Protein AF-A0A2X2RR32-F1 (afdb_monomer)

Secondary structure (DSSP, 8-state):
-HHHHHHHHHHHHHHTTS-HHHHHHHHHHHTTTTT-SSS-HHHHHHHHHHHHHH-TT--HHHHHHHHH-HHHHHHHT--TT----HHHHHHHHHHS-THHHHHHHHHHHHHHGGGT--S-SSEEEEEEEEEEEPPTTT-SS-EE-SPPPTT-PPPPEEEEEEEEEESEEEEEEEE-SGGGGSHHHHHHHHHHT----TTEEEEE-TT---HHHHHHHHHTSS-EEEEEE-TT--EEEPTT---EE---B-SSEEEEEEEEEEEB-TTSPBPSS-EEEEEEEEEEE-TTT--EEEEEEEEEE---TTS-HHHHHHHHHTTHHHHHHHHHHHHHS-TTS-S--SS-----------TTS--S-TTSSGGGTTT-

Organism: Capnocytophaga ochracea (NCBI:txid1018)

Radius of gyration: 24.1 Å; Cα contacts (8 Å, |Δi|>4): 556; chains: 1; bounding box: 56×47×66 Å

Sequence (372 aa):
MTTIIKNRKRISNIFSKIEDKELEFLVKETGVDKYSKKLKGIEIFKLLIFGALTDDRASLRTFENFYITNFFKMIAKISLTKVISHSSIAERIAKINVVFFERLFAYCVKKYAPFLEEGITSKISSYDSTIVSISSKLLHLGMQNGQKNKKDEQGKLSLKFTIGFSNLPFKCKIHHQQEMISEDLALGDILKEHTANKKDIAVFDRGMKDRKVMDELSDEQTQYFVTRIYKDSKYILAEGSQVKKLAEQDEHLRLISSQKVHLFTKSQKKTKNTFRLIEGRLLKKDEKRGEIKEEKILFLSNLTDDFSDEQIAGIYRNRWKIEQYFRFIKQELNFKHFFFKKSQWHTSDDVCDINSINITIDIHKRRRIERL

Nearest PDB structures (foldseek):
  8avp-assembly6_L  TM=3.102E-01  e=4.045E-01  Rhizobium sp. AAP43
  8ass-assembly1_B  TM=3.225E-01  e=4.533E-01  Rhizobium sp. AAP43
  8an6-assembly1_A  TM=3.180E-01  e=7.156E-01  Rhizobium sp. AAP43
  8avj-assembly1_A  TM=3.063E-01  e=1.067E+00  Rhizobium sp. AAP43
  4qdc-assembly1_A  TM=1.880E-01  e=1.196E+00  Rhodococcus rhodochrous

Structure (mmCIF, N/CA/C/O backbone):
data_AF-A0A2X2RR32-F1
#
_entry.id   AF-A0A2X2RR32-F1
#
loop_
_atom_site.group_PDB
_atom_site.id
_atom_site.type_symbol
_atom_site.label_atom_id
_atom_site.label_alt_id
_atom_site.label_comp_id
_atom_site.label_asym_id
_atom_site.label_entity_id
_atom_site.label_seq_id
_atom_site.pdbx_PDB_ins_code
_atom_site.Cartn_x
_atom_site.Cartn_y
_atom_site.Cartn_z
_atom_site.occupancy
_atom_site.B_iso_or_equiv
_atom_site.auth_seq_id
_atom_site.auth_comp_id
_atom_site.auth_asym_id
_atom_site.auth_atom_id
_atom_site.pdbx_PDB_model_num
ATOM 1 N N . MET A 1 1 ? -12.359 27.482 20.839 1.00 33.94 1 MET A N 1
ATOM 2 C CA . MET A 1 1 ? -13.725 26.976 20.533 1.00 33.94 1 MET A CA 1
ATOM 3 C C . MET A 1 1 ? -13.929 26.600 19.064 1.00 33.94 1 MET A C 1
ATOM 5 O O . MET A 1 1 ? -14.572 25.591 18.795 1.00 33.94 1 MET A O 1
ATOM 9 N N . THR A 1 2 ? -13.351 27.335 18.111 1.00 32.38 2 THR A N 1
ATOM 10 C CA . THR A 1 2 ? -13.560 27.164 16.659 1.00 32.38 2 THR A CA 1
ATOM 11 C C . THR A 1 2 ? -13.089 25.808 16.106 1.00 32.38 2 THR A C 1
ATOM 13 O O . THR A 1 2 ? -13.782 25.208 15.289 1.00 32.38 2 THR A O 1
ATOM 16 N N . THR A 1 3 ? -11.971 25.259 16.601 1.00 44.25 3 THR A N 1
ATOM 17 C CA . THR A 1 3 ? -11.442 23.938 16.189 1.00 44.25 3 THR A CA 1
ATOM 18 C C . THR A 1 3 ? -12.320 22.774 16.660 1.00 44.25 3 THR A C 1
ATOM 20 O O . THR A 1 3 ? -12.595 21.854 15.895 1.00 44.25 3 THR A O 1
ATOM 23 N N . ILE A 1 4 ? -12.839 22.851 17.891 1.00 45.69 4 ILE A N 1
ATOM 24 C CA . ILE A 1 4 ? -13.712 21.821 18.477 1.00 45.69 4 ILE A CA 1
ATOM 25 C C . ILE A 1 4 ? -15.046 21.773 17.719 1.00 45.69 4 ILE A C 1
ATOM 27 O O . ILE A 1 4 ? -15.483 20.702 17.313 1.00 45.69 4 ILE A O 1
ATOM 31 N N . ILE A 1 5 ? -15.667 22.926 17.444 1.00 49.62 5 ILE A N 1
ATOM 32 C CA . ILE A 1 5 ? -16.937 23.005 16.696 1.00 49.62 5 ILE A CA 1
ATOM 33 C C . ILE A 1 5 ? -16.766 22.523 15.244 1.00 49.62 5 ILE A C 1
ATOM 35 O O . ILE A 1 5 ? -17.630 21.815 14.718 1.00 49.62 5 ILE A O 1
ATOM 39 N N . LYS A 1 6 ? -15.634 22.846 14.603 1.00 55.19 6 LYS A N 1
ATOM 40 C CA . LYS A 1 6 ? -15.314 22.386 13.242 1.00 55.19 6 LYS A CA 1
ATOM 41 C C . LYS A 1 6 ? -15.137 20.863 13.176 1.00 55.19 6 LYS A C 1
ATOM 43 O O . LYS A 1 6 ? -15.631 20.242 12.235 1.00 55.19 6 LYS A O 1
ATOM 48 N N . ASN A 1 7 ? -14.528 20.254 14.196 1.00 64.75 7 ASN A N 1
ATOM 49 C CA . ASN A 1 7 ? -14.412 18.795 14.303 1.00 64.75 7 ASN A CA 1
ATOM 50 C C . ASN A 1 7 ? -15.775 18.123 14.540 1.00 64.75 7 ASN A C 1
ATOM 52 O O . ASN A 1 7 ? -16.060 17.102 13.921 1.00 64.75 7 ASN A O 1
ATOM 56 N N . ARG A 1 8 ? -16.670 18.730 15.332 1.00 69.94 8 ARG A N 1
ATOM 57 C CA . ARG A 1 8 ? -18.020 18.191 15.590 1.00 69.94 8 ARG A CA 1
ATOM 58 C C . ARG A 1 8 ? -18.867 18.041 14.322 1.00 69.94 8 ARG A C 1
ATOM 60 O O . ARG A 1 8 ? -19.373 16.952 14.055 1.00 69.94 8 ARG A O 1
ATOM 67 N N . LYS A 1 9 ? -18.983 19.101 13.509 1.00 70.75 9 LYS A N 1
ATOM 68 C CA . LYS A 1 9 ? -19.721 19.045 12.227 1.00 70.75 9 LYS A CA 1
ATOM 69 C C . LYS A 1 9 ? -19.108 18.021 11.266 1.00 70.75 9 LYS A C 1
ATOM 71 O O . LYS A 1 9 ? -19.823 17.293 10.587 1.00 70.75 9 LYS A O 1
ATOM 76 N N . ARG A 1 10 ? -17.777 17.926 11.249 1.00 72.62 10 ARG A N 1
ATOM 77 C CA . ARG A 1 10 ? -17.046 16.974 10.410 1.00 72.62 10 ARG A CA 1
ATOM 78 C C . ARG A 1 10 ? -17.331 15.517 10.781 1.00 72.62 10 ARG A C 1
ATOM 80 O O . ARG A 1 10 ? -17.573 14.720 9.885 1.00 72.62 10 ARG A O 1
ATOM 87 N N . ILE A 1 11 ? -17.320 15.177 12.069 1.00 80.06 11 ILE A N 1
ATOM 88 C CA . ILE A 1 11 ? -17.577 13.804 12.531 1.00 80.06 11 ILE A CA 1
ATOM 89 C C . ILE A 1 11 ? -19.017 13.395 12.211 1.00 80.06 11 ILE A C 1
ATOM 91 O O . ILE A 1 11 ? -19.236 12.312 11.677 1.00 80.06 11 ILE A O 1
ATOM 95 N N . SER A 1 12 ? -19.987 14.284 12.457 1.00 80.50 12 SER A N 1
ATOM 96 C CA . SER A 1 12 ? -21.388 14.023 12.105 1.00 80.50 12 SER A CA 1
ATOM 97 C C . SER A 1 12 ? -21.560 13.745 10.610 1.00 80.50 12 SER A C 1
ATOM 99 O O . SER A 1 12 ? -22.289 12.830 10.242 1.00 80.50 12 SER A O 1
ATOM 101 N N . ASN A 1 13 ? -20.857 14.498 9.757 1.00 82.94 13 ASN A N 1
ATOM 102 C CA . ASN A 1 13 ? -20.869 14.277 8.313 1.00 82.94 13 ASN A CA 1
ATOM 103 C C . ASN A 1 13 ? -20.208 12.955 7.914 1.00 82.94 13 ASN A C 1
ATOM 105 O O . ASN A 1 13 ? -20.634 12.345 6.949 1.00 82.94 13 ASN A O 1
ATOM 109 N N . ILE A 1 14 ? -19.160 12.510 8.611 1.00 83.38 14 ILE A N 1
ATOM 110 C CA . ILE A 1 14 ? -18.509 11.225 8.319 1.00 83.38 14 ILE A CA 1
ATOM 111 C C . ILE A 1 14 ? -19.427 10.063 8.701 1.00 83.38 14 ILE A C 1
ATOM 113 O O . ILE A 1 14 ? -19.578 9.126 7.925 1.00 83.38 14 ILE A O 1
ATOM 117 N N . PHE A 1 15 ? -20.088 10.133 9.858 1.00 85.06 15 PHE A N 1
ATOM 118 C CA . PHE A 1 15 ? -21.021 9.084 10.268 1.00 85.06 15 PHE A CA 1
ATOM 119 C C . PHE A 1 15 ? -22.236 8.992 9.350 1.00 85.06 15 PHE A C 1
ATOM 121 O O . PHE A 1 15 ? -22.658 7.885 9.050 1.00 85.06 15 PHE A O 1
ATOM 128 N N . SER A 1 16 ? -22.751 10.112 8.837 1.00 85.25 16 SER A N 1
ATOM 129 C CA . SER A 1 16 ? -23.887 10.088 7.905 1.00 85.25 16 SER A CA 1
ATOM 130 C C . SER A 1 16 ? -23.548 9.556 6.509 1.00 85.25 16 SER A C 1
ATOM 132 O O . SER A 1 16 ? -24.451 9.267 5.729 1.00 85.25 16 SER A O 1
ATOM 134 N N . LYS A 1 17 ? -22.261 9.418 6.170 1.00 86.81 17 LYS A N 1
ATOM 135 C CA . LYS A 1 17 ? -21.811 8.848 4.890 1.00 86.81 17 LYS A CA 1
ATOM 136 C C . LYS A 1 17 ? -21.948 7.320 4.859 1.00 86.81 17 LYS A C 1
ATOM 138 O O . LYS A 1 17 ? -22.032 6.731 3.780 1.00 86.81 17 LYS A O 1
ATOM 143 N N . ILE A 1 18 ? -22.001 6.671 6.017 1.00 88.00 18 ILE A N 1
ATOM 144 C CA . ILE A 1 18 ? -22.227 5.230 6.122 1.00 88.00 18 ILE A CA 1
ATOM 145 C C . ILE A 1 18 ? -23.673 5.025 6.569 1.00 88.00 18 ILE A C 1
ATOM 147 O O . ILE A 1 18 ? -24.087 5.531 7.606 1.00 88.00 18 ILE A O 1
ATOM 151 N N . GLU A 1 19 ? -24.454 4.318 5.759 1.00 89.50 19 GLU A N 1
ATOM 152 C CA . GLU A 1 19 ? -25.870 4.091 6.041 1.00 89.50 19 GLU A CA 1
ATOM 153 C C . GLU A 1 19 ? -26.031 3.135 7.226 1.00 89.50 19 GLU A C 1
ATOM 155 O O . GLU A 1 19 ? -25.386 2.087 7.275 1.00 89.50 19 GLU A O 1
ATOM 160 N N . ASP A 1 20 ? -26.921 3.462 8.168 1.00 89.69 20 ASP A N 1
ATOM 161 C CA . ASP A 1 20 ? -27.146 2.618 9.351 1.00 89.69 20 ASP A CA 1
ATOM 162 C C . ASP A 1 20 ? -27.623 1.206 8.959 1.00 89.69 20 ASP A C 1
ATOM 164 O O . ASP A 1 20 ? -27.191 0.228 9.563 1.00 89.69 20 ASP A O 1
ATOM 168 N N . LYS A 1 21 ? -28.420 1.082 7.885 1.00 92.81 21 LYS A N 1
ATOM 169 C CA . LYS A 1 21 ? -28.842 -0.210 7.315 1.00 92.81 21 LYS A CA 1
ATOM 170 C C . LYS A 1 21 ? -27.651 -1.099 6.950 1.00 92.81 21 LYS A C 1
ATOM 172 O O . LYS A 1 21 ? -27.693 -2.302 7.193 1.00 92.81 21 LYS A O 1
ATOM 177 N N . GLU A 1 22 ? -26.608 -0.517 6.363 1.00 93.38 22 GLU A N 1
ATOM 178 C CA . GLU A 1 22 ? -25.411 -1.263 5.972 1.00 93.38 22 GLU A CA 1
ATOM 179 C C . GLU A 1 22 ? -24.637 -1.726 7.207 1.00 93.38 22 GLU A C 1
ATOM 181 O O . GLU A 1 22 ? -24.230 -2.882 7.303 1.00 93.38 22 GLU A O 1
ATOM 186 N N . LEU A 1 23 ? -24.482 -0.843 8.199 1.00 93.56 23 LEU A N 1
ATOM 187 C CA . LEU A 1 23 ? -23.838 -1.196 9.463 1.00 93.56 23 LEU A CA 1
ATOM 188 C C . LEU A 1 23 ? -24.577 -2.341 10.167 1.00 93.56 23 LEU A C 1
ATOM 190 O O . LEU A 1 23 ? -23.943 -3.273 10.658 1.00 93.56 23 LEU A O 1
ATOM 194 N N . GLU A 1 24 ? -25.908 -2.300 10.194 1.00 94.75 24 GLU A N 1
ATOM 195 C CA . GLU A 1 24 ? -26.738 -3.362 10.765 1.00 94.75 24 GLU A CA 1
ATOM 196 C C . GLU A 1 24 ? -26.637 -4.678 9.987 1.00 94.75 24 GLU A C 1
ATOM 198 O O . GLU A 1 24 ? -26.592 -5.749 10.602 1.00 94.75 24 GLU A O 1
ATOM 203 N N . PHE A 1 25 ? -26.577 -4.616 8.654 1.00 95.88 25 PHE A N 1
ATOM 204 C CA . PHE A 1 25 ? -26.337 -5.787 7.813 1.00 95.88 25 PHE A CA 1
ATOM 205 C C . PHE A 1 25 ? -24.992 -6.438 8.163 1.00 95.88 25 PHE A C 1
ATOM 207 O O . PHE A 1 25 ? -24.963 -7.618 8.512 1.00 95.88 25 PHE A O 1
ATOM 214 N N . LEU A 1 26 ? -23.908 -5.656 8.194 1.00 95.31 26 LEU A N 1
ATOM 215 C CA . LEU A 1 26 ? -22.565 -6.139 8.529 1.00 95.31 26 LEU A CA 1
ATOM 216 C C . LEU A 1 26 ? -22.479 -6.712 9.949 1.00 95.31 26 LEU A C 1
ATOM 218 O O . LEU A 1 26 ? -21.797 -7.715 10.169 1.00 95.31 26 LEU A O 1
ATOM 222 N N . VAL A 1 27 ? -23.184 -6.122 10.922 1.00 95.88 27 VAL A N 1
ATOM 223 C CA . VAL A 1 27 ? -23.259 -6.662 12.292 1.00 95.88 27 VAL A CA 1
ATOM 224 C C . VAL A 1 27 ? -23.852 -8.070 12.299 1.00 95.88 27 VAL A C 1
ATOM 226 O O . VAL A 1 27 ? -23.311 -8.954 12.970 1.00 95.88 27 VAL A O 1
ATOM 229 N N . LYS A 1 28 ? -24.947 -8.287 11.558 1.00 95.50 28 LYS A N 1
ATOM 230 C CA . LYS A 1 28 ? -25.614 -9.594 11.459 1.00 95.50 28 LYS A CA 1
ATOM 231 C C . LYS A 1 28 ? -24.745 -10.600 10.713 1.00 95.50 28 LYS A C 1
ATOM 233 O O . LYS A 1 28 ? -24.543 -11.706 11.202 1.00 95.50 28 LYS A O 1
ATOM 238 N N . GLU A 1 29 ? -24.205 -10.195 9.569 1.00 96.00 29 GLU A N 1
ATOM 239 C CA . GLU A 1 29 ? -23.431 -11.049 8.668 1.00 96.00 29 GLU A CA 1
ATOM 240 C C . GLU A 1 29 ? -22.123 -11.551 9.306 1.00 96.00 29 GLU A C 1
ATOM 242 O O . GLU A 1 29 ? -21.724 -12.694 9.105 1.00 96.00 29 GLU A O 1
ATOM 247 N N . THR A 1 30 ? -21.458 -10.709 10.103 1.00 94.12 30 THR A N 1
ATOM 248 C CA . THR A 1 30 ? -20.187 -11.059 10.770 1.00 94.12 30 THR A CA 1
ATOM 249 C C . THR A 1 30 ? -20.363 -11.591 12.187 1.00 94.12 30 THR A C 1
ATOM 251 O O . THR A 1 30 ? -19.401 -12.055 12.803 1.00 94.12 30 THR A O 1
ATOM 254 N N . GLY A 1 31 ? -21.570 -11.491 12.751 1.00 93.88 31 GLY A N 1
ATOM 255 C CA . GLY A 1 31 ? -21.833 -11.869 14.137 1.00 93.88 31 GLY A CA 1
ATOM 256 C C . GLY A 1 31 ? -20.987 -11.095 15.154 1.00 93.88 31 GLY A C 1
ATOM 257 O O . GLY A 1 31 ? -20.731 -11.611 16.243 1.00 93.88 31 GLY A O 1
ATOM 258 N N . VAL A 1 32 ? -20.545 -9.869 14.833 1.00 94.00 32 VAL A N 1
ATOM 259 C CA . VAL A 1 32 ? -19.602 -9.084 15.660 1.00 94.00 32 VAL A CA 1
ATOM 260 C C . VAL A 1 32 ? -20.074 -8.907 17.107 1.00 94.00 32 VAL A C 1
ATOM 262 O O . VAL A 1 32 ? -19.261 -8.804 18.030 1.00 94.00 32 VAL A O 1
ATOM 265 N N . ASP A 1 33 ? -21.390 -8.916 17.330 1.00 94.50 33 ASP A N 1
ATOM 266 C CA . ASP A 1 33 ? -22.026 -8.727 18.633 1.00 94.50 33 ASP A CA 1
ATOM 267 C C . ASP A 1 33 ? -22.489 -10.023 19.324 1.00 94.50 33 ASP A C 1
ATOM 269 O O . ASP A 1 33 ? -23.054 -9.930 20.415 1.00 94.50 33 ASP A O 1
ATOM 273 N N . LYS A 1 34 ? -22.207 -11.216 18.766 1.00 86.81 34 LYS A N 1
ATOM 274 C CA . LYS A 1 34 ? -22.688 -12.524 19.273 1.00 86.81 34 LYS A CA 1
ATOM 275 C C . LYS A 1 34 ? -22.403 -12.752 20.765 1.00 86.81 34 LYS A C 1
ATOM 277 O O . LYS A 1 34 ? -23.251 -13.286 21.471 1.00 86.81 34 LYS A O 1
ATOM 282 N N . TYR A 1 35 ? -21.252 -12.289 21.257 1.00 83.50 35 TYR A N 1
ATOM 283 C CA . TYR A 1 35 ? -20.856 -12.400 22.670 1.00 83.50 35 TYR A CA 1
ATOM 284 C C . TYR A 1 35 ? -20.765 -11.049 23.397 1.00 83.50 35 TYR A C 1
ATOM 286 O O . TYR A 1 35 ? -20.311 -10.985 24.540 1.00 83.50 35 TYR A O 1
ATOM 294 N N . SER A 1 36 ? -21.205 -9.952 22.769 1.00 83.62 36 SER A N 1
ATOM 295 C CA . SER A 1 36 ? -21.129 -8.621 23.377 1.00 83.62 36 SER A CA 1
ATOM 296 C C . SER A 1 36 ? -22.448 -8.189 24.003 1.00 83.62 36 SER A C 1
ATOM 298 O O . SER A 1 36 ? -23.434 -7.897 23.316 1.00 83.62 36 SER A O 1
ATOM 300 N N . LYS A 1 37 ? -22.437 -8.070 25.333 1.00 77.50 37 LYS A N 1
ATOM 301 C CA . LYS A 1 37 ? -23.588 -7.598 26.113 1.00 77.50 37 LYS A CA 1
ATOM 302 C C . LYS A 1 37 ? -23.645 -6.071 26.194 1.00 77.50 37 LYS A C 1
ATOM 304 O O . LYS A 1 37 ? -24.691 -5.487 25.935 1.00 77.50 37 LYS A O 1
ATOM 309 N N . LYS A 1 38 ? -22.526 -5.419 26.537 1.00 84.00 38 LYS A N 1
ATOM 310 C CA . LYS A 1 38 ? -22.506 -3.987 26.894 1.00 84.00 38 LYS A CA 1
ATOM 311 C C . LYS A 1 38 ? -22.081 -3.049 25.765 1.00 84.00 38 LYS A C 1
ATOM 313 O O . LYS A 1 38 ? -22.647 -1.968 25.678 1.00 84.00 38 LYS A O 1
ATOM 318 N N . LEU A 1 39 ? -21.119 -3.420 24.920 1.00 90.50 39 LEU A N 1
ATOM 319 C CA . LEU A 1 39 ? -20.470 -2.492 23.981 1.00 90.50 39 LEU A CA 1
ATOM 320 C C . LEU A 1 39 ? -20.489 -3.052 22.554 1.00 90.50 39 LEU A C 1
ATOM 322 O O . LEU A 1 39 ? -19.776 -4.010 22.241 1.00 90.50 39 LEU A O 1
ATOM 326 N N . LYS A 1 40 ? -21.358 -2.500 21.706 1.00 93.50 40 LYS A N 1
ATOM 327 C CA . LYS A 1 40 ? -21.669 -3.060 20.379 1.00 93.50 40 LYS A CA 1
ATOM 328 C C . LYS A 1 40 ? -20.610 -2.696 19.332 1.00 93.50 40 LYS A C 1
ATOM 330 O O . LYS A 1 40 ? -19.855 -1.742 19.512 1.00 93.50 40 LYS A O 1
ATOM 335 N N . GLY A 1 41 ? -20.539 -3.454 18.239 1.00 92.25 41 GLY A N 1
ATOM 336 C CA . GLY A 1 41 ? -19.530 -3.280 17.186 1.00 92.25 41 GLY A CA 1
ATOM 337 C C . GLY A 1 41 ? -19.581 -1.894 16.539 1.00 92.25 41 GLY A C 1
ATOM 338 O O . GLY A 1 41 ? -18.557 -1.222 16.430 1.00 92.25 41 GLY A O 1
ATOM 339 N N . ILE A 1 42 ? -20.789 -1.412 16.228 1.00 93.75 42 ILE A N 1
ATOM 340 C CA . ILE A 1 42 ? -21.011 -0.060 15.688 1.00 93.75 42 ILE A CA 1
ATOM 341 C C . ILE A 1 42 ? -20.552 1.021 16.680 1.00 93.75 42 ILE A C 1
ATOM 343 O O . ILE A 1 42 ? -19.973 2.027 16.273 1.00 93.75 42 ILE A O 1
ATOM 347 N N . GLU A 1 43 ? -20.781 0.820 17.982 1.00 93.62 43 GLU A N 1
ATOM 348 C CA . GLU A 1 43 ? -20.367 1.774 19.018 1.00 93.62 43 GLU A CA 1
ATOM 349 C C . GLU A 1 43 ? -18.842 1.875 19.097 1.00 93.62 43 GLU A C 1
ATOM 351 O O . GLU A 1 43 ? -18.314 2.985 19.138 1.00 93.62 43 GLU A O 1
ATOM 356 N N . ILE A 1 44 ? -18.134 0.737 19.051 1.00 92.19 44 ILE A N 1
ATOM 357 C CA . ILE A 1 44 ? -16.665 0.712 18.972 1.00 92.19 44 ILE A CA 1
ATOM 358 C C . ILE A 1 44 ? -16.181 1.406 17.707 1.00 92.19 44 ILE A C 1
ATOM 360 O O . ILE A 1 44 ? -15.309 2.264 17.793 1.00 92.19 44 ILE A O 1
ATOM 364 N N . PHE A 1 45 ? -16.751 1.080 16.546 1.00 91.69 45 PHE A N 1
ATOM 365 C CA . PHE A 1 45 ? -16.376 1.712 15.283 1.00 91.69 45 PHE A CA 1
ATOM 366 C C . PHE A 1 45 ? -16.489 3.238 15.356 1.00 91.69 45 PHE A C 1
ATOM 368 O O . PHE A 1 45 ? -15.516 3.950 15.096 1.00 91.69 45 PHE A O 1
ATOM 375 N N . LYS A 1 46 ? -17.642 3.753 15.795 1.00 91.44 46 LYS A N 1
ATOM 376 C CA . LYS A 1 46 ? -17.850 5.196 15.945 1.00 91.44 46 LYS A CA 1
ATOM 377 C C . LYS A 1 46 ? -16.896 5.793 16.982 1.00 91.44 46 LYS A C 1
ATOM 379 O O . LYS A 1 46 ? -16.376 6.882 16.755 1.00 91.44 46 LYS A O 1
ATOM 384 N N . LEU A 1 47 ? -16.621 5.098 18.087 1.00 89.88 47 LEU A N 1
ATOM 385 C CA . LEU A 1 47 ? -15.689 5.562 19.120 1.00 89.88 47 LEU A CA 1
ATOM 386 C C . LEU A 1 47 ? -14.246 5.665 18.603 1.00 89.88 47 LEU A C 1
ATOM 388 O O . LEU A 1 47 ? -13.577 6.664 18.869 1.00 89.88 47 LEU A O 1
ATOM 392 N N . LEU A 1 48 ? -13.786 4.679 17.829 1.00 86.44 48 LEU A N 1
ATOM 393 C CA . LEU A 1 48 ? -12.452 4.668 17.221 1.00 86.44 48 LEU A CA 1
ATOM 394 C C . LEU A 1 48 ? -12.291 5.807 16.209 1.00 86.44 48 LEU A C 1
ATOM 396 O O . LEU A 1 48 ? -11.332 6.572 16.301 1.00 86.44 48 LEU A O 1
ATOM 400 N N . ILE A 1 49 ? -13.262 5.985 15.305 1.00 84.75 49 ILE A N 1
ATOM 401 C CA . ILE A 1 49 ? -13.260 7.099 14.342 1.00 84.75 49 ILE A CA 1
ATOM 402 C C . ILE A 1 49 ? -13.315 8.447 15.065 1.00 84.75 49 ILE A C 1
ATOM 404 O O . ILE A 1 49 ? -12.608 9.384 14.692 1.00 84.75 49 ILE A O 1
ATOM 408 N N . PHE A 1 50 ? -14.122 8.552 16.123 1.00 85.62 50 PHE A N 1
ATOM 409 C CA . PHE A 1 50 ? -14.196 9.759 16.937 1.00 85.62 50 PHE A CA 1
ATOM 410 C C . PHE A 1 50 ? -12.839 10.104 17.554 1.00 85.62 50 PHE A C 1
ATOM 412 O O . PHE A 1 50 ? -12.414 11.257 17.470 1.00 85.62 50 PHE A O 1
ATOM 419 N N . GLY A 1 51 ? -12.147 9.120 18.137 1.00 81.56 51 GLY A N 1
ATOM 420 C CA . GLY A 1 51 ? -10.825 9.337 18.720 1.00 81.56 51 GLY A CA 1
ATOM 421 C C . GLY A 1 51 ? -9.786 9.728 17.682 1.00 81.56 51 GLY A C 1
ATOM 422 O O . GLY A 1 51 ? -9.139 10.755 17.857 1.00 81.56 51 GLY A O 1
ATOM 423 N N . ALA A 1 52 ? -9.714 8.999 16.565 1.00 76.62 52 ALA A N 1
ATOM 424 C CA . ALA A 1 52 ? -8.784 9.288 15.471 1.00 76.62 52 ALA A CA 1
ATOM 425 C C . ALA A 1 52 ? -8.966 10.696 14.869 1.00 76.62 52 ALA A C 1
ATOM 427 O O . ALA A 1 52 ? -8.025 11.280 14.345 1.00 76.62 52 ALA A O 1
ATOM 428 N N . LEU A 1 53 ? -10.175 11.263 14.935 1.00 77.19 53 LEU A N 1
ATOM 429 C CA . LEU A 1 53 ? -10.470 12.608 14.426 1.00 77.19 53 LEU A CA 1
ATOM 430 C C . LEU A 1 53 ? -10.316 13.726 15.464 1.00 77.19 53 LEU A C 1
ATOM 432 O O . LEU A 1 53 ? -10.347 14.903 15.089 1.00 77.19 53 LEU A O 1
ATOM 436 N N . THR A 1 54 ? -10.214 13.380 16.748 1.00 76.44 54 THR A N 1
ATOM 437 C CA . THR A 1 54 ? -10.278 14.347 17.852 1.00 76.44 54 THR A CA 1
ATOM 438 C C . THR A 1 54 ? -8.959 14.474 18.606 1.00 76.44 54 THR A C 1
ATOM 440 O O . THR A 1 54 ? -8.653 15.579 19.054 1.00 76.44 54 THR A O 1
ATOM 443 N N . ASP A 1 55 ? -8.190 13.391 18.752 1.00 69.56 55 ASP A N 1
ATOM 444 C CA . ASP A 1 55 ? -6.975 13.368 19.571 1.00 69.56 55 ASP A CA 1
ATOM 445 C C . ASP A 1 55 ? -5.892 12.445 18.984 1.00 69.56 55 ASP A C 1
ATOM 447 O O . ASP A 1 55 ? -6.074 11.231 18.884 1.00 69.56 55 ASP A O 1
ATOM 451 N N . ASP A 1 56 ? -4.729 13.027 18.678 1.00 64.06 56 ASP A N 1
ATOM 452 C CA . ASP A 1 56 ? -3.545 12.347 18.127 1.00 64.06 56 ASP A CA 1
ATOM 453 C C . ASP A 1 56 ? -2.857 11.395 19.141 1.00 64.06 56 ASP A C 1
ATOM 455 O O . ASP A 1 56 ? -1.924 10.653 18.806 1.00 64.06 56 ASP A O 1
ATOM 459 N N . ARG A 1 57 ? -3.273 11.436 20.417 1.00 66.50 57 ARG A N 1
ATOM 460 C CA . ARG A 1 57 ? -2.775 10.606 21.528 1.00 66.50 57 ARG A CA 1
ATOM 461 C C . ARG A 1 57 ? -3.919 10.017 22.352 1.00 66.50 57 ARG A C 1
ATOM 463 O O . ARG A 1 57 ? -3.804 9.898 23.577 1.00 66.50 57 ARG A O 1
ATOM 470 N N . ALA A 1 58 ? -5.023 9.645 21.705 1.00 68.25 58 ALA A N 1
ATOM 471 C CA . ALA A 1 58 ? -6.108 9.001 22.429 1.00 68.25 58 ALA A CA 1
ATOM 472 C C . ALA A 1 58 ? -5.599 7.737 23.158 1.00 68.25 58 ALA A C 1
ATOM 474 O O . ALA A 1 58 ? -4.745 6.990 22.690 1.00 68.25 58 ALA A O 1
ATOM 475 N N . SER A 1 59 ? -6.098 7.535 24.369 1.00 79.62 59 SER A N 1
ATOM 476 C CA . SER A 1 59 ? -5.854 6.367 25.211 1.00 79.62 59 SER A CA 1
ATOM 477 C C . SER A 1 59 ? -7.193 5.714 25.546 1.00 79.62 59 SER A C 1
ATOM 479 O O . SER A 1 59 ? -8.242 6.322 25.338 1.00 79.62 59 SER A O 1
ATOM 481 N N . LEU A 1 60 ? -7.193 4.522 26.146 1.00 83.06 60 LEU A N 1
ATOM 482 C CA . LEU A 1 60 ? -8.434 3.901 26.635 1.00 83.06 60 LEU A CA 1
ATOM 483 C C . LEU A 1 60 ? -9.217 4.809 27.604 1.00 83.06 60 LEU A C 1
ATOM 485 O O . LEU A 1 60 ? -10.444 4.832 27.565 1.00 83.06 60 LEU A O 1
ATOM 489 N N . ARG A 1 61 ? -8.520 5.612 28.422 1.00 83.75 61 ARG A N 1
ATOM 490 C CA . ARG A 1 61 ? -9.154 6.623 29.289 1.00 83.75 61 ARG A CA 1
ATOM 491 C C . ARG A 1 61 ? -9.706 7.803 28.494 1.00 83.75 61 ARG A C 1
ATOM 493 O O . ARG A 1 61 ? -10.758 8.333 28.826 1.00 83.75 61 ARG A O 1
ATOM 500 N N . THR A 1 62 ? -9.024 8.201 27.423 1.00 85.06 62 THR A N 1
ATOM 501 C CA . THR A 1 62 ? -9.547 9.214 26.501 1.00 85.06 62 THR A CA 1
ATOM 502 C C . THR A 1 62 ? -10.831 8.717 25.833 1.00 85.06 62 THR A C 1
ATOM 504 O O . THR A 1 62 ? -11.799 9.465 25.760 1.00 85.06 62 THR A O 1
ATOM 507 N N . PHE A 1 63 ? -10.883 7.447 25.416 1.00 87.88 63 PHE A N 1
ATOM 508 C CA . PHE A 1 63 ? -12.091 6.844 24.855 1.00 87.88 63 PHE A CA 1
ATOM 509 C C . PHE A 1 63 ? -13.238 6.763 25.864 1.00 87.88 63 PHE A C 1
ATOM 511 O O . PHE A 1 63 ? -14.367 7.078 25.503 1.00 87.88 6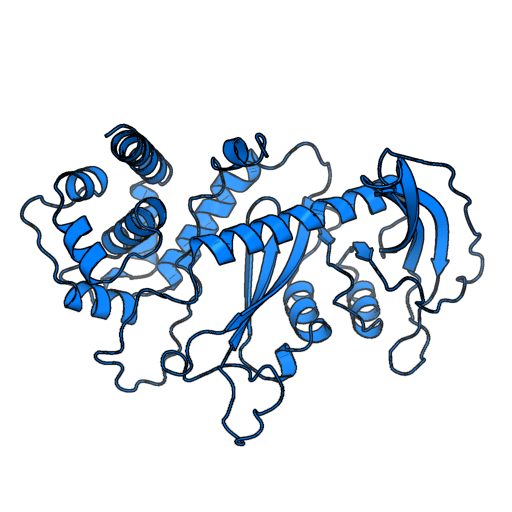3 PHE A O 1
ATOM 518 N N . GLU A 1 64 ? -12.966 6.411 27.121 1.00 90.69 64 GLU A N 1
ATOM 519 C CA . GLU A 1 64 ? -13.960 6.485 28.201 1.00 90.69 64 GLU A CA 1
ATOM 520 C C . GLU A 1 64 ? -14.512 7.914 28.350 1.00 90.69 64 GLU A C 1
ATOM 522 O O . GLU A 1 64 ? -15.726 8.117 28.306 1.00 90.69 64 GLU A O 1
ATOM 527 N N . ASN A 1 65 ? -13.634 8.922 28.395 1.00 89.81 65 ASN A N 1
ATOM 528 C CA . ASN A 1 65 ? -14.043 10.328 28.462 1.00 89.81 65 ASN A CA 1
ATOM 529 C C . ASN A 1 65 ? -14.885 10.748 27.249 1.00 89.81 65 ASN A C 1
ATOM 531 O O . ASN A 1 65 ? -15.901 11.422 27.415 1.00 89.81 65 ASN A O 1
ATOM 535 N N . PHE A 1 66 ? -14.507 10.335 26.034 1.00 89.62 66 PHE A N 1
ATOM 536 C CA . PHE A 1 66 ? -15.293 10.585 24.824 1.00 89.62 66 PHE A CA 1
ATOM 537 C C . PHE A 1 66 ? -16.669 9.933 24.899 1.00 89.62 66 PHE A C 1
ATOM 539 O O . PHE A 1 66 ? -17.666 10.593 24.598 1.00 89.62 66 PHE A O 1
ATOM 546 N N . TYR A 1 67 ? -16.728 8.685 25.364 1.00 91.25 67 TYR A N 1
ATOM 547 C CA . TYR A 1 67 ? -17.963 7.923 25.495 1.00 91.25 67 TYR A CA 1
ATOM 548 C C . TYR A 1 67 ? -18.952 8.587 26.458 1.00 91.25 67 TYR A C 1
ATOM 550 O O . TYR A 1 67 ? -20.156 8.546 26.219 1.00 91.25 67 TYR A O 1
ATOM 558 N N . ILE A 1 68 ? -18.463 9.231 27.525 1.00 89.88 68 ILE A N 1
ATOM 559 C CA . ILE A 1 68 ? -19.299 9.942 28.506 1.00 89.88 68 ILE A CA 1
ATOM 560 C C . ILE A 1 68 ? -19.960 11.185 27.892 1.00 89.88 68 ILE A C 1
ATOM 562 O O . ILE A 1 68 ? -21.070 11.537 28.294 1.00 89.88 68 ILE A O 1
ATOM 566 N N . THR A 1 69 ? -19.333 11.833 26.904 1.00 90.06 69 THR A N 1
ATOM 567 C CA . THR A 1 69 ? -19.848 13.096 26.356 1.00 9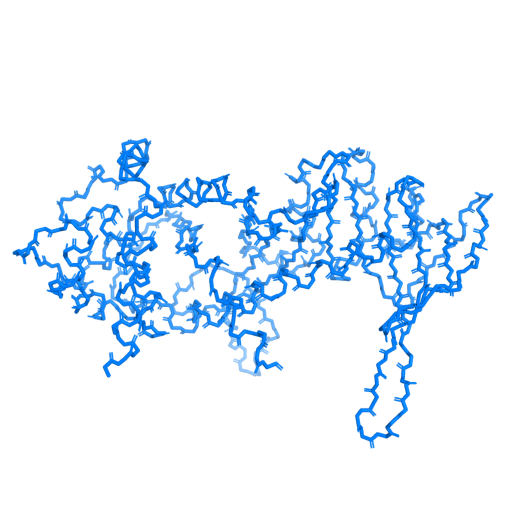0.06 69 THR A CA 1
ATOM 568 C C . THR A 1 69 ? -21.209 12.940 25.669 1.00 90.06 69 THR A C 1
ATOM 570 O O . THR A 1 69 ? -21.392 12.101 24.785 1.00 90.06 69 THR A O 1
ATOM 573 N N . ASN A 1 70 ? -22.152 13.835 25.992 1.00 89.62 70 ASN A N 1
ATOM 574 C CA . ASN A 1 70 ? -23.463 13.882 25.327 1.00 89.62 70 ASN A CA 1
ATOM 575 C C . ASN A 1 70 ? -23.331 14.052 23.810 1.00 89.62 70 ASN A C 1
ATOM 577 O O . ASN A 1 70 ? -24.104 13.470 23.056 1.00 89.62 70 ASN A O 1
ATOM 581 N N . PHE A 1 71 ? -22.319 14.801 23.357 1.00 87.31 71 PHE A N 1
ATOM 582 C CA . PHE A 1 71 ? -22.059 14.985 21.934 1.00 87.31 71 PHE A CA 1
ATOM 583 C C . PHE A 1 71 ? -21.815 13.650 21.220 1.00 87.31 71 PHE A C 1
ATOM 585 O O . PHE A 1 71 ? -22.488 13.375 20.230 1.00 87.31 71 PHE A O 1
ATOM 592 N N . PHE A 1 72 ? -20.900 12.816 21.731 1.00 89.38 72 PHE A N 1
ATOM 593 C CA . PHE A 1 72 ? -20.628 11.502 21.149 1.00 89.38 72 PHE A CA 1
ATOM 594 C C . PHE A 1 72 ? -21.869 10.604 21.189 1.00 89.38 72 PHE A C 1
ATOM 596 O O . PHE A 1 72 ? -22.231 10.017 20.171 1.00 89.38 72 PHE A O 1
ATOM 603 N N . LYS A 1 73 ? -22.560 10.539 22.334 1.00 91.56 73 LYS A N 1
ATOM 604 C CA . LYS A 1 73 ? -23.752 9.693 22.489 1.00 91.56 73 LYS A CA 1
ATOM 605 C C . LYS A 1 73 ? -24.856 10.062 21.494 1.00 91.56 73 LYS A C 1
ATOM 607 O O . LYS A 1 73 ? -25.424 9.171 20.869 1.00 91.56 73 LYS A O 1
ATOM 612 N N . MET A 1 74 ? -25.092 11.357 21.268 1.00 89.50 74 MET A N 1
ATOM 613 C CA . MET A 1 74 ? -26.068 11.832 20.282 1.00 89.50 74 MET A CA 1
ATOM 614 C C . MET A 1 74 ? -25.702 11.419 18.852 1.00 89.50 74 MET A C 1
ATOM 616 O O . MET A 1 74 ? -26.514 10.799 18.170 1.00 89.50 74 MET A O 1
ATOM 620 N N . ILE A 1 75 ? -24.480 11.712 18.392 1.00 87.19 75 ILE A N 1
ATOM 621 C CA . ILE A 1 75 ? -24.071 11.388 17.010 1.00 87.19 75 ILE A CA 1
ATOM 622 C C . ILE A 1 75 ? -23.950 9.877 16.776 1.00 87.19 75 ILE A C 1
ATOM 624 O O . ILE A 1 75 ? -24.144 9.395 15.660 1.00 87.19 75 ILE A O 1
ATOM 628 N N . ALA A 1 76 ? -23.627 9.118 17.824 1.00 88.25 76 ALA A N 1
ATOM 629 C CA . ALA A 1 76 ? -23.509 7.674 17.750 1.00 88.25 76 ALA A CA 1
ATOM 630 C C . ALA A 1 76 ? -24.856 6.952 17.883 1.00 88.25 76 ALA A C 1
ATOM 632 O O . ALA A 1 76 ? -24.899 5.756 17.596 1.00 88.25 76 ALA A O 1
ATOM 633 N N . LYS A 1 77 ? -25.936 7.677 18.225 1.00 89.75 77 LYS A N 1
ATOM 634 C CA . LYS A 1 77 ? -27.278 7.148 18.528 1.00 89.75 77 LYS A CA 1
ATOM 635 C C . LYS A 1 77 ? -27.266 6.166 19.709 1.00 89.75 77 LYS A C 1
ATOM 637 O O . LYS A 1 77 ? -27.876 5.104 19.666 1.00 89.75 77 LYS A O 1
ATOM 642 N N . ILE A 1 78 ? -26.539 6.528 20.765 1.00 90.44 78 ILE A N 1
ATOM 643 C CA . ILE A 1 78 ? -26.383 5.752 22.001 1.00 90.44 78 ILE A CA 1
ATOM 644 C C . ILE A 1 78 ? -27.215 6.403 23.113 1.00 90.44 78 ILE A C 1
ATOM 646 O O . ILE A 1 78 ? -27.303 7.628 23.194 1.00 90.44 78 ILE A O 1
ATOM 650 N N . SER A 1 79 ? -27.787 5.592 24.009 1.00 89.88 79 SER A N 1
ATOM 651 C CA . SER A 1 79 ? -28.495 6.095 25.195 1.00 89.88 79 SER A CA 1
ATOM 652 C C . SER A 1 79 ? -27.624 7.041 26.033 1.00 89.88 79 SER A C 1
ATOM 654 O O . SER A 1 79 ? -26.486 6.712 26.383 1.00 89.88 79 SER A O 1
ATOM 656 N N . LEU A 1 80 ? -28.189 8.189 26.425 1.00 90.06 80 LEU A N 1
ATOM 657 C CA . LEU A 1 80 ? -27.514 9.197 27.250 1.00 90.06 80 LEU A CA 1
ATOM 658 C C . LEU A 1 80 ? -27.110 8.663 28.632 1.00 90.06 80 LEU A C 1
ATOM 660 O O . LEU A 1 80 ? -26.092 9.092 29.174 1.00 90.06 80 LEU A O 1
ATOM 664 N N . THR A 1 81 ? -27.834 7.680 29.169 1.00 90.31 81 THR A N 1
ATOM 665 C CA . THR A 1 81 ? -27.551 7.071 30.481 1.00 90.31 81 THR A CA 1
ATOM 666 C C . THR A 1 81 ? -26.488 5.976 30.426 1.00 90.31 81 THR A C 1
ATOM 668 O O . THR A 1 81 ? -25.989 5.547 31.463 1.00 90.31 81 THR A O 1
ATOM 671 N N . LYS A 1 82 ? -26.099 5.518 29.229 1.00 92.19 82 LYS A N 1
ATOM 672 C CA . LYS A 1 82 ? -25.122 4.439 29.079 1.00 92.19 82 LYS A CA 1
ATOM 673 C C . LYS A 1 82 ? -23.722 4.915 29.465 1.00 92.19 82 LYS A C 1
ATOM 675 O O . LYS A 1 82 ? -23.248 5.950 28.989 1.00 92.19 82 LYS A O 1
ATOM 680 N N . VAL A 1 83 ? -23.046 4.127 30.294 1.00 89.81 83 VAL A N 1
ATOM 681 C CA . VAL A 1 83 ? -21.665 4.358 30.733 1.00 89.81 83 VAL A CA 1
ATOM 682 C C . VAL A 1 83 ? -20.851 3.101 30.462 1.00 89.81 83 VAL A C 1
ATOM 684 O O . VAL A 1 83 ? -21.347 1.983 30.606 1.00 89.81 83 VAL A O 1
ATOM 687 N N . ILE A 1 84 ? -19.609 3.292 30.033 1.00 92.44 84 ILE A N 1
ATOM 688 C CA . ILE A 1 84 ? -18.674 2.230 29.683 1.00 92.44 84 ILE A CA 1
ATOM 689 C C . ILE A 1 84 ? -17.312 2.619 30.248 1.00 92.44 84 ILE A C 1
ATOM 691 O O . ILE A 1 84 ? -16.858 3.737 30.024 1.00 92.44 84 ILE A O 1
ATOM 695 N N . SER A 1 85 ? -16.667 1.692 30.956 1.00 91.69 85 SER A N 1
ATOM 696 C CA . SER A 1 85 ? -15.334 1.910 31.518 1.00 91.69 85 SER A CA 1
ATOM 697 C C . SER A 1 85 ? -14.226 1.663 30.495 1.00 91.69 85 SER A C 1
ATOM 699 O O . SER A 1 85 ? -14.393 0.851 29.578 1.00 91.69 85 SER A O 1
ATOM 701 N N . HIS A 1 86 ? -13.051 2.271 30.688 1.00 86.25 86 HIS A N 1
ATOM 702 C CA . HIS A 1 86 ? -11.869 1.983 29.864 1.00 86.25 86 HIS A CA 1
ATOM 703 C C . HIS A 1 86 ? -11.511 0.486 29.826 1.00 86.25 86 HIS A C 1
ATOM 705 O O . HIS A 1 86 ? -11.076 -0.001 28.786 1.00 86.25 86 HIS A O 1
ATOM 711 N N . SER A 1 87 ? -11.723 -0.262 30.918 1.00 86.75 87 SER A N 1
ATOM 712 C CA . SER A 1 87 ? -11.488 -1.714 30.965 1.00 86.75 87 SER A CA 1
ATOM 713 C C . SER A 1 87 ? -12.445 -2.478 30.047 1.00 86.75 87 SER A C 1
ATOM 715 O O . SER A 1 87 ? -12.022 -3.388 29.342 1.00 86.75 87 SER A O 1
ATOM 717 N N . SER A 1 88 ? -13.716 -2.062 29.988 1.00 89.00 88 SER A N 1
ATOM 718 C CA . SER A 1 88 ? -14.707 -2.656 29.077 1.00 89.00 88 SER A CA 1
ATOM 719 C C . SER A 1 88 ? -14.362 -2.373 27.611 1.00 89.00 88 SER A C 1
ATOM 721 O O . SER A 1 88 ? -14.558 -3.224 26.747 1.00 89.00 88 SER A O 1
ATOM 723 N N . ILE A 1 89 ? -13.832 -1.177 27.325 1.00 89.00 89 ILE A N 1
ATOM 724 C CA . ILE A 1 89 ? -13.340 -0.805 25.990 1.00 89.00 89 ILE A CA 1
ATOM 725 C C . ILE A 1 89 ? -12.137 -1.676 25.619 1.00 89.00 89 ILE A C 1
ATOM 727 O O . ILE A 1 89 ? -12.102 -2.220 24.519 1.00 89.00 89 ILE A O 1
ATOM 731 N N . ALA A 1 90 ? -11.184 -1.845 26.540 1.00 85.19 90 ALA A N 1
ATOM 732 C CA . ALA A 1 90 ? -9.994 -2.664 26.330 1.00 85.19 90 ALA A CA 1
ATOM 733 C C . ALA A 1 90 ? -10.351 -4.120 26.008 1.00 85.19 90 ALA A C 1
ATOM 735 O O . ALA A 1 90 ? -9.916 -4.643 24.985 1.00 85.19 90 ALA A O 1
ATOM 736 N N . GLU A 1 91 ? -11.199 -4.741 26.836 1.00 84.19 91 GLU A N 1
ATOM 737 C CA . GLU A 1 91 ? -11.657 -6.115 26.618 1.00 84.19 91 GLU A CA 1
ATOM 738 C C . GLU A 1 91 ? -12.385 -6.253 25.279 1.00 84.19 91 GLU A C 1
ATOM 740 O O . GLU A 1 91 ? -12.176 -7.220 24.543 1.00 84.19 91 GLU A O 1
ATOM 745 N N . ARG A 1 92 ? -13.232 -5.274 24.938 1.00 87.81 92 ARG A N 1
ATOM 746 C CA . ARG A 1 92 ? -13.976 -5.323 23.685 1.00 87.81 92 ARG A CA 1
ATOM 747 C C . ARG A 1 92 ? -13.050 -5.239 22.482 1.00 87.81 92 ARG A C 1
ATOM 749 O O . ARG A 1 92 ? -13.231 -6.030 21.566 1.00 87.81 92 ARG A O 1
ATOM 756 N N . ILE A 1 93 ? -12.081 -4.326 22.478 1.00 85.06 93 ILE A N 1
ATOM 757 C CA . ILE A 1 93 ? -11.124 -4.211 21.370 1.00 85.06 93 ILE A CA 1
ATOM 758 C C . ILE A 1 93 ? -10.282 -5.488 21.238 1.00 85.06 93 ILE A C 1
ATOM 760 O O . ILE A 1 93 ? -10.005 -5.909 20.123 1.00 85.06 93 ILE A O 1
ATOM 764 N N . ALA A 1 94 ? -9.936 -6.136 22.351 1.00 82.19 94 ALA A N 1
ATOM 765 C CA . ALA A 1 94 ? -9.149 -7.366 22.341 1.00 82.19 94 ALA A CA 1
ATOM 766 C C . ALA A 1 94 ? -9.852 -8.571 21.699 1.00 82.19 94 ALA A C 1
ATOM 768 O O . ALA A 1 94 ? -9.179 -9.474 21.220 1.00 82.19 94 ALA A O 1
ATOM 769 N N . LYS A 1 95 ? -11.190 -8.608 21.714 1.00 85.19 95 LYS A N 1
ATOM 770 C CA . LYS A 1 95 ? -11.984 -9.785 21.311 1.00 85.19 95 LYS A CA 1
ATOM 771 C C . LYS A 1 95 ? -12.959 -9.513 20.164 1.00 85.19 95 LYS A C 1
ATOM 773 O O . LYS A 1 95 ? -13.774 -10.373 19.830 1.00 85.19 95 LYS A O 1
ATOM 778 N N . ILE A 1 96 ? -13.004 -8.289 19.638 1.00 88.50 96 ILE A N 1
ATOM 779 C CA . ILE A 1 96 ? -13.981 -7.932 18.606 1.00 88.50 96 ILE A CA 1
ATOM 780 C C . ILE A 1 96 ? -13.671 -8.676 17.306 1.00 88.50 96 ILE A C 1
ATOM 782 O O . ILE A 1 96 ? -12.515 -8.782 16.915 1.00 88.50 96 ILE A O 1
ATOM 786 N N . ASN A 1 97 ? -14.707 -9.170 16.622 1.00 87.62 97 ASN A N 1
ATOM 787 C CA . ASN A 1 97 ? -14.522 -9.793 15.317 1.00 87.62 97 ASN A CA 1
ATOM 788 C C . ASN A 1 97 ? -14.054 -8.738 14.303 1.00 87.62 97 ASN A C 1
ATOM 790 O O . ASN A 1 97 ? -14.827 -7.871 13.891 1.00 87.62 97 ASN A O 1
ATOM 794 N N . VAL A 1 98 ? -12.790 -8.829 13.903 1.00 87.69 98 VAL A N 1
ATOM 795 C CA . VAL A 1 98 ? -12.117 -7.882 13.008 1.00 87.69 98 VAL A CA 1
ATOM 796 C C . VAL A 1 98 ? -12.649 -7.932 11.574 1.00 87.69 98 VAL A C 1
ATOM 798 O O . VAL A 1 98 ? -12.590 -6.916 10.879 1.00 87.69 98 VAL A O 1
ATOM 801 N N . VAL A 1 99 ? -13.284 -9.042 11.176 1.00 91.00 99 VAL A N 1
ATOM 802 C CA . VAL A 1 99 ? -13.944 -9.202 9.866 1.00 91.00 99 VAL A CA 1
ATOM 803 C C . VAL A 1 99 ? -15.054 -8.164 9.667 1.00 91.00 99 VAL A C 1
ATOM 805 O O . VAL A 1 99 ? -15.274 -7.701 8.550 1.00 91.00 99 VAL A O 1
ATOM 808 N N . PHE A 1 100 ? -15.724 -7.729 10.744 1.00 93.12 100 PHE A N 1
ATOM 809 C CA . PHE A 1 100 ? -16.711 -6.640 10.688 1.00 93.12 100 PHE A CA 1
ATOM 810 C C . PHE A 1 100 ? -16.137 -5.383 10.050 1.00 93.12 100 PHE A C 1
ATOM 812 O O . PHE A 1 100 ? -16.730 -4.804 9.140 1.00 93.12 100 PHE A O 1
ATOM 819 N N . PHE A 1 101 ? -14.970 -4.965 10.522 1.00 91.12 101 PHE A N 1
ATOM 820 C CA . PHE A 1 101 ? -14.385 -3.735 10.040 1.00 91.12 101 PHE A CA 1
A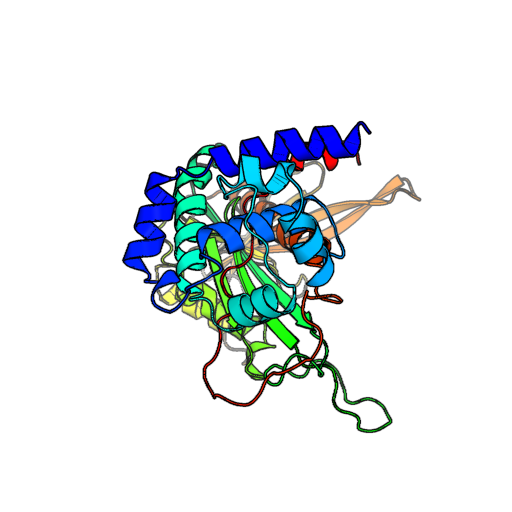TOM 821 C C . PHE A 1 101 ? -13.681 -3.922 8.688 1.00 91.12 101 PHE A C 1
ATOM 823 O O . PHE A 1 101 ? -13.615 -2.972 7.915 1.00 91.12 101 PHE A O 1
ATOM 830 N N . GLU A 1 102 ? -13.190 -5.127 8.375 1.00 88.19 102 GLU A N 1
ATOM 831 C CA . GLU A 1 102 ? -12.631 -5.446 7.055 1.00 88.19 102 GLU A CA 1
ATOM 832 C C . GLU A 1 102 ? -13.708 -5.296 5.974 1.00 88.19 102 GLU A C 1
ATOM 834 O O . GLU A 1 102 ? -13.518 -4.586 4.985 1.00 88.19 102 GLU A O 1
ATOM 839 N N . ARG A 1 103 ? -14.892 -5.878 6.207 1.00 91.88 103 ARG A N 1
ATOM 840 C CA . ARG A 1 103 ? -16.037 -5.742 5.298 1.00 91.88 103 ARG A CA 1
ATOM 841 C C . ARG A 1 103 ? -16.548 -4.309 5.224 1.00 91.88 103 ARG A C 1
ATOM 843 O O . ARG A 1 103 ? -16.856 -3.828 4.136 1.00 91.88 103 ARG A O 1
ATOM 850 N N . LEU A 1 104 ? -16.582 -3.598 6.353 1.00 92.88 104 LEU A N 1
ATOM 851 C CA . LEU A 1 104 ? -16.943 -2.179 6.377 1.00 92.88 104 LEU A CA 1
ATOM 852 C C . LEU A 1 104 ? -15.970 -1.325 5.553 1.00 92.88 104 LEU A C 1
ATOM 854 O O . LEU A 1 104 ? -16.391 -0.421 4.826 1.00 92.88 104 LEU A O 1
ATOM 858 N N . PHE A 1 105 ? -14.673 -1.614 5.644 1.00 88.81 105 PHE A N 1
ATOM 859 C CA . PHE A 1 105 ? -13.646 -0.962 4.843 1.00 88.81 105 PHE A CA 1
ATOM 860 C C . PHE A 1 105 ? -13.837 -1.264 3.353 1.00 88.81 105 PHE A C 1
ATOM 862 O O . PHE A 1 105 ? -13.912 -0.331 2.553 1.00 88.81 105 PHE A O 1
ATOM 869 N N . ALA A 1 106 ? -14.016 -2.535 2.982 1.00 88.50 106 ALA A N 1
ATOM 870 C CA . ALA A 1 106 ? -14.272 -2.940 1.600 1.00 88.50 106 ALA A CA 1
ATOM 871 C C . ALA A 1 106 ? -15.530 -2.265 1.021 1.00 88.50 106 ALA A C 1
ATOM 873 O O . ALA A 1 106 ? -15.505 -1.772 -0.110 1.00 88.50 106 ALA A O 1
ATOM 874 N N . TYR A 1 107 ? -16.605 -2.160 1.813 1.00 91.31 107 TYR A N 1
ATOM 875 C CA . TYR A 1 107 ? -17.805 -1.402 1.452 1.00 91.31 107 TYR A CA 1
ATOM 876 C C . TYR A 1 107 ? -17.483 0.071 1.172 1.00 91.31 107 TYR A C 1
ATOM 878 O O . TYR A 1 107 ? -17.884 0.604 0.136 1.00 91.31 107 TYR A O 1
ATOM 886 N N . CYS A 1 108 ? -16.733 0.730 2.062 1.00 89.50 108 CYS A N 1
ATOM 887 C CA . CYS A 1 108 ? -16.356 2.131 1.884 1.00 89.50 108 CYS A CA 1
ATOM 888 C C . CYS A 1 108 ? -15.516 2.328 0.617 1.00 89.50 108 CYS A C 1
ATOM 890 O O . CYS A 1 108 ? -15.801 3.236 -0.161 1.00 89.50 108 CYS A O 1
ATOM 892 N N . VAL A 1 109 ? -14.525 1.468 0.371 1.00 86.94 109 VAL A N 1
ATOM 893 C CA . VAL A 1 109 ? -13.698 1.530 -0.843 1.00 86.94 109 VAL A CA 1
ATOM 894 C C . VAL A 1 109 ? -14.568 1.377 -2.087 1.00 86.94 109 VAL A C 1
ATOM 896 O O . VAL A 1 109 ? -14.513 2.226 -2.972 1.00 86.94 109 VAL A O 1
ATOM 899 N N . LYS A 1 110 ? -15.444 0.366 -2.129 1.00 87.00 110 LYS A N 1
ATOM 900 C CA . LYS A 1 110 ? -16.358 0.135 -3.257 1.00 87.00 110 LYS A CA 1
ATOM 901 C C . LYS A 1 110 ? -17.304 1.315 -3.496 1.00 87.00 110 LYS A C 1
ATOM 903 O O . LYS A 1 110 ? -17.543 1.683 -4.642 1.00 87.00 110 LYS A O 1
ATOM 908 N N . LYS A 1 111 ? -17.845 1.907 -2.427 1.00 88.31 111 LYS A N 1
ATOM 909 C CA . LYS A 1 111 ? -18.776 3.040 -2.512 1.00 88.31 111 LYS A CA 1
ATOM 910 C C . LYS A 1 111 ? -18.081 4.315 -2.975 1.00 88.31 111 LYS A C 1
ATOM 912 O O . LYS A 1 111 ? -18.673 5.070 -3.735 1.00 88.31 111 LYS A O 1
ATOM 917 N N . TYR A 1 112 ? -16.860 4.573 -2.505 1.00 86.56 112 TYR A N 1
ATOM 918 C CA . TYR A 1 112 ? -16.209 5.871 -2.683 1.00 86.56 112 TYR A CA 1
ATOM 919 C C . TYR A 1 112 ? -15.163 5.932 -3.794 1.00 86.56 112 TYR A C 1
ATOM 921 O O . TYR A 1 112 ? -14.922 7.028 -4.297 1.00 86.56 112 TYR A O 1
ATOM 929 N N . ALA A 1 113 ? -14.583 4.805 -4.214 1.00 83.38 113 ALA A N 1
ATOM 930 C CA . ALA A 1 113 ? -13.587 4.776 -5.288 1.00 83.38 113 ALA A CA 1
ATOM 931 C C . ALA A 1 113 ? -14.064 5.445 -6.593 1.00 83.38 113 ALA A C 1
ATOM 933 O O . ALA A 1 113 ? -13.320 6.289 -7.092 1.00 83.38 113 ALA A O 1
ATOM 934 N N . PRO A 1 114 ? -15.303 5.221 -7.088 1.00 83.88 114 PRO A N 1
ATOM 935 C CA . PRO A 1 114 ? -15.763 5.846 -8.334 1.00 83.88 114 PRO A CA 1
ATOM 936 C C . PRO A 1 114 ? -15.803 7.380 -8.295 1.00 83.88 114 PRO A C 1
ATOM 938 O O . PRO A 1 114 ? -15.699 8.032 -9.325 1.00 83.88 114 PRO A O 1
ATOM 941 N N . PHE A 1 115 ? -15.932 7.982 -7.107 1.00 83.31 115 PHE A N 1
ATOM 942 C CA . PHE A 1 115 ? -15.935 9.441 -6.946 1.00 83.31 115 PHE A CA 1
ATOM 943 C C . PHE A 1 115 ? -14.526 10.051 -6.930 1.00 83.31 115 PHE A C 1
ATOM 945 O O . PHE A 1 115 ? -14.389 11.272 -6.872 1.00 83.31 115 PHE A O 1
ATOM 952 N N . LEU A 1 116 ? -13.487 9.212 -6.915 1.00 78.31 116 LEU A N 1
ATOM 953 C CA . LEU A 1 116 ? -12.080 9.606 -6.834 1.00 78.31 116 LEU A CA 1
ATOM 954 C C . LEU A 1 116 ? -11.292 9.235 -8.097 1.00 78.31 116 LEU A C 1
ATOM 956 O O . LEU A 1 116 ? -10.112 9.571 -8.200 1.00 78.31 116 LEU A O 1
ATOM 960 N N . GLU A 1 117 ? -11.909 8.523 -9.038 1.00 70.19 117 GLU A N 1
ATOM 961 C CA . GLU A 1 117 ? -11.311 8.169 -10.322 1.00 70.19 117 GLU A CA 1
ATOM 962 C C . GLU A 1 117 ? -11.334 9.389 -11.257 1.00 70.19 117 GLU A C 1
ATOM 964 O O . GLU A 1 117 ? -12.337 9.729 -11.876 1.00 70.19 117 GLU A O 1
ATOM 969 N N . GLU A 1 118 ? -10.207 10.098 -11.321 1.00 60.59 118 GLU A N 1
ATOM 970 C CA . GLU A 1 118 ? -9.998 11.228 -12.227 1.00 60.59 118 GLU A CA 1
ATOM 971 C C . GLU A 1 118 ? -9.492 10.721 -13.591 1.00 60.59 118 GLU A C 1
ATOM 973 O O . GLU A 1 118 ? -8.352 10.277 -13.687 1.00 60.59 118 GLU A O 1
ATOM 978 N N . GLY A 1 119 ? -10.319 10.807 -14.640 1.00 54.91 119 GLY A N 1
ATOM 979 C CA . GLY A 1 119 ? -9.912 11.082 -16.033 1.00 54.91 119 GLY A CA 1
ATOM 980 C C . GLY A 1 119 ? -8.907 10.169 -16.760 1.00 54.91 119 GLY A C 1
ATOM 981 O O . GLY A 1 119 ? -8.530 10.506 -17.880 1.00 54.91 119 GLY A O 1
ATOM 982 N N . ILE A 1 120 ? -8.458 9.047 -16.190 1.00 53.25 120 ILE A N 1
ATOM 983 C CA . ILE A 1 120 ? -7.531 8.108 -16.847 1.00 53.25 120 ILE A CA 1
ATOM 984 C C . ILE A 1 120 ? -8.321 6.900 -17.362 1.00 53.25 120 ILE A C 1
ATOM 986 O O . ILE A 1 120 ? -9.106 6.299 -16.635 1.00 53.25 120 ILE A O 1
ATOM 990 N N . THR A 1 121 ? -8.104 6.527 -18.626 1.00 56.94 121 THR A N 1
ATOM 991 C CA . THR A 1 121 ? -8.786 5.403 -19.298 1.00 56.94 121 THR A CA 1
ATOM 992 C C . THR A 1 121 ? -8.435 4.028 -18.717 1.00 56.94 121 THR A C 1
ATOM 994 O O . THR A 1 121 ? -9.187 3.074 -18.906 1.00 56.94 121 THR A O 1
ATOM 997 N N . SER A 1 122 ? -7.308 3.926 -18.006 1.00 63.22 122 SER A N 1
ATOM 998 C CA . SER A 1 122 ? -6.834 2.731 -17.300 1.00 63.22 122 SER A CA 1
ATOM 999 C C . SER A 1 122 ? -6.706 2.999 -15.800 1.00 63.22 122 SER A C 1
ATOM 1001 O O . SER A 1 122 ? -6.213 4.047 -15.379 1.00 63.22 122 SER A O 1
ATOM 1003 N N . LYS A 1 123 ? -7.106 2.025 -14.986 1.00 77.38 123 LYS A N 1
ATOM 1004 C CA . LYS A 1 123 ? -6.895 2.010 -13.541 1.00 77.38 123 LYS A CA 1
ATOM 1005 C C . LYS A 1 123 ? -5.402 1.828 -13.248 1.00 77.38 123 LYS A C 1
ATOM 1007 O O . LYS A 1 123 ? -4.715 1.049 -13.903 1.00 77.38 123 LYS A O 1
ATOM 1012 N N . ILE A 1 124 ? -4.887 2.594 -12.289 1.00 86.25 124 ILE A N 1
ATOM 1013 C CA . ILE A 1 124 ? -3.482 2.537 -11.874 1.00 86.25 124 ILE A CA 1
ATOM 1014 C C . ILE A 1 124 ? -3.436 2.061 -10.430 1.00 86.25 124 ILE A C 1
ATOM 1016 O O . ILE A 1 124 ? -3.880 2.767 -9.522 1.00 86.25 124 ILE A O 1
ATOM 1020 N N . SER A 1 125 ? -2.838 0.894 -10.222 1.00 89.25 125 SER A N 1
ATOM 1021 C CA . SER A 1 125 ? -2.677 0.284 -8.908 1.00 89.25 125 SER A CA 1
ATOM 1022 C C . SER A 1 125 ? -1.237 0.432 -8.440 1.00 89.25 125 SER A C 1
ATOM 1024 O O . SER A 1 125 ? -0.330 -0.257 -8.896 1.00 89.25 125 SER A O 1
ATOM 1026 N N . SER A 1 126 ? -1.004 1.361 -7.518 1.00 91.12 126 SER A N 1
ATOM 1027 C CA . SER A 1 126 ? 0.305 1.530 -6.889 1.00 91.12 126 SER A CA 1
ATOM 1028 C C . SER A 1 126 ? 0.504 0.519 -5.764 1.00 91.12 126 SER A C 1
ATOM 1030 O O . SER A 1 126 ? -0.382 0.338 -4.931 1.00 91.12 126 SER A O 1
ATOM 1032 N N . TYR A 1 127 ? 1.685 -0.085 -5.714 1.00 91.62 127 TYR A N 1
ATOM 1033 C CA . TYR A 1 127 ? 2.108 -1.041 -4.704 1.00 91.62 127 TYR A CA 1
ATOM 1034 C C . TYR A 1 127 ? 3.388 -0.568 -4.044 1.00 91.62 127 TYR A C 1
ATOM 1036 O O . TYR A 1 127 ? 4.366 -0.216 -4.706 1.00 91.62 127 TYR A O 1
ATOM 1044 N N . ASP A 1 128 ? 3.370 -0.557 -2.722 1.00 91.06 128 ASP A N 1
ATOM 1045 C CA . ASP A 1 128 ? 4.518 -0.195 -1.912 1.00 91.06 128 ASP A CA 1
ATOM 1046 C C . ASP A 1 128 ? 4.379 -0.869 -0.544 1.00 91.06 128 ASP A C 1
ATOM 1048 O O . ASP A 1 128 ? 3.280 -1.277 -0.136 1.00 91.06 128 ASP A O 1
ATOM 1052 N N . SER A 1 129 ? 5.499 -1.014 0.154 1.00 89.12 129 SER A N 1
ATOM 1053 C CA . SER A 1 129 ? 5.534 -1.640 1.465 1.00 89.12 129 SER A CA 1
ATOM 1054 C C . SER A 1 129 ? 6.120 -0.705 2.516 1.00 89.12 129 SER A C 1
ATOM 1056 O O . SER A 1 129 ? 6.909 0.202 2.251 1.00 89.12 129 SER A O 1
ATOM 1058 N N . THR A 1 130 ? 5.700 -0.895 3.760 1.00 86.75 130 THR A N 1
ATOM 1059 C CA . THR A 1 130 ? 6.241 -0.160 4.893 1.00 86.75 130 THR A CA 1
ATOM 1060 C C . THR A 1 130 ? 6.446 -1.070 6.083 1.00 86.75 130 THR A C 1
ATOM 1062 O O . THR A 1 130 ? 5.598 -1.886 6.428 1.00 86.75 130 THR A O 1
ATOM 1065 N N . ILE A 1 131 ? 7.549 -0.847 6.787 1.00 83.69 131 ILE A N 1
ATOM 1066 C CA . ILE A 1 131 ? 7.826 -1.493 8.062 1.00 83.69 131 ILE A CA 1
ATOM 1067 C C . ILE A 1 131 ? 7.357 -0.588 9.196 1.00 83.69 131 ILE A C 1
ATOM 1069 O O . ILE A 1 131 ? 7.618 0.619 9.203 1.00 83.69 131 ILE A O 1
ATOM 1073 N N . VAL A 1 132 ? 6.668 -1.183 10.161 1.00 76.31 132 VAL A N 1
ATOM 1074 C CA . VAL A 1 132 ? 6.256 -0.538 11.403 1.00 76.31 132 VAL A CA 1
ATOM 1075 C C . VAL A 1 132 ? 6.846 -1.326 12.564 1.00 76.31 132 VAL A C 1
ATOM 1077 O O . VAL A 1 132 ? 6.515 -2.490 12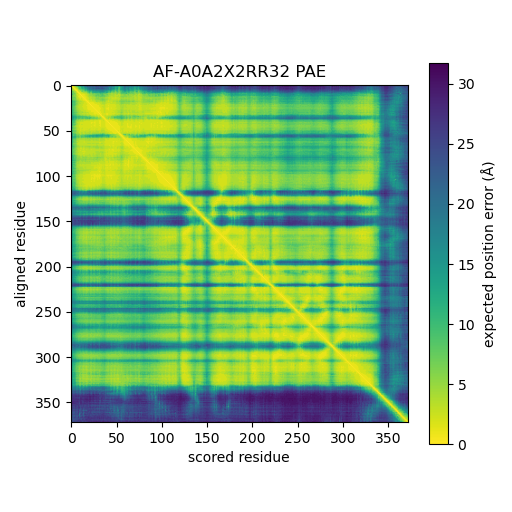.783 1.00 76.31 132 VAL A O 1
ATOM 1080 N N . SER A 1 133 ? 7.722 -0.679 13.328 1.00 68.94 133 SER A N 1
ATOM 1081 C CA . SER A 1 133 ? 8.203 -1.211 14.602 1.00 68.94 133 SER A CA 1
ATOM 1082 C C . SER A 1 133 ? 7.227 -0.827 15.706 1.00 68.94 133 SER A C 1
ATOM 1084 O O . SER A 1 133 ? 7.058 0.359 16.001 1.00 68.94 133 SER A O 1
ATOM 1086 N N . ILE A 1 134 ? 6.621 -1.822 16.343 1.00 62.81 134 ILE A N 1
ATOM 1087 C CA . ILE A 1 134 ? 5.836 -1.624 17.564 1.00 62.81 134 ILE A CA 1
ATOM 1088 C C . ILE A 1 134 ? 6.758 -1.939 18.749 1.00 62.81 134 ILE A C 1
ATOM 1090 O O . ILE A 1 134 ? 7.797 -2.587 18.612 1.00 62.81 134 ILE A O 1
ATOM 1094 N N . SER A 1 135 ? 6.447 -1.411 19.931 1.00 58.12 135 SER A N 1
ATOM 1095 C CA . SER A 1 135 ? 7.182 -1.763 21.148 1.00 58.12 135 SER A CA 1
ATOM 1096 C C . SER A 1 135 ? 7.231 -3.286 21.325 1.00 58.12 135 SER A C 1
ATOM 1098 O O . SER A 1 135 ? 6.189 -3.936 21.281 1.00 58.12 135 SER A O 1
ATOM 1100 N N . SER A 1 136 ? 8.409 -3.846 21.617 1.00 49.41 136 SER A N 1
ATOM 1101 C CA . SER A 1 136 ? 8.586 -5.273 21.944 1.00 49.41 136 SER A CA 1
ATOM 1102 C C . SER A 1 136 ? 7.782 -5.720 23.172 1.00 49.41 136 SER A C 1
ATOM 1104 O O . SER A 1 136 ? 7.608 -6.907 23.406 1.00 49.41 136 SER A O 1
ATOM 1106 N N . LYS A 1 137 ? 7.252 -4.773 23.961 1.00 52.72 137 LYS A N 1
ATOM 1107 C CA . LYS A 1 137 ? 6.315 -5.048 25.062 1.00 52.72 137 LYS A CA 1
ATOM 1108 C C . LYS A 1 137 ? 4.872 -5.317 24.600 1.00 52.72 137 LYS A C 1
ATOM 1110 O O . LYS A 1 137 ? 4.056 -5.661 25.449 1.00 52.72 137 LYS A O 1
ATOM 1115 N N . LEU A 1 138 ? 4.549 -5.067 23.328 1.00 56.94 138 LEU A N 1
ATOM 1116 C CA . LEU A 1 138 ? 3.196 -5.150 22.754 1.00 56.94 138 LEU A CA 1
ATOM 1117 C C . LEU A 1 138 ? 3.080 -6.171 21.614 1.00 56.94 138 LEU A C 1
ATOM 1119 O O . LEU A 1 138 ? 1.987 -6.662 21.369 1.00 56.94 138 LEU A O 1
ATOM 1123 N N . LEU A 1 139 ? 4.178 -6.479 20.920 1.00 65.31 139 LEU A N 1
ATOM 1124 C CA . LEU A 1 139 ? 4.230 -7.546 19.923 1.00 65.31 139 LEU A CA 1
ATOM 1125 C C . LEU A 1 139 ? 5.028 -8.724 20.476 1.00 65.31 139 LEU A C 1
ATOM 1127 O O . LEU A 1 139 ? 6.163 -8.538 20.908 1.00 65.31 139 LEU A O 1
ATOM 1131 N N . HIS A 1 140 ? 4.448 -9.920 20.402 1.00 67.12 140 HIS A N 1
ATOM 1132 C CA . HIS A 1 140 ? 5.139 -11.194 20.638 1.00 67.12 140 HIS A CA 1
ATOM 1133 C C . HIS A 1 140 ? 5.572 -11.877 19.329 1.00 67.12 140 HIS A C 1
ATOM 1135 O O . HIS A 1 140 ? 6.336 -12.834 19.356 1.00 67.12 140 HIS A O 1
ATOM 1141 N N . LEU A 1 141 ? 5.106 -11.356 18.190 1.00 71.50 141 LEU A N 1
ATOM 1142 C CA . LEU A 1 141 ? 5.336 -11.868 16.844 1.00 71.50 141 LEU A CA 1
ATOM 1143 C C . LEU A 1 141 ? 5.833 -10.730 15.943 1.00 71.50 141 LEU A C 1
ATOM 1145 O O . LEU A 1 141 ? 5.327 -9.607 16.021 1.00 71.50 141 LEU A O 1
ATOM 1149 N N . GLY A 1 142 ? 6.811 -11.012 15.085 1.00 75.50 142 GLY A N 1
ATOM 1150 C CA . GLY A 1 142 ? 7.276 -10.074 14.069 1.00 75.50 142 GLY A CA 1
ATOM 1151 C C . GLY A 1 142 ? 8.718 -10.304 13.635 1.00 75.50 142 GLY A C 1
ATOM 1152 O O . GLY A 1 142 ? 9.441 -11.133 14.182 1.00 75.50 142 GLY A O 1
ATOM 1153 N N . MET A 1 143 ? 9.136 -9.507 12.663 1.00 82.88 143 MET A N 1
ATOM 1154 C CA . MET A 1 143 ? 10.470 -9.516 12.083 1.00 82.88 143 MET A CA 1
ATOM 1155 C C . MET A 1 143 ? 11.444 -8.710 12.933 1.00 82.88 143 MET A C 1
ATOM 1157 O O . MET A 1 143 ? 11.101 -7.641 13.461 1.00 82.88 143 MET A O 1
ATOM 1161 N N . GLN A 1 144 ? 12.686 -9.173 12.990 1.00 79.50 144 GLN A N 1
ATOM 1162 C CA . GLN A 1 144 ? 13.790 -8.439 13.591 1.00 79.50 144 GLN A CA 1
ATOM 1163 C C . GLN A 1 144 ? 14.486 -7.603 12.518 1.00 79.50 144 GLN A C 1
ATOM 1165 O O . GLN A 1 144 ? 15.051 -8.139 11.564 1.00 79.50 144 GLN A O 1
ATOM 1170 N N . ASN A 1 145 ? 14.441 -6.280 12.683 1.00 66.50 145 ASN A N 1
ATOM 1171 C CA . ASN A 1 145 ? 15.082 -5.327 11.781 1.00 66.50 145 ASN A CA 1
ATOM 1172 C C . ASN A 1 145 ? 16.277 -4.643 12.457 1.00 66.50 145 ASN A C 1
ATOM 1174 O O . ASN A 1 145 ? 16.146 -4.104 13.557 1.00 66.50 145 ASN A O 1
ATOM 1178 N N . GLY A 1 146 ? 17.418 -4.616 11.762 1.00 62.66 146 GLY A N 1
ATOM 1179 C CA . GLY A 1 146 ? 18.676 -4.021 12.231 1.00 62.66 146 GLY A CA 1
ATOM 1180 C C . GLY A 1 146 ? 19.689 -5.042 12.766 1.00 62.66 146 GLY A C 1
ATOM 1181 O O . GLY A 1 146 ? 19.361 -6.200 13.007 1.00 62.66 146 GLY A O 1
ATOM 1182 N N . GLN A 1 147 ? 20.943 -4.609 12.926 1.00 55.19 147 GLN A N 1
ATOM 1183 C CA . GLN A 1 147 ? 21.967 -5.402 13.613 1.00 55.19 147 GLN A CA 1
ATOM 1184 C C . GLN A 1 147 ? 21.695 -5.406 15.120 1.00 55.19 147 GLN A C 1
ATOM 1186 O O . GLN A 1 147 ? 21.180 -4.425 15.662 1.00 55.19 147 GLN A O 1
ATOM 1191 N N . LYS A 1 148 ? 22.059 -6.496 15.805 1.00 57.81 148 LYS A N 1
ATOM 1192 C CA . LYS A 1 148 ? 22.035 -6.534 17.269 1.00 57.81 148 LYS A CA 1
ATOM 1193 C C . LYS A 1 148 ? 22.862 -5.373 17.824 1.00 57.81 148 LYS A C 1
ATOM 1195 O O . LYS A 1 148 ? 23.932 -5.055 17.303 1.00 57.81 148 LYS A O 1
ATOM 1200 N N . ASN A 1 149 ? 22.372 -4.733 18.883 1.00 56.75 149 ASN A N 1
ATOM 1201 C CA . ASN A 1 149 ? 23.140 -3.686 19.551 1.00 56.75 149 ASN A CA 1
ATOM 1202 C C . ASN A 1 149 ? 24.443 -4.277 20.124 1.00 56.75 149 ASN A C 1
ATOM 1204 O O . ASN A 1 149 ? 24.518 -5.473 20.389 1.00 56.75 149 ASN A O 1
ATOM 1208 N N . LYS A 1 150 ? 25.446 -3.434 20.420 1.00 52.81 150 LYS A N 1
ATOM 1209 C CA . LYS A 1 150 ? 26.726 -3.847 21.048 1.00 52.81 150 LYS A CA 1
ATOM 1210 C C . LYS A 1 1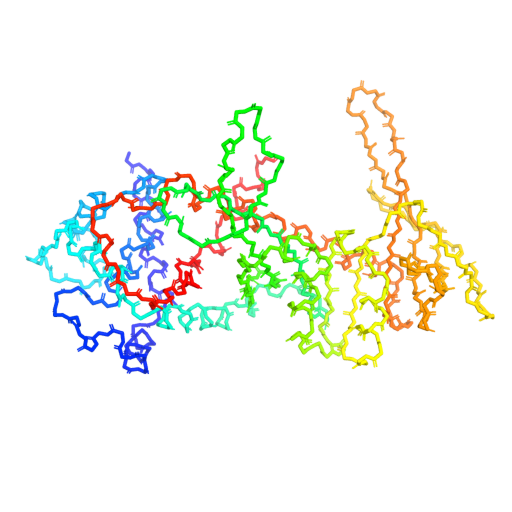50 ? 26.577 -4.636 22.368 1.00 52.81 150 LYS A C 1
ATOM 1212 O O . LYS A 1 150 ? 27.553 -5.192 22.846 1.00 52.81 150 LYS A O 1
ATOM 1217 N N . LYS A 1 151 ? 25.377 -4.651 22.958 1.00 58.97 151 LYS A N 1
ATOM 1218 C CA . LYS A 1 151 ? 25.010 -5.382 24.181 1.00 58.97 151 LYS A CA 1
ATOM 1219 C C . LYS A 1 151 ? 24.313 -6.727 23.922 1.00 58.97 151 LYS A C 1
ATOM 1221 O O . LYS A 1 151 ? 23.767 -7.300 24.852 1.00 58.97 151 LYS A O 1
ATOM 1226 N N . ASP A 1 152 ? 24.260 -7.186 22.670 1.00 55.88 152 ASP A N 1
ATOM 1227 C CA . ASP A 1 152 ? 23.575 -8.422 22.244 1.00 55.88 152 ASP A CA 1
ATOM 1228 C C . ASP A 1 152 ? 22.051 -8.442 22.526 1.00 55.88 152 ASP A C 1
ATOM 1230 O O . ASP A 1 152 ? 21.372 -9.459 22.388 1.00 55.88 152 ASP A O 1
ATOM 1234 N N . GLU A 1 153 ? 21.480 -7.286 22.880 1.00 57.09 153 GLU A N 1
ATOM 1235 C CA . GLU A 1 153 ? 20.049 -7.104 23.114 1.00 57.09 153 GLU A CA 1
ATOM 1236 C C . GLU A 1 153 ? 19.273 -7.176 21.788 1.00 57.09 153 GLU A C 1
ATOM 1238 O O . GLU A 1 153 ? 19.591 -6.474 20.819 1.00 57.09 153 GLU A O 1
ATOM 1243 N N . GLN A 1 154 ? 18.233 -8.018 21.754 1.00 58.56 154 GLN A N 1
ATOM 1244 C CA . GLN A 1 154 ? 17.363 -8.185 20.588 1.00 58.56 154 GLN A CA 1
ATOM 1245 C C . GLN A 1 154 ? 16.602 -6.883 20.280 1.00 58.56 154 GLN A C 1
ATOM 1247 O O . GLN A 1 154 ? 16.035 -6.240 21.168 1.00 58.56 154 GLN A O 1
ATOM 1252 N N . GLY A 1 155 ? 16.602 -6.486 19.003 1.00 61.09 155 GLY A N 1
ATOM 1253 C CA . GLY A 1 155 ? 15.919 -5.287 18.514 1.00 61.09 155 GLY A CA 1
ATOM 1254 C C . GLY A 1 155 ? 14.392 -5.348 18.659 1.00 61.09 155 GLY A C 1
ATOM 1255 O O . GLY A 1 155 ? 13.804 -6.377 18.987 1.00 61.09 155 GLY A O 1
ATOM 1256 N N . LYS A 1 156 ? 13.716 -4.222 18.401 1.00 70.50 156 LYS A N 1
ATOM 1257 C CA . LYS A 1 156 ? 12.243 -4.162 18.417 1.00 70.50 156 LYS A CA 1
ATOM 1258 C C . LYS A 1 156 ? 11.667 -5.030 17.295 1.00 70.50 156 LYS A C 1
ATOM 1260 O O . LYS A 1 156 ? 12.076 -4.879 16.145 1.00 70.50 156 LYS A O 1
ATOM 1265 N N . LEU A 1 157 ? 10.677 -5.861 17.624 1.00 76.25 157 LEU A N 1
ATOM 1266 C CA . LEU A 1 157 ? 9.894 -6.585 16.626 1.00 76.25 157 LEU A CA 1
ATOM 1267 C C . LEU A 1 157 ? 9.127 -5.607 15.733 1.00 76.25 157 LEU A C 1
ATOM 1269 O O . LEU A 1 157 ? 8.703 -4.523 16.152 1.00 76.25 157 LEU A O 1
ATOM 1273 N N . SER A 1 158 ? 8.966 -5.992 14.476 1.00 79.69 158 SER A N 1
ATOM 1274 C CA . SER A 1 158 ? 8.337 -5.163 13.459 1.00 79.69 158 SER A CA 1
ATOM 1275 C C . SER A 1 158 ? 7.475 -5.984 12.519 1.00 79.69 158 SER A C 1
ATOM 1277 O O . SER A 1 158 ? 7.727 -7.162 12.288 1.00 79.69 158 SER A O 1
ATOM 1279 N N . LEU A 1 159 ? 6.453 -5.342 11.972 1.00 83.94 159 LEU A N 1
ATOM 1280 C CA . LEU A 1 159 ? 5.584 -5.909 10.951 1.00 83.94 159 LEU A CA 1
ATOM 1281 C C . LEU A 1 159 ? 5.797 -5.135 9.657 1.00 83.94 159 LEU A C 1
ATOM 1283 O O . LEU A 1 159 ? 6.051 -3.925 9.688 1.00 83.94 159 LEU A O 1
ATOM 1287 N N . LYS A 1 160 ? 5.696 -5.824 8.524 1.00 86.62 160 LYS A N 1
ATOM 1288 C CA . LYS A 1 160 ? 5.692 -5.192 7.207 1.00 86.62 160 LYS A CA 1
ATOM 1289 C C . LYS A 1 160 ? 4.272 -5.222 6.681 1.00 86.62 160 LYS A C 1
ATOM 1291 O O . LYS A 1 160 ? 3.608 -6.248 6.732 1.00 86.62 160 LYS A O 1
ATOM 1296 N N . PHE A 1 161 ? 3.842 -4.084 6.169 1.00 87.50 161 PHE A N 1
ATOM 1297 C CA . PHE A 1 161 ? 2.566 -3.908 5.508 1.00 87.50 161 PHE A CA 1
ATOM 1298 C C . PHE A 1 161 ? 2.837 -3.651 4.042 1.00 87.50 161 PHE A C 1
ATOM 1300 O O . PHE A 1 161 ? 3.576 -2.721 3.724 1.00 87.50 161 PHE A O 1
ATOM 1307 N N . THR A 1 162 ? 2.220 -4.431 3.172 1.00 90.38 162 THR A N 1
ATOM 1308 C CA . THR A 1 162 ? 2.238 -4.189 1.733 1.00 90.38 162 THR A CA 1
ATOM 1309 C C . THR A 1 162 ? 0.847 -3.747 1.312 1.00 90.38 162 THR A C 1
ATOM 1311 O O . THR A 1 162 ? -0.135 -4.412 1.642 1.00 90.38 162 THR A O 1
ATOM 1314 N N . ILE A 1 163 ? 0.742 -2.605 0.634 1.00 90.00 163 ILE A N 1
ATOM 1315 C CA . ILE A 1 163 ? -0.541 -1.979 0.296 1.00 90.00 163 ILE A CA 1
ATOM 1316 C C . ILE A 1 163 ? -0.691 -1.884 -1.219 1.00 90.00 163 ILE A C 1
ATOM 1318 O O . ILE A 1 163 ? 0.235 -1.459 -1.903 1.00 90.00 163 ILE A O 1
ATOM 1322 N N . GLY A 1 164 ? -1.875 -2.239 -1.720 1.00 90.12 164 GLY A N 1
ATOM 1323 C CA . GLY A 1 164 ? -2.356 -1.862 -3.048 1.00 90.12 164 GLY A CA 1
ATOM 1324 C C . GLY A 1 164 ? -3.232 -0.614 -2.948 1.00 90.12 164 GLY A C 1
ATOM 1325 O O . GLY A 1 164 ? -4.160 -0.564 -2.132 1.00 90.12 164 GLY A O 1
ATOM 1326 N N . PHE A 1 165 ? -2.930 0.402 -3.754 1.00 88.25 165 PHE A N 1
ATOM 1327 C CA . PHE A 1 165 ? -3.532 1.730 -3.667 1.00 88.25 165 PHE A CA 1
ATOM 1328 C C . PHE A 1 165 ? -3.920 2.280 -5.044 1.00 88.25 165 PHE A C 1
ATOM 1330 O O . PHE A 1 165 ? -3.093 2.355 -5.948 1.00 88.25 165 PHE A O 1
ATOM 1337 N N . SER A 1 166 ? -5.166 2.734 -5.181 1.00 87.38 166 SER A N 1
ATOM 1338 C CA . SER A 1 166 ? -5.697 3.404 -6.377 1.00 87.38 166 SER A CA 1
ATOM 1339 C C . SER A 1 166 ? -6.624 4.533 -5.931 1.00 87.38 166 SER A C 1
ATOM 1341 O O . SER A 1 166 ? -7.833 4.348 -5.823 1.00 87.38 166 SER A O 1
ATOM 1343 N N . ASN A 1 167 ? -6.039 5.685 -5.582 1.00 84.31 167 ASN A N 1
ATOM 1344 C CA . ASN A 1 167 ? -6.665 6.824 -4.880 1.00 84.31 167 ASN A CA 1
ATOM 1345 C C . ASN A 1 167 ? -7.219 6.511 -3.474 1.00 84.31 167 ASN A C 1
ATOM 1347 O O . ASN A 1 167 ? -7.205 7.403 -2.635 1.00 84.31 167 ASN A O 1
ATOM 1351 N N . LEU A 1 168 ? -7.633 5.269 -3.219 1.00 86.12 168 LEU A N 1
ATOM 1352 C CA . LEU A 1 168 ? -7.908 4.661 -1.922 1.00 86.12 168 LEU A CA 1
ATOM 1353 C C . LEU A 1 168 ? -7.078 3.372 -1.781 1.00 86.12 168 LEU A C 1
ATOM 1355 O O . LEU A 1 168 ? -6.819 2.696 -2.788 1.00 86.12 168 LEU A O 1
ATOM 1359 N N . PRO A 1 169 ? -6.685 2.981 -0.557 1.00 87.50 169 PRO A N 1
ATOM 1360 C CA . PRO A 1 169 ? -6.179 1.636 -0.311 1.00 87.50 169 PRO A CA 1
ATOM 1361 C C . PRO A 1 169 ? -7.283 0.619 -0.618 1.00 87.50 169 PRO A C 1
ATOM 1363 O O . PRO A 1 169 ? -8.402 0.757 -0.136 1.00 87.50 169 PRO A O 1
ATOM 1366 N N . PHE A 1 170 ? -6.978 -0.401 -1.414 1.00 85.12 170 PHE A N 1
ATOM 1367 C CA . PHE A 1 170 ? -7.939 -1.454 -1.769 1.00 85.12 170 PHE A CA 1
ATOM 1368 C C . PHE A 1 170 ? -7.457 -2.852 -1.382 1.00 85.12 170 PHE A C 1
ATOM 1370 O O . PHE A 1 170 ? -8.242 -3.797 -1.399 1.00 85.12 170 PHE A O 1
ATOM 1377 N N . LYS A 1 171 ? -6.172 -2.996 -1.038 1.00 86.25 171 LYS A N 1
ATOM 1378 C CA . LYS A 1 171 ? -5.586 -4.261 -0.599 1.00 86.25 171 LYS A CA 1
ATOM 1379 C C . LYS A 1 171 ? -4.494 -4.019 0.433 1.00 86.25 171 LYS A C 1
ATOM 1381 O O . LYS A 1 171 ? -3.730 -3.065 0.306 1.00 86.25 171 LYS A O 1
ATOM 1386 N N . CYS A 1 172 ? -4.411 -4.890 1.430 1.00 87.06 172 CYS A N 1
ATOM 1387 C CA . CYS A 1 172 ? -3.379 -4.867 2.456 1.00 87.06 172 CYS A CA 1
ATOM 1388 C C . CYS A 1 172 ? -2.935 -6.296 2.759 1.00 87.06 172 CYS A C 1
ATOM 1390 O O . CYS A 1 172 ? -3.778 -7.166 2.949 1.00 87.06 172 CYS A O 1
ATOM 1392 N N . LYS A 1 173 ? -1.623 -6.522 2.833 1.00 87.88 173 LYS A N 1
ATOM 1393 C CA . LYS A 1 173 ? -1.026 -7.742 3.378 1.00 87.88 173 LYS A CA 1
ATOM 1394 C C . LYS A 1 173 ? -0.122 -7.395 4.549 1.00 87.88 173 LYS A C 1
ATOM 1396 O O . LYS A 1 173 ? 0.630 -6.422 4.484 1.00 87.88 173 LYS A O 1
ATOM 1401 N N . ILE A 1 174 ? -0.202 -8.195 5.606 1.00 85.31 174 ILE A N 1
ATOM 1402 C CA . ILE A 1 174 ? 0.663 -8.089 6.779 1.00 85.31 174 ILE A CA 1
ATOM 1403 C C . ILE A 1 174 ? 1.643 -9.251 6.738 1.00 85.31 174 ILE A C 1
ATOM 1405 O O . ILE A 1 174 ? 1.256 -10.402 6.567 1.00 85.31 174 ILE A O 1
ATOM 1409 N N . HIS A 1 175 ? 2.916 -8.940 6.925 1.00 87.06 175 HIS A N 1
ATOM 1410 C CA . HIS A 1 175 ? 3.982 -9.918 6.961 1.00 87.06 175 HIS A CA 1
ATOM 1411 C C . HIS A 1 175 ? 4.726 -9.831 8.287 1.00 87.06 175 HIS A C 1
ATOM 1413 O O . HIS A 1 175 ? 5.086 -8.741 8.753 1.00 87.06 175 HIS A O 1
ATOM 1419 N N . HIS A 1 176 ? 4.960 -10.994 8.885 1.00 86.12 176 HIS A N 1
ATOM 1420 C CA . HIS A 1 176 ? 5.605 -11.125 10.189 1.00 86.12 176 HIS A CA 1
ATOM 1421 C C . HIS A 1 176 ? 6.790 -12.099 10.178 1.00 86.12 176 HIS A C 1
ATOM 1423 O O . HIS A 1 176 ? 7.572 -12.098 11.126 1.00 86.12 176 HIS A O 1
ATOM 1429 N N . GLN A 1 177 ? 6.933 -12.910 9.128 1.00 87.62 177 GLN A N 1
ATOM 1430 C CA . GLN A 1 177 ? 8.041 -13.837 8.921 1.00 87.62 177 GLN A CA 1
ATOM 1431 C C . GLN A 1 177 ? 9.295 -13.095 8.433 1.00 87.62 177 GLN A C 1
ATOM 1433 O O . GLN A 1 177 ? 9.197 -12.147 7.652 1.00 87.62 177 GLN A O 1
ATOM 1438 N N . GLN A 1 178 ? 10.475 -13.522 8.891 1.00 86.50 178 GLN A N 1
ATOM 1439 C CA . GLN A 1 178 ? 11.751 -12.821 8.688 1.00 86.50 178 GLN A CA 1
ATOM 1440 C C . GLN A 1 178 ? 12.117 -12.651 7.203 1.00 86.50 178 GLN A C 1
ATOM 1442 O O . GLN A 1 178 ? 12.718 -11.648 6.817 1.00 86.50 178 GLN A O 1
ATOM 1447 N N . GLU A 1 179 ? 11.724 -13.594 6.352 1.00 88.38 179 GLU A N 1
ATOM 1448 C CA . GLU A 1 179 ? 11.992 -13.593 4.911 1.00 88.38 179 GLU A CA 1
ATOM 1449 C C . GLU A 1 179 ? 11.299 -12.408 4.219 1.00 88.38 179 GLU A C 1
ATOM 1451 O O . GLU A 1 179 ? 11.843 -11.810 3.286 1.00 88.38 179 GLU A O 1
ATOM 1456 N N . MET A 1 180 ? 10.138 -11.996 4.736 1.00 87.94 180 MET A N 1
ATOM 1457 C CA . MET A 1 180 ? 9.320 -10.916 4.177 1.00 87.94 180 MET A CA 1
ATOM 1458 C C . MET A 1 180 ? 9.911 -9.518 4.422 1.00 87.94 180 MET A C 1
ATOM 1460 O O . MET A 1 180 ? 9.394 -8.519 3.914 1.00 87.94 180 MET A O 1
ATOM 1464 N N . ILE A 1 181 ? 11.053 -9.416 5.117 1.00 85.81 181 ILE A N 1
ATOM 1465 C CA . ILE A 1 181 ? 11.886 -8.202 5.095 1.00 85.81 181 ILE A CA 1
ATOM 1466 C C . ILE A 1 181 ? 12.314 -7.875 3.659 1.00 85.81 181 ILE A C 1
ATOM 1468 O O . ILE A 1 181 ? 12.426 -6.698 3.307 1.00 85.81 181 ILE A O 1
ATOM 1472 N N . SER A 1 182 ? 12.505 -8.888 2.811 1.00 87.94 182 SER A N 1
ATOM 1473 C CA . SER A 1 182 ? 12.804 -8.701 1.393 1.00 87.94 182 SER A CA 1
ATOM 1474 C C . SER A 1 182 ? 11.645 -8.009 0.666 1.00 87.94 182 SER A C 1
ATOM 1476 O O . SER A 1 182 ? 10.527 -8.521 0.642 1.00 87.94 182 SER A O 1
ATOM 1478 N N . GLU A 1 183 ? 11.907 -6.857 0.038 1.00 87.06 183 GLU A N 1
ATOM 1479 C CA . GLU A 1 183 ? 10.931 -6.194 -0.846 1.00 87.06 183 GLU A CA 1
ATOM 1480 C C . GLU A 1 183 ? 10.538 -7.079 -2.030 1.00 87.06 183 GLU A C 1
ATOM 1482 O O . GLU A 1 183 ? 9.375 -7.086 -2.416 1.00 87.06 183 GLU A O 1
ATOM 1487 N N . ASP A 1 184 ? 11.481 -7.862 -2.566 1.00 86.56 184 ASP A N 1
ATOM 1488 C CA . ASP A 1 184 ? 11.215 -8.774 -3.684 1.00 86.56 184 ASP A CA 1
ATOM 1489 C C . ASP A 1 184 ? 10.123 -9.795 -3.324 1.00 86.56 184 ASP A C 1
ATOM 1491 O O . ASP A 1 184 ? 9.255 -10.084 -4.144 1.00 86.56 184 ASP A O 1
ATOM 1495 N N . LEU A 1 185 ? 10.153 -10.318 -2.091 1.00 88.12 185 LEU A N 1
ATOM 1496 C CA . LEU A 1 185 ? 9.169 -11.293 -1.614 1.00 88.12 185 LEU A CA 1
ATOM 1497 C C . LEU A 1 185 ? 7.855 -10.617 -1.216 1.00 88.12 185 LEU A C 1
ATOM 1499 O O . LEU A 1 185 ? 6.797 -11.071 -1.636 1.00 88.12 185 LEU A O 1
ATOM 1503 N N . ALA A 1 186 ? 7.909 -9.520 -0.457 1.00 88.56 186 ALA A N 1
ATOM 1504 C CA . ALA A 1 186 ? 6.709 -8.840 0.030 1.00 88.56 186 ALA A CA 1
ATOM 1505 C C . ALA A 1 186 ? 5.876 -8.205 -1.100 1.00 88.56 186 ALA A C 1
ATOM 1507 O O . ALA A 1 186 ? 4.660 -8.392 -1.150 1.00 88.56 186 ALA A O 1
ATOM 1508 N N . LEU A 1 187 ? 6.519 -7.492 -2.035 1.00 89.00 187 LEU A N 1
ATOM 1509 C CA . LEU A 1 187 ? 5.829 -6.944 -3.206 1.00 89.00 187 LEU A CA 1
ATOM 1510 C C . LEU A 1 187 ? 5.428 -8.055 -4.178 1.00 89.00 187 LEU A C 1
ATOM 1512 O O . LEU A 1 187 ? 4.317 -8.026 -4.696 1.00 89.00 187 LEU A O 1
ATOM 1516 N N . GLY A 1 188 ? 6.282 -9.062 -4.386 1.00 87.19 188 GLY A N 1
ATOM 1517 C CA . GLY A 1 188 ? 5.939 -10.215 -5.219 1.00 87.19 188 GLY A CA 1
ATOM 1518 C C . GLY A 1 188 ? 4.678 -10.936 -4.731 1.00 87.19 188 GLY A C 1
ATOM 1519 O O . G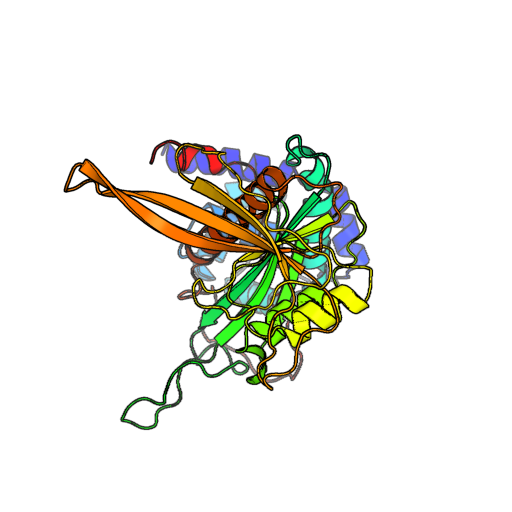LY A 1 188 ? 3.815 -11.271 -5.535 1.00 87.19 188 GLY A O 1
ATOM 1520 N N . ASP A 1 189 ? 4.529 -11.114 -3.419 1.00 87.75 189 ASP A N 1
ATOM 1521 C CA . ASP A 1 189 ? 3.386 -11.796 -2.807 1.00 87.75 189 ASP A CA 1
ATOM 1522 C C . ASP A 1 189 ? 2.052 -11.047 -2.989 1.00 87.75 189 ASP A C 1
ATOM 1524 O O . ASP A 1 189 ? 1.020 -11.663 -3.263 1.00 87.75 189 ASP A O 1
ATOM 1528 N N . ILE A 1 190 ? 2.032 -9.713 -2.870 1.00 87.69 190 ILE A N 1
ATOM 1529 C CA . ILE A 1 190 ? 0.798 -8.951 -3.133 1.00 87.69 190 ILE A CA 1
ATOM 1530 C C . ILE A 1 190 ? 0.489 -8.860 -4.632 1.00 87.69 190 ILE A C 1
ATOM 1532 O O . ILE A 1 190 ? -0.687 -8.876 -5.005 1.00 87.69 190 ILE A O 1
ATOM 1536 N N . LEU A 1 191 ? 1.531 -8.763 -5.469 1.00 86.38 191 LEU A N 1
ATOM 1537 C CA . LEU A 1 191 ? 1.404 -8.635 -6.917 1.00 86.38 191 LEU A CA 1
ATOM 1538 C C . LEU A 1 191 ? 0.875 -9.931 -7.527 1.00 86.38 191 LEU A C 1
ATOM 1540 O O . LEU A 1 191 ? -0.061 -9.861 -8.300 1.00 86.38 191 LEU A O 1
ATOM 1544 N N . LYS A 1 192 ? 1.332 -11.117 -7.108 1.00 82.56 192 LYS A N 1
ATOM 1545 C CA . LYS A 1 192 ? 0.804 -12.409 -7.606 1.00 82.56 192 LYS A CA 1
ATOM 1546 C C . LYS A 1 192 ? -0.710 -12.564 -7.460 1.00 82.56 192 LYS A C 1
ATOM 1548 O O . LYS A 1 192 ? -1.371 -13.142 -8.310 1.00 82.56 192 LYS A O 1
ATOM 1553 N N . GLU A 1 193 ? -1.282 -12.003 -6.402 1.00 77.81 193 GLU A N 1
ATOM 1554 C CA . GLU A 1 193 ? -2.731 -12.007 -6.194 1.00 77.81 193 GLU A CA 1
ATOM 1555 C C . GLU A 1 193 ? -3.447 -10.792 -6.810 1.00 77.81 193 GLU A C 1
ATOM 1557 O O . GLU A 1 193 ? -4.643 -10.580 -6.582 1.00 77.81 193 GLU A O 1
ATOM 1562 N N . HIS A 1 194 ? -2.726 -9.914 -7.502 1.00 71.94 194 HIS A N 1
ATOM 1563 C CA . HIS A 1 194 ? -3.329 -8.863 -8.296 1.00 71.94 194 HIS A CA 1
ATOM 1564 C C . HIS A 1 194 ? -3.840 -9.473 -9.595 1.00 71.94 194 HIS A C 1
ATOM 1566 O O . HIS A 1 194 ? -3.080 -9.779 -10.508 1.00 71.94 194 HIS A O 1
ATOM 1572 N N . THR A 1 195 ? -5.157 -9.625 -9.696 1.00 62.03 195 THR A N 1
ATOM 1573 C CA . THR A 1 195 ? -5.801 -9.921 -10.973 1.00 62.03 195 THR A CA 1
ATOM 1574 C C . THR A 1 195 ? -5.809 -8.650 -11.816 1.00 62.03 195 THR A C 1
ATOM 1576 O O . THR A 1 195 ? -6.814 -7.941 -11.891 1.00 62.03 195 THR A O 1
ATOM 1579 N N . ALA A 1 196 ? -4.664 -8.322 -12.407 1.00 55.00 196 ALA A N 1
ATOM 1580 C CA . ALA A 1 196 ? -4.615 -7.299 -13.430 1.00 55.00 196 ALA A CA 1
ATOM 1581 C C . ALA A 1 196 ? -5.351 -7.824 -14.672 1.00 55.00 196 ALA A C 1
ATOM 1583 O O . ALA A 1 196 ? -5.240 -8.975 -15.090 1.00 55.00 196 ALA A O 1
ATOM 1584 N N . ASN A 1 197 ? -6.184 -6.969 -15.242 1.00 60.44 197 ASN A N 1
ATOM 1585 C CA . ASN A 1 197 ? -6.594 -7.090 -16.632 1.00 60.44 197 ASN A CA 1
ATOM 1586 C C . ASN A 1 197 ? -5.921 -5.930 -17.382 1.00 60.44 197 ASN A C 1
ATOM 1588 O O . ASN A 1 197 ? -5.377 -5.030 -16.750 1.00 60.44 197 ASN A O 1
ATOM 1592 N N . LYS A 1 198 ? -5.965 -5.892 -18.719 1.00 59.84 198 LYS A N 1
ATOM 1593 C CA . LYS A 1 198 ? -5.392 -4.785 -19.526 1.00 59.84 198 LYS A CA 1
ATOM 1594 C C . LYS A 1 198 ? -5.851 -3.370 -19.112 1.00 59.84 198 LYS A C 1
ATOM 1596 O O . LYS A 1 198 ? -5.323 -2.394 -19.626 1.00 59.84 198 LYS A O 1
ATOM 1601 N N . LYS A 1 199 ? -6.842 -3.253 -18.219 1.00 69.12 199 LYS A N 1
ATOM 1602 C CA . LYS A 1 199 ? -7.354 -1.995 -17.676 1.00 69.12 199 LYS A CA 1
ATOM 1603 C C . LYS A 1 199 ? -6.772 -1.637 -16.303 1.00 69.12 199 LYS A C 1
ATOM 1605 O O . LYS A 1 199 ? -7.142 -0.579 -15.814 1.00 69.12 199 LYS A O 1
ATOM 1610 N N . ASP A 1 200 ? -5.924 -2.461 -15.680 1.00 82.50 200 ASP A N 1
ATOM 1611 C CA . ASP A 1 200 ? -5.283 -2.183 -14.384 1.00 82.50 200 ASP A CA 1
ATOM 1612 C C . ASP A 1 200 ? -3.763 -2.399 -14.463 1.00 82.50 200 ASP A C 1
ATOM 1614 O O . ASP A 1 200 ? -3.296 -3.506 -14.734 1.00 82.50 200 ASP A O 1
ATOM 1618 N N . ILE A 1 201 ? -2.997 -1.324 -14.269 1.00 88.12 201 ILE A N 1
ATOM 1619 C CA . ILE A 1 201 ? -1.534 -1.322 -14.399 1.00 88.12 201 ILE A CA 1
ATOM 1620 C C . ILE A 1 201 ? -0.908 -1.200 -13.012 1.00 88.12 201 ILE A C 1
ATOM 1622 O O . ILE A 1 201 ? -1.124 -0.210 -12.304 1.00 88.12 201 ILE A O 1
ATOM 1626 N N . ALA A 1 202 ? -0.082 -2.179 -12.649 1.00 90.75 202 ALA A N 1
ATOM 1627 C CA . ALA A 1 202 ? 0.656 -2.192 -11.396 1.00 90.75 202 ALA A CA 1
ATOM 1628 C C . ALA A 1 202 ? 1.849 -1.223 -11.435 1.00 90.75 202 ALA A C 1
ATOM 1630 O O . ALA A 1 202 ? 2.631 -1.198 -12.384 1.00 90.75 202 ALA A O 1
ATOM 1631 N N . VAL A 1 203 ? 2.041 -0.436 -10.379 1.00 91.88 203 VAL A N 1
ATOM 1632 C CA . VAL A 1 203 ? 3.149 0.524 -10.285 1.00 91.88 203 VAL A CA 1
ATOM 1633 C C . VAL A 1 203 ? 3.871 0.374 -8.961 1.00 91.88 203 VAL A C 1
ATOM 1635 O O . VAL A 1 203 ? 3.256 0.495 -7.910 1.00 91.88 203 VAL A O 1
ATOM 1638 N N . PHE A 1 204 ? 5.185 0.172 -8.983 1.00 91.81 204 PHE A N 1
ATOM 1639 C CA . PHE A 1 204 ? 5.988 0.003 -7.765 1.00 91.81 204 PHE A CA 1
ATOM 1640 C C . PHE A 1 204 ? 7.387 0.618 -7.916 1.00 91.81 204 PHE A C 1
ATOM 1642 O O . PHE A 1 204 ? 7.907 0.738 -9.028 1.00 91.81 204 PHE A O 1
ATOM 1649 N N . ASP A 1 205 ? 8.010 1.049 -6.810 1.00 88.44 205 ASP A N 1
ATOM 1650 C CA . ASP A 1 205 ? 9.365 1.637 -6.843 1.00 88.44 205 ASP A CA 1
ATOM 1651 C C . ASP A 1 205 ? 10.446 0.572 -7.117 1.00 88.44 205 ASP A C 1
ATOM 1653 O O . ASP A 1 205 ? 10.219 -0.635 -7.071 1.00 88.44 205 ASP A O 1
ATOM 1657 N N . ARG A 1 206 ? 11.681 1.040 -7.297 1.00 84.50 206 ARG A N 1
ATOM 1658 C CA . ARG A 1 206 ? 12.928 0.278 -7.454 1.00 84.50 206 ARG A CA 1
ATOM 1659 C C . ARG A 1 206 ? 13.278 -0.693 -6.320 1.00 84.50 206 ARG A C 1
ATOM 1661 O O . ARG A 1 206 ? 14.362 -1.276 -6.354 1.00 84.50 206 ARG A O 1
ATOM 1668 N N . GLY A 1 207 ? 12.447 -0.788 -5.279 1.00 77.69 207 GLY A N 1
ATOM 1669 C CA . GLY A 1 207 ? 12.654 -1.681 -4.137 1.00 77.69 207 GLY A CA 1
ATOM 1670 C C . GLY A 1 207 ? 12.689 -3.149 -4.556 1.00 77.69 207 GLY A C 1
ATOM 1671 O O . GLY A 1 207 ? 13.468 -3.919 -3.999 1.00 77.69 207 GLY A O 1
ATOM 1672 N N . MET A 1 208 ? 11.932 -3.491 -5.601 1.00 83.44 208 MET A N 1
ATOM 1673 C CA . MET A 1 208 ? 11.967 -4.788 -6.262 1.00 83.44 208 MET A CA 1
ATOM 1674 C C . MET A 1 208 ? 13.179 -4.870 -7.202 1.00 83.44 208 MET A C 1
ATOM 1676 O O . MET A 1 208 ? 13.232 -4.256 -8.274 1.00 83.44 208 MET A O 1
ATOM 1680 N N . LYS A 1 209 ? 14.202 -5.599 -6.765 1.00 84.00 209 LYS A N 1
ATOM 1681 C CA . LYS A 1 209 ? 15.502 -5.719 -7.431 1.00 84.00 209 LYS A CA 1
ATOM 1682 C C . LYS A 1 209 ? 15.583 -6.952 -8.310 1.00 84.00 209 LYS A C 1
ATOM 1684 O O . LYS A 1 209 ? 16.298 -6.929 -9.313 1.00 84.00 209 LYS A O 1
ATOM 1689 N N . ASP A 1 210 ? 14.922 -8.035 -7.914 1.00 85.88 210 ASP A N 1
ATOM 1690 C CA . ASP A 1 210 ? 15.066 -9.308 -8.599 1.00 85.88 210 ASP A CA 1
ATOM 1691 C C . ASP A 1 210 ? 14.301 -9.327 -9.920 1.00 85.88 210 ASP A C 1
ATOM 1693 O O . ASP A 1 210 ? 13.071 -9.309 -9.965 1.00 85.88 210 ASP A O 1
ATOM 1697 N N . ARG A 1 211 ? 15.053 -9.402 -11.019 1.00 89.88 211 ARG A N 1
ATOM 1698 C CA . ARG A 1 211 ? 14.475 -9.479 -12.363 1.00 89.88 211 ARG A CA 1
ATOM 1699 C C . ARG A 1 211 ? 13.768 -10.801 -12.611 1.00 89.88 211 ARG A C 1
ATOM 1701 O O . ARG A 1 211 ? 12.893 -10.829 -13.461 1.00 89.88 211 ARG A O 1
ATOM 1708 N N . LYS A 1 212 ? 14.086 -11.857 -11.849 1.00 87.44 212 LYS A N 1
ATOM 1709 C CA . LYS A 1 212 ? 13.374 -13.137 -11.935 1.00 87.44 212 LYS A CA 1
ATOM 1710 C C . LYS A 1 212 ? 11.895 -12.965 -11.609 1.00 87.44 212 LYS A C 1
ATOM 1712 O O . LYS A 1 212 ? 11.062 -13.487 -12.330 1.00 87.44 212 LYS A O 1
ATOM 1717 N N . VAL A 1 213 ? 11.575 -12.191 -10.572 1.00 85.44 213 VAL A N 1
ATOM 1718 C CA . VAL A 1 213 ? 10.177 -11.973 -10.186 1.00 85.44 213 VAL A CA 1
ATOM 1719 C C . VAL A 1 213 ? 9.458 -11.134 -11.248 1.00 85.44 213 VAL A C 1
ATOM 1721 O O . VAL A 1 213 ? 8.335 -11.445 -11.599 1.00 85.44 213 VAL A O 1
ATOM 1724 N N . MET A 1 214 ? 10.112 -10.131 -11.844 1.00 87.75 214 MET A N 1
ATOM 1725 C CA . MET A 1 214 ? 9.527 -9.362 -12.961 1.00 87.75 214 MET A CA 1
ATOM 1726 C C . MET A 1 214 ? 9.280 -10.213 -14.217 1.00 87.75 214 MET A C 1
ATOM 1728 O O . MET A 1 214 ? 8.310 -9.986 -14.938 1.00 87.75 214 MET A O 1
ATOM 1732 N N . ASP A 1 215 ? 10.169 -11.174 -14.477 1.00 88.75 215 ASP A N 1
ATOM 1733 C CA . ASP A 1 215 ? 10.048 -12.145 -15.568 1.00 88.75 215 ASP A CA 1
ATOM 1734 C C . ASP A 1 215 ? 8.869 -13.096 -15.316 1.00 88.75 215 ASP A C 1
ATOM 1736 O O . ASP A 1 215 ? 8.023 -13.249 -16.188 1.00 88.75 215 ASP A O 1
ATOM 1740 N N . GLU A 1 216 ? 8.741 -13.630 -14.095 1.00 86.44 216 GLU A N 1
ATOM 1741 C CA . GLU A 1 216 ? 7.598 -14.454 -13.665 1.00 86.44 216 GLU A CA 1
ATOM 1742 C C . GLU A 1 216 ? 6.264 -13.701 -13.799 1.00 86.44 216 GLU A C 1
ATOM 1744 O O . GLU A 1 216 ? 5.319 -14.226 -14.380 1.00 86.44 216 GLU A O 1
ATOM 1749 N N . LEU A 1 217 ? 6.204 -12.443 -13.347 1.00 82.44 217 LEU A N 1
ATOM 1750 C CA . LEU A 1 217 ? 5.003 -11.604 -13.473 1.00 82.44 217 LEU A CA 1
ATOM 1751 C C . LEU A 1 217 ? 4.607 -11.350 -14.939 1.00 82.44 217 LEU A C 1
ATOM 1753 O O . LEU A 1 217 ? 3.437 -11.109 -15.229 1.00 82.44 217 LEU A O 1
ATOM 1757 N N . SER A 1 218 ? 5.573 -11.395 -15.861 1.00 84.88 218 SER A N 1
ATOM 1758 C CA . SER A 1 218 ? 5.325 -11.238 -17.300 1.00 84.88 218 SER A CA 1
ATOM 1759 C C . SER A 1 218 ? 4.914 -12.555 -17.967 1.00 84.88 218 SER A C 1
ATOM 1761 O O . SER A 1 218 ? 4.043 -12.539 -18.837 1.00 84.88 218 SER A O 1
ATOM 1763 N N . ASP A 1 219 ? 5.487 -13.685 -17.533 1.00 79.38 219 ASP A N 1
ATOM 1764 C CA . ASP A 1 219 ? 5.140 -15.038 -18.000 1.00 79.38 219 ASP A CA 1
ATOM 1765 C C . ASP A 1 219 ? 3.684 -15.401 -17.657 1.00 79.38 219 ASP A C 1
ATOM 1767 O O . ASP A 1 219 ? 3.000 -16.046 -18.451 1.00 79.38 219 ASP A O 1
ATOM 1771 N N . GLU A 1 220 ? 3.174 -14.946 -16.508 1.00 64.50 220 GLU A N 1
ATOM 1772 C CA . GLU A 1 220 ? 1.789 -15.192 -16.080 1.00 64.50 220 GLU A CA 1
ATOM 1773 C C . GLU A 1 220 ? 0.731 -14.471 -16.952 1.00 64.50 220 GLU A C 1
ATOM 1775 O O . GLU A 1 220 ? -0.461 -14.617 -16.685 1.00 64.50 220 GLU A O 1
ATOM 1780 N N . GLN A 1 221 ? 1.135 -13.694 -17.977 1.00 57.16 221 GLN A N 1
ATOM 1781 C CA . GLN A 1 221 ? 0.315 -12.950 -18.965 1.00 57.16 221 GLN A CA 1
ATOM 1782 C C . GLN A 1 221 ? -0.840 -12.094 -18.414 1.00 57.16 221 GLN A C 1
ATOM 1784 O O . GLN A 1 221 ? -1.648 -11.554 -19.172 1.00 57.16 221 GLN A O 1
ATOM 1789 N N . THR A 1 222 ? -0.917 -11.921 -17.102 1.00 60.41 222 THR A N 1
ATOM 1790 C CA . THR A 1 222 ? -2.025 -11.235 -16.438 1.00 60.41 222 THR A CA 1
ATOM 1791 C C . THR A 1 222 ? -1.604 -9.902 -15.841 1.00 60.41 222 THR A C 1
ATOM 1793 O O . THR A 1 222 ? -2.470 -9.080 -15.577 1.00 60.41 222 THR A O 1
ATOM 1796 N N . GLN A 1 223 ? -0.305 -9.620 -15.677 1.00 76.06 223 GLN A N 1
ATOM 1797 C CA . GLN A 1 223 ? 0.137 -8.449 -14.914 1.00 76.06 223 GLN A CA 1
ATOM 1798 C C . GLN A 1 223 ? 0.957 -7.460 -15.734 1.00 76.06 223 GLN A C 1
ATOM 1800 O O . GLN A 1 223 ? 2.143 -7.659 -15.993 1.00 76.06 223 GLN A O 1
ATOM 1805 N N . TYR A 1 224 ? 0.325 -6.344 -16.097 1.00 88.06 224 TYR A N 1
ATOM 1806 C CA . TYR A 1 224 ? 1.020 -5.191 -16.658 1.00 88.06 224 TYR A CA 1
ATOM 1807 C C . TYR A 1 224 ? 1.602 -4.330 -15.551 1.00 88.06 224 TYR A C 1
ATOM 1809 O O . TYR A 1 224 ? 0.905 -4.008 -14.588 1.00 88.06 224 TYR A O 1
ATOM 1817 N N . PHE A 1 225 ? 2.856 -3.909 -15.702 1.00 91.12 225 PHE A N 1
ATOM 1818 C CA . PHE A 1 225 ? 3.508 -3.078 -14.706 1.00 91.12 225 PHE A CA 1
ATOM 1819 C C . PHE A 1 225 ? 4.382 -1.963 -15.274 1.00 91.12 225 PHE A C 1
ATOM 1821 O O . PHE A 1 225 ? 4.905 -2.025 -16.390 1.00 91.12 225 PHE A O 1
ATOM 1828 N N . VAL A 1 226 ? 4.599 -0.954 -14.431 1.00 93.62 226 VAL A N 1
ATOM 1829 C CA . VAL A 1 226 ? 5.607 0.092 -14.602 1.00 93.62 226 VAL A CA 1
ATOM 1830 C C . VAL A 1 226 ? 6.412 0.228 -13.314 1.00 93.62 226 VAL A C 1
ATOM 1832 O O . VAL A 1 226 ? 5.867 0.405 -12.227 1.00 93.62 226 VAL A O 1
ATOM 1835 N N . THR A 1 227 ? 7.735 0.195 -13.427 1.00 94.25 227 THR A N 1
ATOM 1836 C CA . THR A 1 227 ? 8.643 0.390 -12.294 1.00 94.25 227 THR A CA 1
ATOM 1837 C C . THR A 1 227 ? 9.833 1.263 -12.673 1.00 94.25 227 THR A C 1
ATOM 1839 O O . THR A 1 227 ? 10.059 1.580 -13.841 1.00 94.25 227 THR A O 1
ATOM 1842 N N . ARG A 1 228 ? 10.621 1.656 -11.674 1.00 93.50 228 ARG A N 1
ATOM 1843 C CA . ARG A 1 228 ? 11.924 2.292 -11.861 1.00 93.50 228 ARG A CA 1
ATOM 1844 C C . ARG A 1 228 ? 13.013 1.297 -11.517 1.00 93.50 228 ARG A C 1
ATOM 1846 O O . ARG A 1 228 ? 12.919 0.580 -10.528 1.00 93.50 228 ARG A O 1
ATOM 1853 N N . ILE A 1 229 ? 14.103 1.320 -12.268 1.00 93.94 229 ILE A N 1
ATOM 1854 C CA . ILE A 1 229 ? 15.289 0.521 -11.960 1.00 93.94 229 ILE A CA 1
ATOM 1855 C C . ILE A 1 229 ? 16.480 1.405 -11.596 1.00 93.94 229 ILE A C 1
ATOM 1857 O O . ILE A 1 229 ? 16.476 2.619 -11.804 1.00 93.94 229 ILE A O 1
ATOM 1861 N N . TYR A 1 230 ? 17.511 0.803 -11.002 1.00 92.06 230 TYR A N 1
ATOM 1862 C CA . TYR A 1 230 ? 18.748 1.520 -10.706 1.00 92.06 230 TYR A CA 1
ATOM 1863 C C . TYR A 1 230 ? 19.388 2.023 -12.001 1.00 92.06 230 TYR A C 1
ATOM 1865 O O . TYR A 1 230 ? 19.457 1.278 -12.975 1.00 92.06 230 TYR A O 1
ATOM 1873 N N . LYS A 1 231 ? 19.888 3.262 -11.993 1.00 90.06 231 LYS A N 1
ATOM 1874 C CA . LYS A 1 231 ? 20.520 3.923 -13.149 1.00 90.06 231 LYS A CA 1
ATOM 1875 C C . LYS A 1 231 ? 21.704 3.152 -13.751 1.00 90.06 231 LYS A C 1
ATOM 1877 O O . LYS A 1 231 ? 21.953 3.287 -14.943 1.00 90.06 231 LYS A O 1
ATOM 1882 N N . ASP A 1 232 ? 22.360 2.326 -12.936 1.00 89.00 232 ASP A N 1
ATOM 1883 C CA . ASP A 1 232 ? 23.517 1.501 -13.306 1.00 89.00 232 ASP A CA 1
ATOM 1884 C C . ASP A 1 232 ? 23.113 0.048 -13.642 1.00 89.00 232 ASP A C 1
ATOM 1886 O O . ASP A 1 232 ? 23.955 -0.848 -13.702 1.00 89.00 232 ASP A O 1
ATOM 1890 N N . SER A 1 233 ? 21.811 -0.221 -13.819 1.00 89.88 233 SER A N 1
ATOM 1891 C CA . SER A 1 233 ? 21.324 -1.554 -14.191 1.00 89.88 233 SER A CA 1
ATOM 1892 C C . SER A 1 233 ? 21.878 -1.952 -15.556 1.00 89.88 233 SER A C 1
ATOM 1894 O O . SER A 1 233 ? 21.710 -1.227 -16.534 1.00 89.88 233 SER A O 1
ATOM 1896 N N . LYS A 1 234 ? 22.493 -3.134 -15.624 1.00 90.69 234 LYS A N 1
ATOM 1897 C CA . LYS A 1 234 ? 22.969 -3.722 -16.878 1.00 90.69 234 LYS A CA 1
ATOM 1898 C C . LYS A 1 234 ? 21.797 -4.287 -17.676 1.00 90.69 234 LYS A C 1
ATOM 1900 O O . LYS A 1 234 ? 20.909 -4.927 -17.108 1.00 90.69 234 LYS A O 1
ATOM 1905 N N . TYR A 1 235 ? 21.831 -4.085 -18.985 1.00 93.88 235 TYR A N 1
ATOM 1906 C CA . TYR A 1 235 ? 20.863 -4.623 -19.930 1.00 93.88 235 TYR A CA 1
ATOM 1907 C C . TYR A 1 235 ? 21.525 -4.831 -21.293 1.00 93.88 235 TYR A C 1
ATOM 1909 O O . TYR A 1 235 ? 22.577 -4.254 -21.571 1.00 93.88 235 TYR A O 1
ATOM 1917 N N . ILE A 1 236 ? 20.900 -5.650 -22.133 1.00 94.50 236 ILE A N 1
ATOM 1918 C CA . ILE A 1 236 ? 21.269 -5.826 -23.540 1.00 94.50 236 ILE A CA 1
ATOM 1919 C C . ILE A 1 236 ? 20.063 -5.528 -24.420 1.00 94.50 236 ILE A C 1
ATOM 1921 O O . ILE A 1 236 ? 18.928 -5.818 -24.036 1.00 94.50 236 ILE A O 1
ATOM 1925 N N . LEU A 1 237 ? 20.305 -4.938 -25.588 1.00 95.00 237 LEU A N 1
ATOM 1926 C CA . LEU A 1 237 ? 19.253 -4.664 -26.559 1.00 95.00 237 LEU A CA 1
ATOM 1927 C C . LEU A 1 237 ? 18.620 -5.987 -27.008 1.00 95.00 237 LEU A C 1
ATOM 1929 O O . LEU A 1 237 ? 19.327 -6.974 -27.227 1.00 95.00 237 LEU A O 1
ATOM 1933 N N . ALA A 1 238 ? 17.292 -6.025 -27.083 1.00 92.12 238 ALA A N 1
ATOM 1934 C CA . ALA A 1 238 ? 16.601 -7.172 -27.647 1.00 92.12 238 ALA A CA 1
ATOM 1935 C C . ALA A 1 238 ? 16.887 -7.259 -29.151 1.00 92.12 238 ALA A C 1
ATOM 1937 O O . ALA A 1 238 ? 17.097 -6.248 -29.824 1.00 92.12 238 ALA A O 1
ATOM 1938 N N . GLU A 1 239 ? 16.920 -8.479 -29.674 1.00 87.94 239 GLU A N 1
ATOM 1939 C CA . GLU A 1 239 ? 17.201 -8.708 -31.088 1.00 87.94 239 GLU A CA 1
ATOM 1940 C C . GLU A 1 239 ? 16.166 -7.988 -31.968 1.00 87.94 239 GLU A C 1
ATOM 1942 O O . GLU A 1 239 ? 14.984 -7.920 -31.626 1.00 87.94 239 GLU A O 1
ATOM 1947 N N . GLY A 1 240 ? 16.626 -7.355 -33.051 1.00 83.88 240 GLY A N 1
ATOM 1948 C CA . GLY A 1 240 ? 15.781 -6.555 -33.948 1.00 83.88 240 GLY A CA 1
ATOM 1949 C C . GLY A 1 240 ? 15.239 -5.246 -33.358 1.00 83.88 240 GLY A C 1
ATOM 1950 O O . GLY A 1 240 ? 14.556 -4.500 -34.057 1.00 83.88 240 GLY A O 1
ATOM 1951 N N . SER A 1 241 ? 15.536 -4.927 -32.095 1.00 85.81 241 SER A N 1
ATOM 1952 C CA . SER A 1 241 ? 15.077 -3.683 -31.474 1.00 85.81 241 SER A CA 1
ATOM 1953 C C . SER A 1 241 ? 15.984 -2.515 -31.838 1.00 85.81 241 SER A C 1
ATOM 1955 O O . SER A 1 241 ? 17.201 -2.657 -31.920 1.00 85.81 241 SER A O 1
ATOM 1957 N N . GLN A 1 242 ? 15.392 -1.336 -32.018 1.00 86.69 242 GLN A N 1
ATOM 1958 C CA . GLN A 1 242 ? 16.122 -0.092 -32.248 1.00 86.69 242 GLN A CA 1
ATOM 1959 C C . GLN A 1 242 ? 15.983 0.845 -31.051 1.00 86.69 242 GLN A C 1
ATOM 1961 O O . GLN A 1 242 ? 14.997 0.804 -30.315 1.00 86.69 242 GLN A O 1
ATOM 1966 N N . VAL A 1 243 ? 16.986 1.702 -30.861 1.00 91.62 243 VAL A N 1
ATOM 1967 C CA . VAL A 1 243 ? 16.934 2.764 -29.855 1.00 91.62 243 VAL A CA 1
ATOM 1968 C C . VAL A 1 243 ? 16.177 3.947 -30.447 1.00 91.62 243 VAL A C 1
ATOM 1970 O O . VAL A 1 243 ? 16.705 4.675 -31.290 1.00 91.62 243 VAL A O 1
ATOM 1973 N N . LYS A 1 244 ? 14.942 4.155 -29.989 1.00 92.12 244 LYS A N 1
ATOM 1974 C CA . LYS A 1 244 ? 14.144 5.338 -30.317 1.00 92.12 244 LYS A CA 1
ATOM 1975 C C . LYS A 1 244 ? 14.682 6.509 -29.501 1.00 92.12 244 LYS A C 1
ATOM 1977 O O . LYS A 1 244 ? 14.614 6.476 -28.275 1.00 92.12 244 LYS A O 1
ATOM 1982 N N . LYS A 1 245 ? 15.225 7.537 -30.157 1.00 91.88 245 LYS A N 1
ATOM 1983 C CA . LYS A 1 245 ? 15.578 8.798 -29.486 1.00 91.88 245 LYS A CA 1
ATOM 1984 C C . LYS A 1 245 ? 14.303 9.578 -29.181 1.00 91.88 245 LYS A C 1
ATOM 1986 O O . LYS A 1 245 ? 13.439 9.708 -30.043 1.00 91.88 245 LYS A O 1
ATOM 1991 N N . LEU A 1 246 ? 14.214 10.087 -27.963 1.00 89.12 246 LEU A N 1
ATOM 1992 C CA . LEU A 1 246 ? 13.136 10.937 -27.482 1.00 89.12 246 LEU A CA 1
ATOM 1993 C C . LEU A 1 246 ? 13.703 12.338 -27.246 1.00 89.12 246 LEU A C 1
ATOM 1995 O O . LEU A 1 246 ? 14.875 12.494 -26.898 1.00 89.12 246 LEU A O 1
ATOM 1999 N N . ALA A 1 247 ? 12.880 13.353 -27.477 1.00 79.75 247 ALA A N 1
ATOM 2000 C CA . ALA A 1 247 ? 13.229 14.755 -27.246 1.00 79.75 247 ALA A CA 1
ATOM 2001 C C . ALA A 1 247 ? 12.154 15.469 -26.414 1.00 79.75 247 ALA A C 1
ATOM 2003 O O . ALA A 1 247 ? 12.052 16.693 -26.423 1.00 79.75 247 ALA A O 1
ATOM 2004 N N . GLU A 1 248 ? 11.331 14.697 -25.712 1.00 76.50 248 GLU A N 1
ATOM 2005 C CA . GLU A 1 248 ? 10.234 15.221 -24.912 1.00 76.50 248 GLU A CA 1
ATOM 2006 C C . GLU A 1 248 ? 10.743 15.689 -23.561 1.00 76.50 248 GLU A C 1
ATOM 2008 O O . GLU A 1 248 ? 11.551 15.032 -22.894 1.00 76.50 248 GLU A O 1
ATOM 2013 N N . GLN A 1 249 ? 10.237 16.839 -23.149 1.00 78.06 249 GLN A N 1
ATOM 2014 C CA . GLN A 1 249 ? 10.634 17.484 -21.920 1.00 78.06 249 GLN A CA 1
ATOM 2015 C C . GLN A 1 249 ? 9.407 18.094 -21.260 1.00 78.06 249 GLN A C 1
ATOM 2017 O O . GLN A 1 249 ? 8.655 18.836 -21.890 1.00 78.06 249 GLN A O 1
ATOM 2022 N N . ASP A 1 250 ? 9.246 17.801 -19.976 1.00 79.50 250 ASP A N 1
ATOM 2023 C CA . ASP A 1 250 ? 8.406 18.573 -19.075 1.00 79.50 250 ASP A CA 1
ATOM 2024 C C . ASP A 1 250 ? 9.277 19.366 -18.080 1.00 79.50 250 ASP A C 1
ATOM 2026 O O . ASP A 1 250 ? 10.508 19.385 -18.171 1.00 79.50 250 ASP A O 1
ATOM 2030 N N . GLU A 1 251 ? 8.643 20.060 -17.136 1.00 80.62 251 GLU A N 1
ATOM 2031 C CA . GLU A 1 251 ? 9.324 20.899 -16.141 1.00 80.62 251 GLU A CA 1
ATOM 2032 C C . GLU A 1 251 ? 10.337 20.130 -15.265 1.00 80.62 251 GLU A C 1
ATOM 2034 O O . GLU A 1 251 ? 11.308 20.705 -14.769 1.00 80.62 251 GLU A O 1
ATOM 2039 N N . HIS A 1 252 ? 10.137 18.826 -15.064 1.00 85.31 252 HIS A N 1
ATOM 2040 C CA . HIS A 1 252 ? 10.866 18.019 -14.082 1.00 85.31 252 HIS A CA 1
ATOM 2041 C C . HIS A 1 252 ? 11.522 16.758 -14.666 1.00 85.31 252 HIS A C 1
ATOM 2043 O O . HIS A 1 252 ? 12.282 16.084 -13.964 1.00 85.31 252 HIS A O 1
ATOM 2049 N N . LEU A 1 253 ? 11.246 16.407 -15.920 1.00 90.06 253 LEU A N 1
ATOM 2050 C CA . LEU A 1 253 ? 11.670 15.179 -16.579 1.00 90.06 253 LEU A CA 1
ATOM 2051 C C . LEU A 1 253 ? 11.884 15.415 -18.080 1.00 90.06 253 LEU A C 1
ATOM 2053 O O . LEU A 1 253 ? 10.985 15.842 -18.798 1.00 90.06 253 LEU A O 1
ATOM 2057 N N . ARG A 1 254 ? 13.065 15.034 -18.569 1.00 92.62 254 ARG A N 1
ATOM 2058 C CA . ARG A 1 254 ? 13.377 14.918 -19.999 1.00 92.62 254 ARG A CA 1
ATOM 2059 C C . ARG A 1 254 ? 13.532 13.451 -20.378 1.00 92.62 254 ARG A C 1
ATOM 2061 O O . ARG A 1 254 ? 14.392 12.774 -19.808 1.00 92.62 254 ARG A O 1
ATOM 2068 N N . LEU A 1 255 ? 12.742 12.954 -21.323 1.00 94.44 255 LEU A N 1
ATOM 2069 C CA . LEU A 1 255 ? 12.910 11.611 -21.881 1.00 94.44 255 LEU A CA 1
ATOM 2070 C C . LEU A 1 255 ? 13.985 11.643 -22.975 1.00 94.44 255 LEU A C 1
ATOM 2072 O O . LEU A 1 255 ? 14.033 12.566 -23.780 1.00 94.44 255 LEU A O 1
ATOM 2076 N N . ILE A 1 256 ? 14.883 10.656 -22.971 1.00 94.25 256 ILE A N 1
ATOM 2077 C CA . ILE A 1 256 ? 16.059 10.597 -23.858 1.00 94.25 256 ILE A CA 1
ATOM 2078 C C . ILE A 1 256 ? 15.933 9.473 -24.872 1.00 94.25 256 ILE A C 1
ATOM 2080 O O . ILE A 1 256 ? 16.243 9.658 -26.049 1.00 94.25 256 ILE A O 1
ATOM 2084 N N . SER A 1 257 ? 15.557 8.280 -24.421 1.00 94.50 257 SER A N 1
ATOM 2085 C CA . SER A 1 257 ? 15.456 7.138 -25.317 1.00 94.50 257 SER A CA 1
ATOM 2086 C C . SER A 1 257 ? 14.497 6.082 -24.809 1.00 94.50 257 SER A C 1
ATOM 2088 O O . SER A 1 257 ? 14.231 5.989 -23.610 1.00 94.50 257 SER A O 1
ATOM 2090 N N . SER A 1 258 ? 14.022 5.263 -25.737 1.00 95.25 258 SER A N 1
ATOM 2091 C CA . SER A 1 258 ? 13.222 4.081 -25.467 1.00 95.25 258 SER A CA 1
ATOM 2092 C C . SER A 1 258 ? 13.719 2.912 -26.303 1.00 95.25 258 SER A C 1
ATOM 2094 O O . SER A 1 258 ? 14.036 3.062 -27.486 1.00 95.25 258 SER A O 1
ATOM 2096 N N . GLN A 1 259 ? 13.821 1.744 -25.676 1.00 95.44 259 GLN A N 1
ATOM 2097 C CA . GLN A 1 259 ? 14.306 0.531 -26.318 1.00 95.44 259 GLN A CA 1
ATOM 2098 C C . GLN A 1 259 ? 13.730 -0.719 -25.646 1.00 95.44 259 GLN A C 1
ATOM 2100 O O . GLN A 1 259 ? 13.464 -0.724 -24.443 1.00 95.44 259 GLN A O 1
ATOM 2105 N N . LYS A 1 260 ? 13.579 -1.809 -26.405 1.00 96.12 260 LYS A N 1
ATOM 2106 C CA . LYS A 1 260 ? 13.271 -3.133 -25.844 1.00 96.12 260 LYS A CA 1
ATOM 2107 C C . LYS A 1 260 ? 14.576 -3.830 -25.462 1.00 96.12 260 LYS A C 1
ATOM 2109 O O . LYS A 1 260 ? 15.525 -3.869 -26.245 1.00 96.12 260 LYS A O 1
ATOM 2114 N N . VAL A 1 261 ? 14.649 -4.340 -24.239 1.00 95.75 261 VAL A N 1
ATOM 2115 C CA . VAL A 1 261 ? 15.877 -4.883 -23.647 1.00 95.75 261 VAL A CA 1
ATOM 2116 C C . VAL A 1 261 ? 15.610 -6.179 -22.901 1.00 95.75 261 VAL A C 1
ATOM 2118 O O . VAL A 1 261 ? 14.504 -6.425 -22.422 1.00 95.75 261 VAL A O 1
ATOM 2121 N N . HIS A 1 262 ? 16.661 -6.969 -22.720 1.00 95.19 262 HIS A N 1
ATOM 2122 C CA . HIS A 1 262 ? 16.700 -7.988 -21.682 1.00 95.19 262 HIS A CA 1
ATOM 2123 C C . HIS A 1 262 ? 17.575 -7.524 -20.526 1.00 95.19 262 HIS A C 1
ATOM 2125 O O . HIS A 1 262 ? 18.611 -6.881 -20.726 1.00 95.19 262 HIS A O 1
ATOM 2131 N N . LEU A 1 263 ? 17.166 -7.877 -19.311 1.00 93.81 263 LEU A N 1
ATOM 2132 C CA . LEU A 1 263 ? 17.922 -7.596 -18.096 1.00 93.81 263 LEU A CA 1
ATOM 2133 C C . LEU A 1 263 ? 18.609 -8.863 -17.594 1.00 93.81 263 LEU A C 1
ATOM 2135 O O . LEU A 1 263 ? 18.397 -9.959 -18.109 1.00 93.81 263 LEU A O 1
ATOM 2139 N N . PHE A 1 264 ? 19.430 -8.699 -16.562 1.00 90.38 264 PHE A N 1
ATOM 2140 C CA . PHE A 1 264 ? 20.100 -9.801 -15.886 1.00 90.38 264 PHE A CA 1
ATOM 2141 C C . PHE A 1 264 ? 19.496 -10.020 -14.501 1.00 90.38 264 PHE A C 1
ATOM 2143 O O . PHE A 1 264 ? 19.302 -9.075 -13.731 1.00 90.38 264 PHE A O 1
ATOM 2150 N N . THR A 1 265 ? 19.195 -11.275 -14.182 1.00 85.69 265 THR A N 1
ATOM 2151 C CA . THR A 1 265 ? 18.784 -11.699 -12.842 1.00 85.69 265 THR A CA 1
ATOM 2152 C C . THR A 1 265 ? 19.975 -11.679 -11.879 1.00 85.69 265 THR A C 1
ATOM 2154 O O . THR A 1 265 ? 21.130 -11.511 -12.283 1.00 85.69 265 THR A O 1
ATOM 2157 N N . LYS A 1 266 ? 19.726 -11.908 -10.581 1.00 81.50 266 LYS A N 1
ATOM 2158 C CA . LYS A 1 266 ? 20.807 -12.045 -9.586 1.00 81.50 266 LYS A CA 1
ATOM 2159 C C . LYS A 1 266 ? 21.802 -13.156 -9.947 1.00 81.50 266 LYS A C 1
ATOM 2161 O O . LYS A 1 266 ? 22.989 -13.015 -9.673 1.00 81.50 266 LYS A O 1
ATOM 2166 N N . SER A 1 267 ? 21.339 -14.214 -10.616 1.00 83.81 267 SER A N 1
ATOM 2167 C CA . SER A 1 267 ? 22.171 -15.322 -11.102 1.00 83.81 267 SER A CA 1
ATOM 2168 C C . SER A 1 267 ? 22.870 -15.038 -12.439 1.00 83.81 267 SER A C 1
ATOM 2170 O O . SER A 1 267 ? 23.343 -15.971 -13.079 1.00 83.81 267 SER A O 1
ATOM 2172 N N . GLN A 1 268 ? 22.928 -13.770 -12.874 1.00 84.00 268 GLN A N 1
ATOM 2173 C CA . GLN A 1 268 ? 23.518 -13.324 -14.147 1.00 84.00 268 GLN A CA 1
ATOM 2174 C C . GLN A 1 268 ? 22.887 -13.969 -15.391 1.00 84.00 268 GLN A C 1
ATOM 2176 O O . GLN A 1 268 ? 23.436 -13.890 -16.488 1.00 84.00 268 GLN A O 1
ATOM 2181 N N . LYS A 1 269 ? 21.706 -14.580 -15.247 1.00 88.94 269 LYS A N 1
ATOM 2182 C CA . LYS A 1 269 ? 20.948 -15.111 -16.378 1.00 88.94 269 LYS A CA 1
ATOM 2183 C C . LYS A 1 269 ? 20.137 -13.991 -17.016 1.00 88.94 269 LYS A C 1
ATOM 2185 O O . LYS A 1 269 ? 19.575 -13.149 -16.316 1.00 88.94 269 LYS A O 1
ATOM 2190 N N . LYS A 1 270 ? 20.078 -13.999 -18.343 1.00 91.81 270 LYS A N 1
ATOM 2191 C CA . LYS A 1 270 ? 19.223 -13.115 -19.139 1.00 91.81 270 LYS A CA 1
ATOM 2192 C C . LYS A 1 270 ? 17.747 -13.393 -18.811 1.00 91.81 270 LYS A C 1
ATOM 2194 O O . LYS A 1 270 ? 17.379 -14.557 -18.653 1.00 91.81 270 LYS A O 1
ATOM 2199 N N . THR A 1 271 ? 16.922 -12.353 -18.705 1.00 91.56 271 THR A N 1
ATOM 2200 C CA . THR A 1 271 ? 15.461 -12.508 -18.605 1.00 91.56 271 THR A CA 1
ATOM 2201 C C . THR A 1 271 ? 14.911 -13.157 -19.869 1.00 91.56 271 THR A C 1
ATOM 2203 O O . THR A 1 271 ? 15.378 -12.850 -20.973 1.00 91.56 271 THR A O 1
ATOM 2206 N N . LYS A 1 272 ? 13.921 -14.040 -19.722 1.00 90.50 272 LYS A N 1
ATOM 2207 C CA . LYS A 1 272 ? 13.251 -14.669 -20.864 1.00 90.50 272 LYS A CA 1
ATOM 2208 C C . LYS A 1 272 ? 12.476 -13.624 -21.655 1.00 90.50 272 LYS A C 1
ATOM 2210 O O . LYS A 1 272 ? 12.643 -13.527 -22.869 1.00 90.50 272 LYS A O 1
ATOM 2215 N N . ASN A 1 273 ? 11.706 -12.799 -20.951 1.00 91.12 273 ASN A N 1
ATOM 2216 C CA . ASN A 1 273 ? 10.929 -11.733 -21.552 1.00 91.12 273 ASN A CA 1
ATOM 2217 C C . ASN A 1 273 ? 11.801 -10.523 -21.891 1.00 91.12 273 ASN A C 1
ATOM 2219 O O . ASN A 1 273 ? 12.818 -10.227 -21.242 1.00 91.12 273 ASN A O 1
ATOM 2223 N N . THR A 1 274 ? 11.365 -9.815 -22.929 1.00 92.94 274 THR A N 1
ATOM 2224 C CA . THR A 1 274 ? 11.838 -8.475 -23.265 1.00 92.94 274 THR A CA 1
ATOM 2225 C C . THR A 1 274 ? 11.014 -7.442 -22.519 1.00 92.94 274 THR A C 1
ATOM 2227 O O . THR A 1 274 ? 9.790 -7.542 -22.468 1.00 92.94 274 THR A O 1
ATOM 2230 N N . PHE A 1 275 ? 11.671 -6.403 -22.029 1.00 94.44 275 PHE A N 1
ATOM 2231 C CA . PHE A 1 275 ? 11.023 -5.286 -21.356 1.00 94.44 275 PHE A CA 1
ATOM 2232 C C . PHE A 1 275 ? 11.285 -3.993 -22.111 1.00 94.44 275 PHE A C 1
ATOM 2234 O O . PHE A 1 275 ? 12.357 -3.808 -22.691 1.00 94.44 275 PHE A O 1
ATOM 2241 N N . ARG A 1 276 ? 10.334 -3.066 -22.061 1.00 95.12 276 ARG A N 1
ATOM 2242 C CA . ARG A 1 276 ? 10.532 -1.699 -22.531 1.00 95.12 276 ARG A CA 1
ATOM 2243 C C . ARG A 1 276 ? 11.281 -0.912 -21.463 1.00 95.12 276 ARG A C 1
ATOM 2245 O O . ARG A 1 276 ? 10.835 -0.818 -20.319 1.00 95.12 276 ARG A O 1
ATOM 2252 N N . LEU A 1 277 ? 12.430 -0.369 -21.844 1.00 96.50 277 LEU A N 1
ATOM 2253 C CA . LEU A 1 277 ? 13.285 0.465 -21.014 1.00 96.50 277 LEU A CA 1
ATOM 2254 C C . LEU A 1 277 ? 13.281 1.886 -21.570 1.00 96.50 277 LEU A C 1
ATOM 2256 O O . LEU A 1 277 ? 13.694 2.102 -22.708 1.00 96.50 277 LEU A O 1
ATOM 2260 N N . ILE A 1 278 ? 12.861 2.840 -20.743 1.00 96.00 278 ILE A N 1
ATOM 2261 C CA . ILE A 1 278 ? 12.842 4.264 -21.081 1.00 96.00 278 ILE A CA 1
ATOM 2262 C C . ILE A 1 278 ? 13.887 4.973 -20.224 1.00 96.00 278 ILE A C 1
ATOM 2264 O O . ILE A 1 278 ? 13.830 4.937 -18.990 1.00 96.00 278 ILE A O 1
ATOM 2268 N N . GLU A 1 279 ? 14.852 5.617 -20.872 1.00 95.94 279 GLU A N 1
ATOM 2269 C CA . GLU A 1 279 ? 15.853 6.453 -20.220 1.00 95.94 279 GLU A CA 1
ATOM 2270 C C . GLU A 1 279 ? 15.408 7.915 -20.207 1.00 95.94 279 GLU A C 1
ATOM 2272 O O . GLU A 1 279 ? 15.004 8.467 -21.229 1.00 95.94 279 GLU A O 1
ATOM 2277 N N . GLY A 1 280 ? 15.549 8.564 -19.051 1.00 94.44 280 GLY A N 1
ATOM 2278 C CA . GLY A 1 280 ? 15.308 9.993 -18.898 1.00 94.44 280 GLY A CA 1
ATOM 2279 C C . GLY A 1 280 ? 16.297 10.685 -17.960 1.00 94.44 280 GLY A C 1
ATOM 2280 O O . GLY A 1 280 ? 17.239 10.084 -17.419 1.00 94.44 280 GLY A O 1
ATOM 2281 N N . ARG A 1 281 ? 16.077 11.984 -17.761 1.00 93.75 281 ARG A N 1
ATOM 2282 C CA . ARG A 1 281 ? 16.795 12.856 -16.825 1.00 93.75 281 ARG A CA 1
ATOM 2283 C C . ARG A 1 281 ? 15.785 13.625 -15.991 1.00 93.75 281 ARG A C 1
ATOM 2285 O O . ARG A 1 281 ? 14.976 14.365 -16.538 1.00 93.75 281 ARG A O 1
ATOM 2292 N N . LEU A 1 282 ? 15.837 13.447 -14.677 1.00 90.62 282 LEU A N 1
ATOM 2293 C CA . LEU A 1 282 ? 15.107 14.290 -13.739 1.00 90.62 282 LEU A CA 1
ATOM 2294 C C . LEU A 1 282 ? 15.811 15.637 -13.632 1.00 90.62 282 LEU A C 1
ATOM 2296 O O . LEU A 1 282 ? 17.009 15.676 -13.352 1.00 90.62 282 LEU A O 1
ATOM 2300 N N . LEU A 1 283 ? 15.059 16.712 -13.828 1.00 89.19 283 LEU A N 1
ATOM 2301 C CA . LEU A 1 283 ? 15.532 18.087 -13.755 1.00 89.19 283 LEU A CA 1
ATOM 2302 C C . LEU A 1 283 ? 15.240 18.612 -12.348 1.00 89.19 283 LEU A C 1
ATOM 2304 O O . LEU A 1 283 ? 14.086 18.810 -11.970 1.00 89.19 283 LEU A O 1
ATOM 2308 N N . LYS A 1 284 ? 16.283 18.789 -11.534 1.00 84.50 284 LYS A N 1
ATOM 2309 C CA . LYS A 1 284 ? 16.171 19.348 -10.181 1.00 84.50 284 LYS A CA 1
ATOM 2310 C C . LYS A 1 284 ? 16.789 20.732 -10.157 1.00 84.50 284 LYS A C 1
ATOM 2312 O O . LYS A 1 284 ? 17.982 20.874 -10.411 1.00 84.50 284 LYS A O 1
ATOM 2317 N N . LYS A 1 285 ? 15.992 21.739 -9.815 1.00 81.00 285 LYS A N 1
ATOM 2318 C CA . LYS A 1 285 ? 16.497 23.093 -9.597 1.00 81.00 285 LYS A CA 1
ATOM 2319 C C . LYS A 1 285 ? 17.240 23.137 -8.264 1.00 81.00 285 LYS A C 1
ATOM 2321 O O . LYS A 1 285 ? 16.665 22.819 -7.225 1.00 81.00 285 LYS A O 1
ATOM 2326 N N . ASP A 1 286 ? 18.515 23.500 -8.293 1.00 76.38 286 ASP A N 1
ATOM 2327 C CA . ASP A 1 286 ? 19.265 23.788 -7.078 1.00 76.38 286 ASP A CA 1
ATOM 2328 C C . ASP A 1 286 ? 18.903 25.202 -6.611 1.00 76.38 286 ASP A C 1
ATOM 2330 O O . ASP A 1 286 ? 19.354 26.199 -7.178 1.00 76.38 286 ASP A O 1
ATOM 2334 N N . GLU A 1 287 ? 18.058 25.293 -5.582 1.00 71.25 287 GLU A N 1
ATOM 2335 C CA . GLU A 1 287 ? 17.589 26.568 -5.021 1.00 71.25 287 GLU A CA 1
ATOM 2336 C C . GLU A 1 287 ? 18.735 27.468 -4.538 1.00 71.25 287 GLU A C 1
ATOM 2338 O O . GLU A 1 287 ? 18.568 28.684 -4.475 1.00 71.25 287 GLU A O 1
ATOM 2343 N N . LYS A 1 288 ? 19.911 26.903 -4.223 1.00 71.69 288 LYS A N 1
ATOM 2344 C CA . LYS A 1 288 ? 21.056 27.669 -3.709 1.00 71.69 288 LYS A CA 1
ATOM 2345 C C . LYS A 1 288 ? 21.935 28.260 -4.804 1.00 71.69 288 LYS A C 1
ATOM 2347 O O . LYS A 1 288 ? 22.632 29.235 -4.543 1.00 71.69 288 LYS A O 1
ATOM 2352 N N . ARG A 1 289 ? 21.963 27.649 -5.991 1.00 70.88 289 ARG A N 1
ATOM 2353 C CA . ARG A 1 289 ? 22.882 28.023 -7.084 1.00 70.88 289 ARG A CA 1
ATOM 2354 C C . ARG A 1 289 ? 22.177 28.490 -8.352 1.00 70.88 289 ARG A C 1
ATOM 2356 O O . ARG A 1 289 ? 22.831 29.023 -9.237 1.00 70.88 289 ARG A O 1
ATOM 2363 N N . GLY A 1 290 ? 20.864 28.289 -8.457 1.00 71.62 290 GLY A N 1
ATOM 2364 C CA . GLY A 1 290 ? 20.102 28.576 -9.674 1.00 71.62 290 GLY A CA 1
ATOM 2365 C C . GLY A 1 290 ? 20.371 27.596 -10.824 1.00 71.62 290 GLY A C 1
ATOM 2366 O O . GLY A 1 290 ? 19.781 27.744 -11.889 1.00 71.62 290 GLY A O 1
ATOM 2367 N N . GLU A 1 291 ? 21.220 26.586 -10.617 1.00 78.00 291 GLU A N 1
ATOM 2368 C CA . GLU A 1 291 ? 21.599 25.588 -11.619 1.00 78.00 291 GLU A CA 1
ATOM 2369 C C . GLU A 1 291 ? 20.581 24.440 -11.687 1.00 78.00 291 GLU A C 1
ATOM 2371 O O . GLU A 1 291 ? 20.012 24.017 -10.676 1.00 78.00 291 GLU A O 1
ATOM 2376 N N . ILE A 1 292 ? 20.368 23.897 -12.888 1.00 80.50 292 ILE A N 1
ATOM 2377 C CA . ILE A 1 292 ? 19.555 22.694 -13.089 1.00 80.50 292 ILE A CA 1
ATOM 2378 C C . ILE A 1 292 ? 20.477 21.479 -13.017 1.00 80.50 292 ILE A C 1
ATOM 2380 O O . ILE A 1 292 ? 21.335 21.275 -13.874 1.00 80.50 292 ILE A O 1
ATOM 2384 N N . LYS A 1 293 ? 20.278 20.642 -11.999 1.00 86.25 293 LYS A N 1
ATOM 2385 C CA . LYS A 1 293 ? 20.960 19.358 -11.866 1.00 86.25 293 LYS A CA 1
ATOM 2386 C C . LYS A 1 293 ? 20.145 18.266 -12.543 1.00 86.25 293 LYS A C 1
ATOM 2388 O O . LYS A 1 293 ? 18.995 18.026 -12.178 1.00 86.25 293 LYS A O 1
ATOM 2393 N N . GLU A 1 294 ? 20.771 17.560 -13.477 1.00 88.88 294 GLU A N 1
ATOM 2394 C CA . GLU A 1 294 ? 20.168 16.406 -14.138 1.00 88.88 294 GLU A CA 1
ATOM 2395 C C . GLU A 1 294 ? 20.530 15.092 -13.423 1.00 88.88 294 GLU A C 1
ATOM 2397 O O . GLU A 1 294 ? 21.701 14.800 -13.168 1.00 88.88 294 GLU A O 1
ATOM 2402 N N . GLU A 1 295 ? 19.534 14.256 -13.121 1.00 91.25 295 GLU A N 1
ATOM 2403 C CA . GLU A 1 295 ? 19.735 12.911 -12.564 1.00 91.25 295 GLU A CA 1
ATOM 2404 C C . GLU A 1 295 ? 19.174 11.839 -13.507 1.00 91.25 295 GLU A C 1
ATOM 2406 O O . GLU A 1 295 ? 17.994 11.856 -13.851 1.00 91.25 295 GLU A O 1
ATOM 2411 N N . LYS A 1 296 ? 20.007 10.869 -13.909 1.00 93.69 296 LYS A N 1
ATOM 2412 C CA . LYS A 1 296 ? 19.574 9.734 -14.739 1.00 93.69 296 LYS A CA 1
ATOM 2413 C C . LYS A 1 296 ? 18.493 8.908 -14.040 1.00 93.69 296 LYS A C 1
ATOM 2415 O O . LYS A 1 296 ? 18.689 8.441 -12.917 1.00 93.69 296 LYS A O 1
ATOM 2420 N N . ILE A 1 297 ? 17.399 8.662 -14.755 1.00 94.38 297 ILE A N 1
ATOM 2421 C CA . ILE A 1 297 ? 16.309 7.773 -14.352 1.00 94.38 297 ILE A CA 1
ATOM 2422 C C . ILE A 1 297 ? 16.048 6.740 -15.452 1.00 94.38 297 ILE A C 1
ATOM 2424 O O . ILE A 1 297 ? 16.177 7.043 -16.635 1.00 94.38 297 ILE A O 1
ATOM 2428 N N . LEU A 1 298 ? 15.717 5.514 -15.044 1.00 95.69 298 LEU A N 1
ATOM 2429 C CA . LEU A 1 298 ? 15.369 4.409 -15.932 1.00 95.69 298 LEU A CA 1
ATOM 2430 C C . LEU A 1 298 ? 14.004 3.849 -15.525 1.00 95.69 298 LEU A C 1
ATOM 2432 O O . LEU A 1 298 ? 13.864 3.346 -14.405 1.00 95.69 298 LEU A O 1
ATOM 2436 N N . PHE A 1 299 ? 13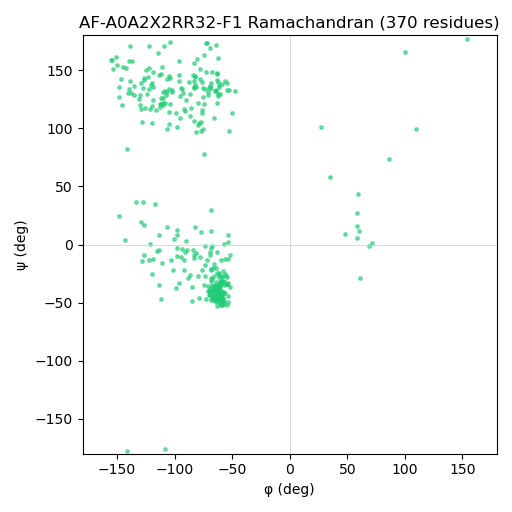.026 3.925 -16.422 1.00 96.06 299 PHE A N 1
ATOM 2437 C CA . PHE A 1 299 ? 11.721 3.285 -16.266 1.00 96.06 299 PHE A CA 1
ATOM 2438 C C . PHE A 1 299 ? 11.716 1.944 -16.990 1.00 96.06 299 PHE A C 1
ATOM 2440 O O . PHE A 1 299 ? 12.271 1.828 -18.080 1.00 96.06 299 PHE A O 1
ATOM 2447 N N . LEU A 1 300 ? 11.089 0.941 -16.387 1.00 95.81 300 LEU A N 1
ATOM 2448 C CA . LEU A 1 300 ? 10.978 -0.407 -16.924 1.00 95.81 300 LEU A CA 1
ATOM 2449 C C . LEU A 1 300 ? 9.513 -0.837 -16.938 1.00 95.81 300 LEU A C 1
ATOM 2451 O O . LEU A 1 300 ? 8.810 -0.653 -15.944 1.00 95.81 300 LEU A O 1
ATOM 2455 N N . SER A 1 301 ? 9.068 -1.428 -18.042 1.00 94.31 301 SER A N 1
ATOM 2456 C CA . SER A 1 301 ? 7.691 -1.886 -18.199 1.00 94.31 301 SER A CA 1
ATOM 2457 C C . SER A 1 301 ? 7.586 -3.095 -19.131 1.00 94.31 301 SER A C 1
ATOM 2459 O O . SER A 1 301 ? 8.432 -3.289 -20.005 1.00 94.31 301 SER A O 1
ATOM 2461 N N . ASN A 1 302 ? 6.534 -3.893 -18.953 1.00 92.19 302 ASN A N 1
ATOM 2462 C CA . ASN A 1 302 ? 6.091 -4.936 -19.884 1.00 92.19 302 ASN A CA 1
ATOM 2463 C C . ASN A 1 302 ? 4.810 -4.537 -20.656 1.00 92.19 302 ASN A C 1
ATOM 2465 O O . ASN A 1 302 ? 4.151 -5.392 -21.244 1.00 92.19 302 ASN A O 1
ATOM 2469 N N . LEU A 1 303 ? 4.436 -3.251 -20.639 1.00 89.81 303 LEU A N 1
ATOM 2470 C CA . LEU A 1 303 ? 3.299 -2.725 -21.397 1.00 89.81 303 LEU A CA 1
ATOM 2471 C C . LEU A 1 303 ? 3.509 -2.873 -22.909 1.00 89.81 303 LEU A C 1
ATOM 2473 O O . LEU A 1 303 ? 4.634 -2.792 -23.411 1.00 89.81 303 LEU A O 1
ATOM 2477 N N . THR A 1 304 ? 2.401 -3.075 -23.624 1.00 84.38 304 THR A N 1
ATOM 2478 C CA . THR A 1 304 ? 2.369 -3.161 -25.088 1.00 84.38 304 THR A CA 1
ATOM 2479 C C . THR A 1 304 ? 2.672 -1.809 -25.734 1.00 84.38 304 THR A C 1
ATOM 2481 O O . THR A 1 304 ? 2.694 -0.762 -25.081 1.00 84.38 304 THR A O 1
ATOM 2484 N N . ASP A 1 305 ? 2.883 -1.826 -27.049 1.00 84.50 305 ASP A N 1
ATOM 2485 C CA . ASP A 1 305 ? 3.147 -0.620 -27.839 1.00 84.50 305 ASP A CA 1
ATOM 2486 C C . ASP A 1 305 ? 1.913 0.315 -27.942 1.00 84.50 305 ASP A C 1
ATOM 2488 O O . ASP A 1 305 ? 2.032 1.425 -28.451 1.00 84.50 305 ASP A O 1
ATOM 2492 N N . ASP A 1 306 ? 0.761 -0.083 -27.377 1.00 85.12 306 ASP A N 1
ATOM 2493 C CA . ASP A 1 306 ? -0.442 0.754 -27.215 1.00 85.12 306 ASP A CA 1
ATOM 2494 C C . ASP A 1 306 ? -0.230 1.933 -26.245 1.00 85.12 306 ASP A C 1
ATOM 2496 O O . ASP A 1 306 ? -1.020 2.877 -26.229 1.00 85.12 306 ASP A O 1
ATOM 2500 N N . PHE A 1 307 ? 0.824 1.880 -25.422 1.00 88.50 307 PHE A N 1
ATOM 2501 C CA . PHE A 1 307 ? 1.200 2.943 -24.492 1.00 88.50 307 PHE A CA 1
ATOM 2502 C C . PHE A 1 307 ? 2.384 3.747 -25.039 1.00 88.50 307 PHE A C 1
ATOM 2504 O O . PHE A 1 307 ? 3.397 3.181 -25.457 1.00 88.50 307 PHE A O 1
ATOM 2511 N N . SER A 1 308 ? 2.304 5.075 -24.998 1.00 91.25 308 SER A N 1
ATOM 2512 C CA . SER A 1 308 ? 3.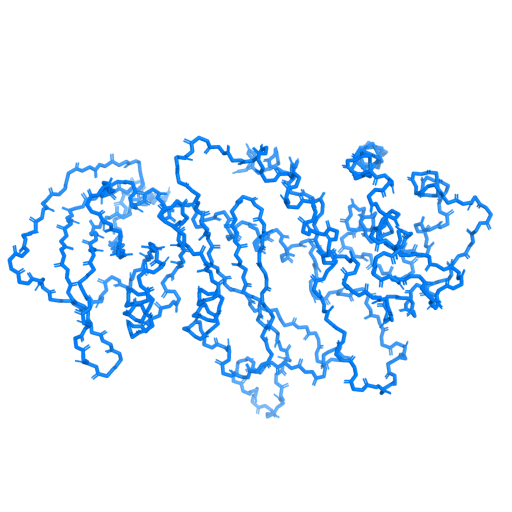429 5.952 -25.340 1.00 91.25 308 SER A CA 1
ATOM 2513 C C . SER A 1 308 ? 4.497 5.980 -24.235 1.00 91.25 308 SER A C 1
ATOM 2515 O O . SER A 1 308 ? 4.253 5.561 -23.097 1.00 91.25 308 SER A O 1
ATOM 2517 N N . ASP A 1 309 ? 5.708 6.452 -24.552 1.00 91.88 309 ASP A N 1
ATOM 2518 C CA . ASP A 1 309 ? 6.799 6.514 -23.566 1.00 91.88 309 ASP A CA 1
ATOM 2519 C C . ASP A 1 309 ? 6.455 7.513 -22.438 1.00 91.88 309 ASP A C 1
ATOM 2521 O O . ASP A 1 309 ? 6.692 7.258 -21.252 1.00 91.88 309 ASP A O 1
ATOM 2525 N N . GLU A 1 310 ? 5.790 8.605 -22.804 1.00 89.62 310 GLU A N 1
ATOM 2526 C CA . GLU A 1 310 ? 5.262 9.645 -21.919 1.00 89.62 310 GLU A CA 1
ATOM 2527 C C . GLU A 1 310 ? 4.159 9.105 -21.011 1.00 89.62 310 GLU A C 1
ATOM 2529 O O . GLU A 1 310 ? 4.147 9.396 -19.812 1.00 89.62 310 GLU A O 1
ATOM 2534 N N . GLN A 1 311 ? 3.254 8.277 -21.546 1.00 90.25 311 GLN A N 1
ATOM 2535 C CA . GLN A 1 311 ? 2.221 7.621 -20.747 1.00 90.25 311 GLN A CA 1
ATOM 2536 C C . GLN A 1 311 ? 2.842 6.703 -19.695 1.00 90.25 311 GLN A C 1
ATOM 2538 O O . GLN A 1 311 ? 2.433 6.752 -18.537 1.00 90.25 311 GLN A O 1
ATOM 2543 N N . ILE A 1 312 ? 3.867 5.922 -20.047 1.00 91.81 312 ILE A N 1
ATOM 2544 C CA . ILE A 1 312 ? 4.576 5.054 -19.094 1.00 91.81 312 ILE A CA 1
ATOM 2545 C C . ILE A 1 312 ? 5.243 5.889 -17.991 1.00 91.81 312 ILE A C 1
ATOM 2547 O O . ILE A 1 312 ? 5.087 5.591 -16.801 1.00 91.81 312 ILE A O 1
ATOM 2551 N N . ALA A 1 313 ? 5.936 6.971 -18.354 1.00 91.38 313 ALA A N 1
ATOM 2552 C CA . ALA A 1 313 ? 6.536 7.882 -17.379 1.00 91.38 313 ALA A CA 1
ATOM 2553 C C . ALA A 1 313 ? 5.476 8.554 -16.476 1.00 91.38 313 ALA A C 1
ATOM 2555 O O . ALA A 1 313 ? 5.662 8.664 -15.258 1.00 91.38 313 ALA A O 1
ATOM 2556 N N . GLY A 1 314 ? 4.336 8.950 -17.049 1.00 89.25 314 GLY A N 1
ATOM 2557 C CA . GLY A 1 314 ? 3.191 9.523 -16.339 1.00 89.25 314 GLY A CA 1
ATOM 2558 C C . GLY A 1 314 ? 2.507 8.534 -15.391 1.00 89.25 314 GLY A C 1
ATOM 2559 O O . GLY A 1 314 ? 2.167 8.894 -14.261 1.00 89.25 314 GLY A O 1
ATOM 2560 N N . ILE A 1 315 ? 2.378 7.265 -15.786 1.00 90.19 315 ILE A N 1
ATOM 2561 C CA . ILE A 1 315 ? 1.876 6.183 -14.928 1.00 90.19 315 ILE A CA 1
ATOM 2562 C C . ILE A 1 315 ? 2.772 6.047 -13.692 1.00 90.19 315 ILE A C 1
ATOM 2564 O O . ILE A 1 315 ? 2.267 6.037 -12.568 1.00 90.19 315 ILE A O 1
ATOM 2568 N N . TYR A 1 316 ? 4.098 6.044 -13.866 1.00 92.06 316 TYR A N 1
ATOM 2569 C CA . TYR A 1 316 ? 5.028 5.948 -12.737 1.00 92.06 316 TYR A CA 1
ATOM 2570 C C . TYR A 1 316 ? 4.895 7.117 -11.743 1.00 92.06 316 TYR A C 1
ATOM 2572 O O . TYR A 1 316 ? 5.057 6.928 -10.534 1.00 92.06 316 TYR A O 1
ATOM 2580 N N . ARG A 1 317 ? 4.546 8.326 -12.208 1.00 88.06 317 ARG A N 1
ATOM 2581 C CA . ARG A 1 317 ? 4.324 9.501 -11.341 1.00 88.06 317 ARG A CA 1
ATOM 2582 C C . ARG A 1 317 ? 3.209 9.267 -10.313 1.00 88.06 317 ARG A C 1
ATOM 2584 O O . ARG A 1 317 ? 3.322 9.742 -9.181 1.00 88.06 317 ARG A O 1
ATOM 2591 N N . ASN A 1 318 ? 2.181 8.481 -10.652 1.00 84.06 318 ASN A N 1
ATOM 2592 C CA . ASN A 1 318 ? 1.075 8.165 -9.737 1.00 84.06 318 ASN A CA 1
ATOM 2593 C C . ASN A 1 318 ? 1.509 7.372 -8.495 1.00 84.06 318 ASN A C 1
ATOM 2595 O O . ASN A 1 318 ? 0.842 7.465 -7.462 1.00 84.06 318 ASN A O 1
ATOM 2599 N N . ARG A 1 319 ? 2.666 6.697 -8.535 1.00 87.25 319 ARG A N 1
ATOM 2600 C CA . ARG A 1 319 ? 3.263 6.024 -7.371 1.00 87.25 319 ARG A CA 1
ATOM 2601 C C . ARG A 1 319 ? 3.458 6.966 -6.177 1.00 87.25 319 ARG A C 1
ATOM 2603 O O . ARG A 1 319 ? 3.441 6.534 -5.032 1.00 87.25 319 ARG A O 1
ATOM 2610 N N . TRP A 1 320 ? 3.628 8.272 -6.388 1.00 86.50 320 TRP A N 1
ATOM 2611 C CA . TRP A 1 320 ? 3.783 9.196 -5.260 1.00 86.50 320 TRP A CA 1
ATOM 2612 C C . TRP A 1 320 ? 2.535 9.263 -4.360 1.00 86.50 320 TRP A C 1
ATOM 2614 O O . TRP A 1 320 ? 2.652 9.535 -3.165 1.00 86.50 320 TRP A O 1
ATOM 2624 N N . LYS A 1 321 ? 1.344 8.937 -4.884 1.00 86.81 321 LYS A N 1
ATOM 2625 C CA . LYS A 1 321 ? 0.102 8.928 -4.098 1.00 86.81 321 LYS A CA 1
ATOM 2626 C C . LYS A 1 321 ? 0.139 7.897 -2.959 1.00 86.81 321 LYS A C 1
ATOM 2628 O O . LYS A 1 321 ? -0.267 8.226 -1.846 1.00 86.81 321 LYS A O 1
ATOM 2633 N N . ILE A 1 322 ? 0.683 6.692 -3.186 1.00 88.81 322 ILE A N 1
ATOM 2634 C CA . ILE A 1 322 ? 0.809 5.679 -2.118 1.00 88.81 322 ILE A CA 1
ATOM 2635 C C . ILE A 1 322 ? 1.827 6.102 -1.045 1.00 88.81 322 ILE A C 1
ATOM 2637 O O . ILE A 1 322 ? 1.630 5.849 0.142 1.00 88.81 322 ILE A O 1
ATOM 2641 N N . GLU A 1 323 ? 2.870 6.845 -1.419 1.00 86.62 323 GLU A N 1
ATOM 2642 C CA . GLU A 1 323 ? 3.829 7.404 -0.461 1.00 86.62 323 GLU A CA 1
ATOM 2643 C C . GLU A 1 323 ? 3.181 8.481 0.424 1.00 86.62 323 GLU A C 1
ATOM 2645 O O . GLU A 1 323 ? 3.381 8.504 1.643 1.00 86.62 323 GLU A O 1
ATOM 2650 N N . GLN A 1 324 ? 2.348 9.345 -0.166 1.00 86.62 324 GLN A N 1
ATOM 2651 C CA . GLN A 1 324 ? 1.546 10.312 0.587 1.00 86.62 324 GLN A CA 1
ATOM 2652 C C . GLN A 1 324 ? 0.583 9.611 1.552 1.00 86.62 324 GLN A C 1
ATOM 2654 O O . GLN A 1 324 ? 0.457 10.047 2.699 1.00 86.62 324 GLN A O 1
ATOM 2659 N N . TYR A 1 325 ? -0.034 8.509 1.120 1.00 86.06 325 TYR A N 1
ATOM 2660 C CA . TYR A 1 325 ? -0.865 7.659 1.969 1.00 86.06 325 TYR A CA 1
ATOM 2661 C C . TYR A 1 325 ? -0.069 7.059 3.139 1.00 86.06 325 TYR A C 1
ATOM 2663 O O . TYR A 1 325 ? -0.489 7.177 4.290 1.00 86.06 325 TYR A O 1
ATOM 2671 N N . PHE A 1 326 ? 1.122 6.500 2.904 1.00 84.19 326 PHE A N 1
ATOM 2672 C CA . PHE A 1 326 ? 1.962 5.995 3.994 1.00 84.19 326 PHE A CA 1
ATOM 2673 C C . PHE A 1 326 ? 2.419 7.087 4.952 1.00 84.19 326 PHE A C 1
ATOM 2675 O O . PHE A 1 326 ? 2.475 6.855 6.162 1.00 84.19 326 PHE A O 1
ATOM 2682 N N . ARG A 1 327 ? 2.729 8.283 4.445 1.00 83.94 327 ARG A N 1
ATOM 2683 C CA . ARG A 1 327 ? 3.038 9.443 5.285 1.00 83.94 327 ARG A CA 1
ATOM 2684 C C . ARG A 1 327 ? 1.844 9.808 6.164 1.00 83.94 327 ARG A C 1
ATOM 2686 O O . ARG A 1 327 ? 2.027 9.974 7.366 1.00 83.94 327 ARG A O 1
ATOM 2693 N N . PHE A 1 328 ? 0.647 9.871 5.583 1.00 79.69 328 PHE A N 1
ATOM 2694 C CA . PHE A 1 328 ? -0.599 10.116 6.308 1.00 79.69 328 PHE A CA 1
ATOM 2695 C C . PHE A 1 328 ? -0.816 9.062 7.401 1.00 79.69 328 PHE A C 1
ATOM 2697 O O . PHE A 1 328 ? -0.967 9.405 8.569 1.00 79.69 328 PHE A O 1
ATOM 2704 N N . ILE A 1 329 ? -0.719 7.779 7.057 1.00 75.94 329 ILE A N 1
ATOM 2705 C CA . ILE A 1 329 ? -0.933 6.679 7.999 1.00 75.94 329 ILE A CA 1
ATOM 2706 C C . ILE A 1 329 ? 0.097 6.674 9.129 1.00 75.94 329 ILE A C 1
ATOM 2708 O O . ILE A 1 329 ? -0.264 6.532 10.293 1.00 75.94 329 ILE A O 1
ATOM 2712 N N . LYS A 1 330 ? 1.379 6.891 8.831 1.00 74.62 330 LYS A N 1
ATOM 2713 C CA . LYS A 1 330 ? 2.422 6.965 9.867 1.00 74.62 330 LYS A CA 1
ATOM 2714 C C . LYS A 1 330 ? 2.239 8.149 10.811 1.00 74.62 330 LYS A C 1
ATOM 2716 O O . LYS A 1 330 ? 2.568 8.023 11.990 1.00 74.62 330 LYS A O 1
ATOM 2721 N N . GLN A 1 331 ? 1.754 9.280 10.300 1.00 69.12 331 GLN A N 1
ATOM 2722 C CA . GLN A 1 331 ? 1.488 10.471 11.104 1.00 69.12 331 GLN A CA 1
ATOM 2723 C C . GLN A 1 331 ? 0.253 10.284 11.990 1.00 69.12 331 GLN A C 1
ATOM 2725 O O . GLN A 1 331 ? 0.313 10.571 13.181 1.00 69.12 331 GLN A O 1
ATOM 2730 N N . GLU A 1 332 ? -0.839 9.771 11.428 1.00 66.25 332 GLU A N 1
ATOM 2731 C CA . GLU A 1 332 ? -2.147 9.764 12.092 1.00 66.25 332 GLU A CA 1
ATOM 2732 C C . GLU A 1 332 ? -2.357 8.522 12.966 1.00 66.25 332 GLU A C 1
ATOM 2734 O O . GLU A 1 332 ? -3.038 8.599 13.982 1.00 66.25 332 GLU A O 1
ATOM 2739 N N . LEU A 1 333 ? -1.741 7.380 12.632 1.00 60.12 333 LEU A N 1
ATOM 2740 C CA . LEU A 1 333 ? -1.871 6.158 13.441 1.00 60.12 333 LEU A CA 1
ATOM 2741 C C . LEU A 1 333 ? -0.910 6.084 14.621 1.00 60.12 333 LEU A C 1
ATOM 2743 O O . LEU A 1 333 ? -0.985 5.127 15.391 1.00 60.12 333 LEU A O 1
ATOM 2747 N N . ASN A 1 334 ? -0.003 7.059 14.750 1.00 56.34 334 ASN A N 1
ATOM 2748 C CA . ASN A 1 334 ? 0.933 7.211 15.860 1.00 56.34 334 ASN A CA 1
ATOM 2749 C C . ASN A 1 334 ? 1.424 5.860 16.418 1.00 56.34 334 ASN A C 1
ATOM 2751 O O . ASN A 1 334 ? 1.239 5.551 17.594 1.00 56.34 334 ASN A O 1
ATOM 2755 N N . PHE A 1 335 ? 2.047 5.029 15.569 1.00 54.22 335 PHE A N 1
ATOM 2756 C CA . PHE A 1 335 ? 2.432 3.643 15.896 1.00 54.22 335 PHE A CA 1
ATOM 2757 C C . PHE A 1 335 ? 3.333 3.501 17.143 1.00 54.22 335 PHE A C 1
ATOM 2759 O O . PHE A 1 335 ? 3.515 2.405 17.669 1.00 54.22 335 PHE A O 1
ATOM 2766 N N . LYS A 1 336 ? 3.889 4.612 17.646 1.00 47.38 336 LYS A N 1
ATOM 2767 C CA . LYS A 1 336 ? 4.635 4.692 18.912 1.00 47.38 336 LYS A CA 1
ATOM 2768 C C . LYS A 1 336 ? 3.736 4.621 20.155 1.00 47.38 336 LYS A C 1
ATOM 2770 O O . LYS A 1 336 ? 4.202 4.195 21.210 1.00 47.38 336 LYS A O 1
ATOM 2775 N N . HIS A 1 337 ? 2.479 5.036 20.032 1.00 49.06 337 HIS A N 1
ATOM 2776 C CA . HIS A 1 337 ? 1.491 5.170 21.102 1.00 49.06 337 HIS A CA 1
ATOM 2777 C C . HIS A 1 337 ? 0.187 4.443 20.765 1.00 49.06 337 HIS A C 1
ATOM 2779 O O . HIS A 1 337 ? -0.889 4.917 21.123 1.00 49.06 337 HIS A O 1
ATOM 2785 N N . PHE A 1 338 ? 0.283 3.290 20.092 1.00 48.88 338 PHE A N 1
ATOM 2786 C CA . PHE A 1 338 ? -0.870 2.422 19.855 1.00 48.88 338 PHE A CA 1
ATOM 2787 C C . PHE A 1 338 ? -1.641 2.245 21.175 1.00 48.88 338 PHE A C 1
ATOM 2789 O O . PHE A 1 338 ? -1.015 2.021 22.212 1.00 48.88 338 PHE A O 1
ATOM 2796 N N . PHE A 1 339 ? -2.966 2.420 21.131 1.00 45.88 339 PHE A N 1
ATOM 2797 C CA . PHE A 1 339 ? -3.891 2.766 22.231 1.00 45.88 339 PHE A CA 1
ATOM 2798 C C . PHE A 1 339 ? -3.863 1.886 23.505 1.00 45.88 339 PHE A C 1
ATOM 2800 O O . PHE A 1 339 ? -4.633 2.122 24.438 1.00 45.88 339 PHE A O 1
ATOM 2807 N N . PHE A 1 340 ? -2.991 0.884 23.587 1.00 43.59 340 PHE A N 1
ATOM 2808 C CA . PHE A 1 340 ? -3.036 -0.210 24.546 1.00 43.59 340 PHE A CA 1
ATOM 2809 C C . PHE A 1 340 ? -1.864 -0.143 25.532 1.00 43.59 340 PHE A C 1
ATOM 2811 O O . PHE A 1 340 ? -0.693 -0.258 25.168 1.00 43.59 340 PHE A O 1
ATOM 2818 N N . LYS A 1 341 ? -2.188 0.010 26.822 1.00 33.31 341 LYS A N 1
ATOM 2819 C CA . LYS A 1 341 ? -1.275 -0.316 27.926 1.00 33.31 341 LYS A CA 1
ATOM 2820 C C . LYS A 1 341 ? -1.576 -1.729 28.441 1.00 33.31 341 LYS A C 1
ATOM 2822 O O . LYS A 1 341 ? -2.718 -2.164 28.470 1.00 33.31 341 LYS A O 1
ATOM 2827 N N . LYS A 1 342 ? -0.498 -2.389 28.865 1.00 32.03 342 LYS A N 1
ATOM 2828 C CA . LYS A 1 342 ? -0.250 -3.812 29.168 1.00 32.03 342 LYS A CA 1
ATOM 2829 C C . LYS A 1 342 ? -1.180 -4.552 30.161 1.00 32.03 342 LYS A C 1
ATOM 2831 O O . LYS A 1 342 ? -0.828 -5.652 30.571 1.00 32.03 342 LYS A O 1
ATOM 2836 N N . SER A 1 343 ? -2.298 -4.013 30.634 1.00 27.25 343 SER A N 1
ATOM 2837 C CA . SER A 1 343 ? -3.057 -4.718 31.680 1.00 27.25 343 SER A CA 1
ATOM 2838 C C . SER A 1 343 ? -3.943 -5.815 31.079 1.00 27.25 343 SER A C 1
ATOM 2840 O O . SER A 1 343 ? -5.061 -5.526 30.672 1.00 27.25 343 SER A O 1
ATOM 2842 N N . GLN A 1 344 ? -3.421 -7.049 31.101 1.00 29.75 344 GLN A N 1
ATOM 2843 C CA . GLN A 1 344 ? -4.097 -8.339 30.872 1.00 29.75 344 GLN A CA 1
ATOM 2844 C C . GLN A 1 344 ? -4.220 -8.807 29.413 1.00 29.75 344 GLN A C 1
ATOM 2846 O O . GLN A 1 344 ? -5.303 -8.867 28.845 1.00 29.75 344 GLN A O 1
ATOM 2851 N N . TRP A 1 345 ? -3.093 -9.244 28.848 1.00 31.09 345 TRP A N 1
ATOM 2852 C CA . TRP A 1 345 ? -3.090 -10.256 27.789 1.00 31.09 345 TRP A CA 1
ATOM 2853 C C . TRP A 1 345 ? -2.586 -11.557 28.415 1.00 31.09 345 TRP A C 1
ATOM 2855 O O . TRP A 1 345 ? -1.387 -11.704 28.646 1.00 31.09 345 TRP A O 1
ATOM 2865 N N . HIS A 1 346 ? -3.500 -12.458 28.765 1.00 26.47 346 HIS A N 1
ATOM 2866 C CA . HIS A 1 346 ? -3.163 -13.847 29.060 1.00 26.47 346 HIS A CA 1
ATOM 2867 C C . HIS A 1 346 ? -3.608 -14.698 27.872 1.00 26.47 346 HIS A C 1
ATOM 2869 O O . HIS A 1 346 ? -4.793 -14.743 27.560 1.00 26.47 346 HIS A O 1
ATOM 2875 N N . THR A 1 347 ? -2.604 -15.272 27.206 1.00 35.03 347 THR A N 1
ATOM 2876 C CA . THR A 1 347 ? -2.597 -16.552 26.478 1.00 35.03 347 THR A CA 1
ATOM 2877 C C . THR A 1 347 ? -3.927 -17.050 25.907 1.00 35.03 347 THR A C 1
ATOM 2879 O O . THR A 1 347 ? -4.685 -17.711 26.613 1.00 35.03 347 THR A O 1
ATOM 2882 N N . SER A 1 348 ? -4.092 -16.847 24.600 1.00 25.75 348 SER A N 1
ATOM 2883 C CA . SER A 1 348 ? -4.670 -17.821 23.666 1.00 25.75 348 SER A CA 1
ATOM 2884 C C . SER A 1 348 ? -3.991 -17.598 22.313 1.00 25.75 348 SER A C 1
ATOM 2886 O O . SER A 1 348 ? -3.849 -16.445 21.906 1.00 25.75 348 SER A O 1
ATOM 2888 N N . ASP A 1 349 ? -3.582 -18.663 21.630 1.00 28.09 349 ASP A N 1
ATOM 2889 C CA . ASP A 1 349 ? -2.912 -18.664 20.317 1.00 28.09 349 ASP A CA 1
ATOM 2890 C C . ASP A 1 349 ? -3.808 -18.210 19.139 1.00 28.09 349 ASP A C 1
ATOM 2892 O O . ASP A 1 349 ? -3.597 -18.594 17.990 1.00 28.09 349 ASP A O 1
ATOM 2896 N N . ASP A 1 350 ? -4.786 -17.340 19.394 1.00 25.75 350 ASP A N 1
ATOM 2897 C CA . ASP A 1 350 ? -5.694 -16.821 18.378 1.00 25.75 350 ASP A CA 1
ATOM 2898 C C . ASP A 1 350 ? -5.221 -15.447 17.896 1.00 25.75 350 ASP A C 1
ATOM 2900 O O . ASP A 1 350 ? -5.394 -14.402 18.533 1.00 25.75 350 ASP A O 1
ATOM 2904 N N . VAL A 1 351 ? -4.584 -15.492 16.730 1.00 30.61 351 VAL A N 1
ATOM 2905 C CA . VAL A 1 351 ? -4.116 -14.375 15.912 1.00 30.61 351 VAL A CA 1
ATOM 2906 C C . VAL A 1 351 ? -5.268 -13.395 15.660 1.00 30.61 351 VAL A C 1
ATOM 2908 O O . VAL A 1 351 ? -6.092 -13.576 14.768 1.00 30.61 351 VAL A O 1
ATOM 2911 N N . CYS A 1 352 ? -5.337 -12.328 16.456 1.00 27.58 352 CYS A N 1
ATOM 2912 C CA . CYS A 1 352 ? -6.196 -11.189 16.156 1.00 27.58 352 CYS A CA 1
ATOM 2913 C C . CYS A 1 352 ? -5.559 -10.369 15.031 1.00 27.58 352 CYS A C 1
ATOM 2915 O O . CYS A 1 352 ? -4.649 -9.566 15.253 1.00 27.58 352 CYS A O 1
ATOM 2917 N N . ASP A 1 353 ? -6.059 -10.594 13.821 1.00 32.28 353 ASP A N 1
ATOM 2918 C CA . ASP A 1 353 ? -5.795 -9.804 12.626 1.00 32.28 353 ASP A CA 1
ATOM 2919 C C . ASP A 1 353 ? -6.017 -8.305 12.897 1.00 32.28 353 ASP A C 1
ATOM 2921 O O . ASP A 1 353 ? -7.135 -7.830 13.077 1.00 32.28 353 ASP A O 1
ATOM 2925 N N . ILE A 1 354 ? -4.942 -7.514 12.864 1.00 32.47 354 ILE A N 1
ATOM 2926 C CA . ILE A 1 354 ? -4.941 -6.040 12.999 1.00 32.47 354 ILE A CA 1
ATOM 2927 C C . ILE A 1 354 ? -5.591 -5.350 11.767 1.00 32.47 354 ILE A C 1
ATOM 2929 O O . ILE A 1 354 ? -5.529 -4.130 11.603 1.00 32.47 354 ILE A O 1
ATOM 2933 N N . AS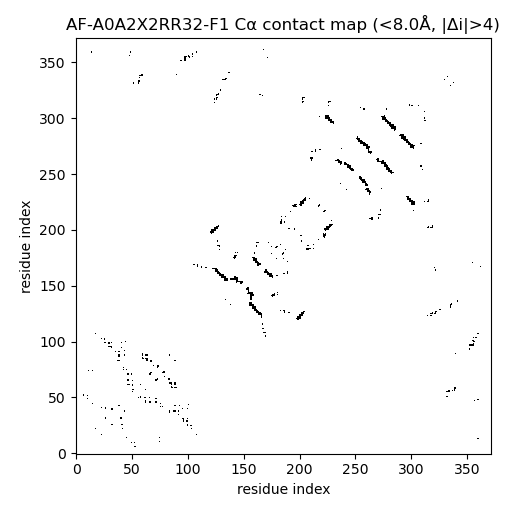N A 1 355 ? -6.265 -6.114 10.903 1.00 34.75 355 ASN A N 1
ATOM 2934 C CA . ASN A 1 355 ? -6.629 -5.767 9.530 1.00 34.75 355 ASN A CA 1
ATOM 2935 C C . ASN A 1 355 ? -7.584 -4.584 9.360 1.00 34.75 355 ASN A C 1
ATOM 2937 O O . ASN A 1 355 ? -7.826 -4.186 8.224 1.00 34.75 355 ASN A O 1
ATOM 2941 N N . SER A 1 356 ? -8.155 -4.002 10.418 1.00 32.44 356 SER A N 1
ATOM 2942 C CA . SER A 1 356 ? -9.427 -3.331 10.181 1.00 32.44 356 SER A CA 1
ATOM 2943 C C . SER A 1 356 ? -9.779 -2.098 11.017 1.00 32.44 356 SER A C 1
ATOM 2945 O O . SER A 1 356 ? -10.926 -1.688 11.063 1.00 32.44 356 SER A O 1
ATOM 2947 N N . ILE A 1 357 ? -8.813 -1.361 11.570 1.00 35.12 357 ILE A N 1
ATOM 2948 C CA . ILE A 1 357 ? -9.139 -0.089 12.263 1.00 35.12 357 ILE A CA 1
ATOM 2949 C C . ILE A 1 357 ? -9.049 1.174 11.381 1.00 35.12 357 ILE A C 1
ATOM 2951 O O . ILE A 1 357 ? -9.454 2.249 11.819 1.00 35.12 357 ILE A O 1
ATOM 2955 N N . ASN A 1 358 ? -8.624 1.104 10.113 1.00 32.47 358 ASN A N 1
ATOM 2956 C CA . ASN A 1 358 ? -8.205 2.327 9.418 1.00 32.47 358 ASN A CA 1
ATOM 2957 C C . ASN A 1 358 ? -8.987 2.695 8.148 1.00 32.47 358 ASN A C 1
ATOM 2959 O O . ASN A 1 358 ? -8.905 2.030 7.126 1.00 32.47 358 ASN A O 1
ATOM 2963 N N . ILE A 1 359 ? -9.602 3.885 8.250 1.00 37.78 359 ILE A N 1
ATOM 2964 C CA . ILE A 1 359 ? -9.839 4.919 7.223 1.00 37.78 359 ILE A CA 1
ATOM 2965 C C . ILE A 1 359 ? -11.295 5.094 6.760 1.00 37.78 359 ILE A C 1
ATOM 2967 O O . ILE A 1 359 ? -11.778 4.478 5.819 1.00 37.78 359 ILE A O 1
ATOM 2971 N N . THR A 1 360 ? -11.929 6.123 7.334 1.00 27.75 360 THR A N 1
ATOM 2972 C CA . THR A 1 360 ? -12.979 6.945 6.694 1.00 27.75 360 THR A CA 1
ATOM 2973 C C . THR A 1 360 ? -12.506 8.408 6.559 1.00 27.75 360 THR A C 1
ATOM 2975 O O . THR A 1 360 ? -13.272 9.352 6.743 1.00 27.75 360 THR A O 1
ATOM 2978 N N . ILE A 1 361 ? -11.207 8.640 6.312 1.00 37.47 361 ILE A N 1
ATOM 2979 C CA . ILE A 1 361 ? -10.600 9.992 6.378 1.00 37.47 361 ILE A CA 1
ATOM 2980 C C . ILE A 1 361 ? -10.111 10.515 5.011 1.00 37.47 361 ILE A C 1
ATOM 2982 O O . ILE A 1 361 ? -9.757 11.691 4.903 1.00 37.47 361 ILE A O 1
ATOM 2986 N N . ASP A 1 362 ? -10.183 9.720 3.942 1.00 33.44 362 ASP A N 1
ATOM 2987 C CA . ASP A 1 362 ? -9.440 10.030 2.709 1.00 33.44 362 ASP A CA 1
ATOM 2988 C C . ASP A 1 362 ? -10.004 11.194 1.859 1.00 33.44 362 ASP A C 1
ATOM 2990 O O . ASP A 1 362 ? -9.295 11.807 1.071 1.00 33.44 362 ASP A O 1
ATOM 2994 N N . ILE A 1 363 ? -11.258 11.619 2.046 1.00 32.16 363 ILE A N 1
ATOM 2995 C CA . ILE A 1 363 ? -11.908 12.495 1.045 1.00 32.16 363 ILE A CA 1
ATOM 2996 C C . ILE A 1 363 ? -11.732 14.012 1.302 1.00 32.16 363 ILE A C 1
ATOM 2998 O O . ILE A 1 363 ? -12.112 14.823 0.461 1.00 32.16 363 ILE A O 1
ATOM 3002 N N . HIS A 1 364 ? -11.152 14.477 2.425 1.00 33.69 364 HIS A N 1
ATOM 3003 C CA . HIS A 1 364 ? -11.223 15.927 2.743 1.00 33.69 364 HIS A CA 1
ATOM 3004 C C . HIS A 1 364 ? -10.015 16.625 3.391 1.00 33.69 364 HIS A C 1
ATOM 3006 O O . HIS A 1 364 ? -10.103 17.823 3.674 1.00 33.69 364 HIS A O 1
ATOM 3012 N N . LYS A 1 365 ? -8.870 15.957 3.603 1.00 32.06 365 LYS A N 1
ATOM 3013 C CA . LYS A 1 365 ? -7.638 16.637 4.074 1.00 32.06 365 LYS A CA 1
ATOM 3014 C C . LYS A 1 365 ? -6.742 17.178 2.934 1.00 32.06 365 LYS A C 1
ATOM 3016 O O . LYS A 1 365 ? -5.814 17.922 3.246 1.00 32.06 365 LYS A O 1
ATOM 3021 N N . ARG A 1 366 ? -7.057 16.930 1.644 1.00 31.23 366 ARG A N 1
ATOM 3022 C CA . ARG A 1 366 ? -6.319 17.488 0.476 1.00 31.23 366 ARG A CA 1
ATOM 3023 C C . ARG A 1 366 ? -6.186 19.024 0.504 1.00 31.23 366 ARG A C 1
ATOM 3025 O O . ARG A 1 366 ? -5.123 19.542 0.191 1.00 31.23 366 ARG A O 1
ATOM 3032 N N . ARG A 1 367 ? -7.168 19.760 1.044 1.00 28.89 367 ARG A N 1
ATOM 3033 C CA . ARG A 1 367 ? -7.132 21.241 1.117 1.00 28.89 367 ARG A CA 1
ATOM 3034 C C . ARG A 1 367 ? -6.101 21.851 2.082 1.00 28.89 367 ARG A C 1
ATOM 3036 O O . ARG A 1 367 ? -5.982 23.072 2.130 1.00 28.89 367 ARG A O 1
ATOM 3043 N N . ARG A 1 368 ? -5.390 21.054 2.892 1.00 26.45 368 ARG A N 1
ATOM 3044 C CA . ARG A 1 368 ? -4.342 21.569 3.802 1.00 26.45 368 ARG A CA 1
ATOM 3045 C C . ARG A 1 368 ? -2.920 21.314 3.294 1.00 26.45 368 ARG A C 1
ATOM 3047 O O . ARG A 1 368 ? -2.001 21.919 3.827 1.00 26.45 368 ARG A O 1
ATOM 3054 N N . ILE A 1 369 ? -2.757 20.461 2.279 1.00 30.08 369 ILE A N 1
ATOM 3055 C CA . ILE A 1 369 ? -1.466 20.212 1.619 1.00 30.08 369 ILE A CA 1
ATOM 3056 C C . ILE A 1 369 ? -1.278 21.154 0.420 1.00 30.08 369 ILE A C 1
ATOM 3058 O O . ILE A 1 369 ? -0.155 21.482 0.109 1.00 30.08 369 ILE A O 1
ATOM 3062 N N . GLU A 1 370 ? -2.340 21.717 -0.163 1.00 27.81 370 GLU A N 1
ATOM 3063 C CA . GLU A 1 370 ? -2.244 22.744 -1.226 1.00 27.81 370 GLU A CA 1
ATOM 3064 C C . GLU A 1 370 ? -1.878 24.162 -0.719 1.00 27.81 370 GLU A C 1
ATOM 3066 O O . GLU A 1 370 ? -1.993 25.140 -1.451 1.00 27.81 370 GLU A O 1
ATOM 3071 N N . ARG A 1 371 ? -1.477 24.311 0.553 1.00 26.80 371 ARG A N 1
ATOM 3072 C CA . ARG A 1 371 ? -0.998 25.589 1.131 1.00 26.80 371 ARG A CA 1
ATOM 3073 C C . ARG A 1 371 ? 0.376 25.483 1.805 1.00 26.80 371 ARG A C 1
ATOM 3075 O O . ARG A 1 371 ? 0.734 26.357 2.594 1.00 26.80 371 ARG A O 1
ATOM 3082 N N . LEU A 1 372 ? 1.115 24.421 1.508 1.00 27.50 372 LEU A N 1
ATOM 3083 C CA . LEU A 1 372 ? 2.549 24.259 1.754 1.00 27.50 372 LEU A CA 1
ATOM 3084 C C . LEU A 1 372 ? 3.158 23.677 0.483 1.00 27.50 372 LEU A C 1
ATOM 3086 O O . LEU A 1 372 ? 4.325 24.012 0.210 1.00 27.50 372 LEU A O 1
#

Mean predicted aligned error: 10.9 Å

Solvent-accessible surface area (backbone atoms only — not comparable to full-atom values): 21637 Å² total; per-residue (Å²): 112,70,67,62,54,54,46,51,59,50,51,52,54,52,56,67,72,52,55,66,70,55,55,54,49,42,40,63,77,55,44,38,43,77,87,48,85,85,70,45,57,69,58,51,52,53,51,52,55,50,35,72,73,72,39,88,74,45,35,45,62,48,50,27,55,48,55,66,34,66,67,49,20,60,75,66,72,44,66,83,86,59,81,66,53,36,67,59,52,51,56,45,69,76,67,50,50,44,65,38,37,39,54,52,46,53,51,50,44,68,70,48,45,76,83,62,68,73,94,58,97,50,48,55,36,24,41,56,72,47,78,46,64,40,59,55,90,79,45,98,70,40,21,75,64,79,78,66,47,101,78,72,47,81,59,51,30,21,39,35,39,34,38,35,28,52,98,48,71,78,43,80,46,82,39,43,58,67,72,48,73,38,47,50,52,41,52,47,59,58,50,73,72,47,84,29,48,103,50,32,36,38,24,36,64,51,68,56,69,54,40,56,57,58,37,51,44,52,73,67,74,38,50,39,39,36,34,38,50,64,73,84,63,68,68,44,76,33,88,96,54,62,79,44,78,43,85,51,68,60,93,47,41,33,42,44,31,38,32,42,25,27,41,54,25,91,84,69,43,70,40,88,55,69,29,43,38,37,37,30,31,37,46,41,74,38,88,90,74,76,44,77,46,75,41,74,42,31,39,40,25,66,64,61,87,90,56,52,74,66,53,53,56,53,55,49,57,57,40,55,56,51,53,53,49,51,52,49,48,58,64,65,59,31,56,89,58,53,60,72,76,85,83,79,84,78,91,69,98,69,84,77,67,82,79,33,86,83,79,92,61,86,88,70,61,66,78,67,61,83,78,114

pLDDT: mean 78.19, std 18.89, range [25.75, 96.5]

Foldseek 3Di:
DVLVVVLLVVLLVLLVVDDVVVLVVLCVVQVQCVPPDAAGPLNLLSLLVSCLSPDLQDALVNSQVLVQDPSSCVSSVHDNPRHDHSVNSVVSVVDGRQVSQVVVLLVLCVVCVVVQDPDDQAFEKEKDKDKFFFAQLPDPFAEFDDDQDPVNDGHTGIKMWMFIDGLHTNDIDIDGDHVCVQPLVVRLVVQVPPQADLRYEYEYEQSNPFVVSVLVSVVVVRYWYKYWHDLPFDKAADPPKDWAAAQDDDPFKGWGTKGWIWGAGPVRDTRPDIKIKTWMWTWDQDPVPRDTDTDIIIMIIPDDPVADPVNSVVSNVCNVSVVVVVVVCCSSCVSHNNRDDDDDDDDDPDDDPPNGSDDPPSPPPPVVVVVD

InterPro domains:
  IPR002559 Transposase IS4-like domain [PF01609] (126-342)
  IPR012337 Ribonuclease H-like superfamily [SSF53098] (160-342)
  IPR047952 IS4 family transposase [NF033592] (15-342)